Protein AF-0000000074025739 (afdb_homodimer)

Nearest PDB structures (foldseek):
  3fiu-assembly2_D  TM=9.702E-01  e=9.097E-25  Francisella tularensis subsp. holarctica LVS
  1nsy-assembly1_A  TM=9.129E-01  e=3.726E-21  Bacillus subtilis
  2e18-assembly1_B  TM=8.526E-01  e=5.398E-22  Pyrococcus horikoshii OT3
  1xnh-assembly1_A-2  TM=8.615E-01  e=9.885E-19  Helicobacter pylori
  3q4g-assembly1_B  TM=8.897E-01  e=6.857E-17  Vibrio cholerae O1 biovar El Tor str. N16961

Organism: NCBI:txid312168

Solvent-accessible surface area (backbone atoms only — not comparable to full-atom values): 26415 Å² total; per-residue (Å²): 109,66,67,59,51,50,54,51,51,53,50,49,25,52,49,52,46,48,52,28,61,74,70,68,45,68,29,38,32,32,66,30,60,32,37,56,49,28,43,42,43,51,42,42,43,31,71,49,27,75,89,36,30,38,36,35,32,58,44,54,83,55,57,68,67,42,54,51,37,18,49,49,44,36,59,72,65,64,42,51,69,46,74,50,77,40,38,67,51,51,52,48,50,51,50,49,52,49,50,48,29,46,75,68,74,57,61,39,76,89,26,46,65,60,19,51,37,48,34,53,37,20,51,44,36,35,51,51,47,31,53,20,46,33,61,39,31,42,42,45,30,50,49,30,27,52,34,60,55,36,38,71,58,39,77,46,8,65,59,48,45,56,32,23,76,42,37,78,32,39,60,70,50,50,55,51,49,25,58,77,71,60,55,55,64,73,37,67,69,48,75,63,50,79,71,66,50,92,88,51,35,48,40,73,71,68,69,44,50,64,68,54,45,39,32,50,76,71,72,43,91,69,57,69,68,50,52,51,50,49,52,49,33,30,59,77,29,44,72,70,79,48,78,57,55,60,68,81,76,83,120,108,65,66,59,51,50,52,52,52,52,50,50,26,50,49,53,45,49,51,29,62,75,70,69,46,68,29,39,31,33,65,29,60,32,38,55,49,28,44,43,45,52,44,43,42,31,71,48,27,75,88,37,31,39,36,35,33,58,43,53,84,54,57,67,67,41,54,50,37,18,50,50,45,34,60,72,65,64,40,52,68,45,75,49,77,40,38,66,51,51,53,50,50,52,50,50,53,50,51,47,30,46,76,67,74,57,59,38,76,89,25,46,63,62,19,51,37,47,35,52,37,20,51,44,36,37,50,51,48,31,52,20,44,32,60,40,32,42,43,44,30,49,48,30,27,54,34,62,56,36,38,70,59,38,77,45,6,65,60,49,46,54,32,25,77,42,37,79,32,40,61,70,52,51,54,53,50,24,59,77,71,60,56,57,64,72,37,68,69,46,75,64,51,79,70,65,48,91,87,52,34,48,40,73,72,69,70,46,49,64,69,55,45,39,33,52,77,71,71,42,90,68,57,68,68,51,50,52,50,49,50,50,32,30,60,76,30,46,73,70,78,49,78,57,54,61,68,78,77,83,120

Structure (mmCIF, N/CA/C/O backbone):
data_AF-0000000074025739-model_v1
#
loop_
_entity.id
_entity.type
_entity.pdbx_description
1 polymer 'NH(3)-dependent NAD(+) synthetase'
#
loop_
_atom_site.group_PDB
_atom_site.id
_atom_site.type_symbol
_atom_site.label_atom_id
_atom_site.label_alt_id
_atom_site.label_comp_id
_atom_site.label_asym_id
_atom_site.label_entity_id
_atom_site.label_seq_id
_atom_site.pdbx_PDB_ins_code
_atom_site.Cartn_x
_atom_site.Cartn_y
_atom_site.Cartn_z
_atom_site.occupancy
_atom_site.B_iso_or_equiv
_atom_site.auth_seq_id
_atom_site.auth_comp_id
_atom_site.auth_asym_id
_atom_site.auth_atom_id
_atom_site.pdbx_PDB_model_num
ATOM 1 N N . MET A 1 1 ? 0.993 38.125 0.318 1 73.38 1 MET A N 1
ATOM 2 C CA . MET A 1 1 ? 1.48 36.75 0.323 1 73.38 1 MET A CA 1
ATOM 3 C C . MET A 1 1 ? 0.643 35.875 1.255 1 73.38 1 MET A C 1
ATOM 5 O O . MET A 1 1 ? 0.109 34.844 0.836 1 73.38 1 MET A O 1
ATOM 9 N N . THR A 1 2 ? 0.283 36.469 2.301 1 84.88 2 THR A N 1
ATOM 10 C CA . THR A 1 2 ? -0.488 35.719 3.289 1 84.88 2 THR A CA 1
ATOM 11 C C . THR A 1 2 ? -1.92 35.5 2.809 1 84.88 2 THR A C 1
ATOM 13 O O . THR A 1 2 ? -2.473 34.406 2.957 1 84.88 2 THR A O 1
ATOM 16 N N . MET A 1 3 ? -2.436 36.5 2.119 1 88.81 3 MET A N 1
ATOM 17 C CA . MET A 1 3 ? -3.814 36.375 1.653 1 88.81 3 MET A CA 1
ATOM 18 C C . MET A 1 3 ? -3.918 35.344 0.543 1 88.81 3 MET A C 1
ATOM 20 O O . MET A 1 3 ? -4.895 34.594 0.478 1 88.81 3 MET A O 1
ATOM 24 N N . LYS A 1 4 ? -2.951 35.344 -0.259 1 93.19 4 LYS A N 1
ATOM 25 C CA . LYS A 1 4 ? -2.922 34.375 -1.337 1 93.19 4 LYS A CA 1
ATOM 26 C C . LYS A 1 4 ? -2.807 32.938 -0.784 1 93.19 4 LYS A C 1
ATOM 28 O O . LYS A 1 4 ? -3.512 32.031 -1.232 1 93.19 4 LYS A O 1
ATOM 33 N N . ILE A 1 5 ? -1.956 32.719 0.203 1 96.38 5 ILE A N 1
ATOM 34 C CA . ILE A 1 5 ? -1.746 31.438 0.827 1 96.38 5 ILE A CA 1
ATOM 35 C C . ILE A 1 5 ? -3.031 30.969 1.512 1 96.38 5 ILE A C 1
ATOM 37 O O . ILE A 1 5 ? -3.426 29.812 1.393 1 96.38 5 ILE A O 1
ATOM 41 N N . GLN A 1 6 ? -3.682 31.969 2.162 1 97.06 6 GLN A N 1
ATOM 42 C CA . GLN A 1 6 ? -4.938 31.641 2.826 1 97.06 6 GLN A CA 1
ATOM 43 C C . GLN A 1 6 ? -5.977 31.141 1.823 1 97.06 6 GLN A C 1
ATOM 45 O O . GLN A 1 6 ? -6.711 30.188 2.1 1 97.06 6 GLN A O 1
ATOM 50 N N . LYS A 1 7 ? -6.055 31.781 0.679 1 96.94 7 LYS A N 1
ATOM 51 C CA . LYS A 1 7 ? -6.992 31.359 -0.361 1 96.94 7 LYS A CA 1
ATOM 52 C C . LYS A 1 7 ? -6.676 29.953 -0.861 1 96.94 7 LYS A C 1
ATOM 54 O O . LYS A 1 7 ? -7.586 29.172 -1.138 1 96.94 7 LYS A O 1
ATOM 59 N N . GLN A 1 8 ? -5.406 29.656 -1.02 1 97.88 8 GLN A N 1
ATOM 60 C CA . GLN A 1 8 ? -4.984 28.328 -1.439 1 97.88 8 GLN A CA 1
ATOM 61 C C . GLN A 1 8 ? -5.352 27.281 -0.396 1 97.88 8 GLN A C 1
ATOM 63 O O . GLN A 1 8 ? -5.832 26.188 -0.739 1 97.88 8 GLN A O 1
ATOM 68 N N . ILE A 1 9 ? -5.133 27.594 0.848 1 98.31 9 ILE A N 1
ATOM 69 C CA . ILE A 1 9 ? -5.469 26.703 1.95 1 98.31 9 ILE A CA 1
ATOM 70 C C . ILE A 1 9 ? -6.973 26.438 1.957 1 98.31 9 ILE A C 1
ATOM 72 O O . ILE A 1 9 ? -7.406 25.281 2.066 1 98.31 9 ILE A O 1
ATOM 76 N N . ASP A 1 10 ? -7.77 27.5 1.785 1 98.19 10 ASP A N 1
ATOM 77 C CA . ASP A 1 10 ? -9.219 27.359 1.76 1 98.19 10 ASP A CA 1
ATOM 78 C C . ASP A 1 10 ? -9.664 26.469 0.605 1 98.19 10 ASP A C 1
ATOM 80 O O . ASP A 1 10 ? -10.586 25.656 0.754 1 98.19 10 ASP A O 1
ATOM 84 N N . PHE A 1 11 ? -9.023 26.609 -0.516 1 98.31 11 PHE A N 1
ATOM 85 C CA . PHE A 1 11 ? -9.312 25.797 -1.683 1 98.31 11 PHE A CA 1
ATOM 86 C C . PHE A 1 11 ? -9.07 24.312 -1.38 1 98.31 11 PHE A C 1
ATOM 88 O O . PHE A 1 11 ? -9.906 23.469 -1.688 1 98.31 11 PHE A O 1
ATOM 95 N N . VAL A 1 12 ? -7.957 23.984 -0.8 1 98.69 12 VAL A N 1
ATOM 96 C CA . VAL A 1 12 ? -7.59 22.609 -0.505 1 98.69 12 VAL A CA 1
ATOM 97 C C . VAL A 1 12 ? -8.531 22.031 0.551 1 98.69 12 VAL A C 1
ATOM 99 O O . VAL A 1 12 ? -8.93 20.875 0.477 1 98.69 12 VAL A O 1
ATOM 102 N N . VAL A 1 13 ? -8.891 22.859 1.534 1 98.88 13 VAL A N 1
ATOM 103 C CA . VAL A 1 13 ? -9.828 22.438 2.566 1 98.88 13 VAL A CA 1
ATOM 104 C C . VAL A 1 13 ? -11.164 22.047 1.923 1 98.88 13 VAL A C 1
ATOM 106 O O . VAL A 1 13 ? -11.734 21 2.238 1 98.88 13 VAL A O 1
ATOM 109 N N . ASP A 1 14 ? -11.648 22.859 1.021 1 98.75 14 ASP A N 1
ATOM 110 C CA . ASP A 1 14 ? -12.891 22.562 0.313 1 98.75 14 ASP A CA 1
ATOM 111 C C . ASP A 1 14 ? -12.742 21.312 -0.552 1 98.75 14 ASP A C 1
ATOM 113 O O . ASP A 1 14 ? -13.672 20.516 -0.671 1 98.75 14 ASP A O 1
ATOM 117 N N . TRP A 1 15 ? -11.609 21.172 -1.18 1 98.75 15 TRP A N 1
ATOM 118 C CA . TRP A 1 15 ? -11.312 20 -1.986 1 98.75 15 TRP A CA 1
ATOM 119 C C . TRP A 1 15 ? -11.383 18.734 -1.143 1 98.75 15 TRP A C 1
ATOM 121 O O . TRP A 1 15 ? -11.945 17.719 -1.571 1 98.75 15 TRP A O 1
ATOM 131 N N . LEU A 1 16 ? -10.828 18.75 0.053 1 98.94 16 LEU A N 1
ATOM 132 C CA . LEU A 1 16 ? -10.883 17.625 0.972 1 98.94 16 LEU A CA 1
ATOM 133 C C . LEU A 1 16 ? -12.32 17.266 1.317 1 98.94 16 LEU A C 1
ATOM 135 O O . LEU A 1 16 ? -12.688 16.094 1.348 1 98.94 16 LEU A O 1
ATOM 139 N N . ARG A 1 17 ? -13.125 18.312 1.587 1 98.88 17 ARG A N 1
ATOM 140 C CA . ARG A 1 17 ? -14.539 18.078 1.872 1 98.88 17 ARG A CA 1
ATOM 141 C C . ARG A 1 17 ? -15.234 17.406 0.698 1 98.88 17 ARG A C 1
ATOM 143 O O . ARG A 1 17 ? -16.031 16.484 0.891 1 98.88 17 ARG A O 1
ATOM 150 N N . GLN A 1 18 ? -14.914 17.812 -0.473 1 98.75 18 GLN A N 1
ATOM 151 C CA . GLN A 1 18 ? -15.516 17.234 -1.673 1 98.75 18 GLN A CA 1
ATOM 152 C C . GLN A 1 18 ? -15.102 15.773 -1.847 1 98.75 18 GLN A C 1
ATOM 154 O O . GLN A 1 18 ? -15.906 14.945 -2.271 1 98.75 18 GLN A O 1
ATOM 159 N N . GLN A 1 19 ? -13.836 15.484 -1.589 1 98.81 19 GLN A N 1
ATOM 160 C CA . GLN A 1 19 ? -13.367 14.109 -1.714 1 98.81 19 GLN A CA 1
ATOM 161 C C . GLN A 1 19 ? -14.133 13.172 -0.785 1 98.81 19 GLN A C 1
ATOM 163 O O . GLN A 1 19 ? -14.492 12.062 -1.174 1 98.81 19 GLN A O 1
ATOM 168 N N . VAL A 1 20 ? -14.344 13.594 0.449 1 98.81 20 VAL A N 1
ATOM 169 C CA . VAL A 1 20 ? -15.078 12.781 1.413 1 98.81 20 VAL A CA 1
ATOM 170 C C . VAL A 1 20 ? -16.516 12.57 0.931 1 98.81 20 VAL A C 1
ATOM 172 O O . VAL A 1 20 ? -17.031 11.453 0.987 1 98.81 20 VAL A O 1
ATOM 175 N N . LYS A 1 21 ? -17.109 13.633 0.458 1 98.5 21 LYS A N 1
ATOM 176 C CA . LYS A 1 21 ? -18.469 13.539 -0.067 1 98.5 21 LYS A CA 1
ATOM 177 C C . LYS A 1 21 ? -18.547 12.562 -1.231 1 98.5 21 LYS A C 1
ATOM 179 O O . LYS A 1 21 ? -19.422 11.695 -1.265 1 98.5 21 LYS A O 1
ATOM 184 N N . LEU A 1 22 ? -17.625 12.648 -2.143 1 97.56 22 LEU A N 1
ATOM 185 C CA . LEU A 1 22 ? -17.625 11.828 -3.352 1 97.56 22 LEU A CA 1
ATOM 186 C C . LEU A 1 22 ? -17.406 10.359 -3.01 1 97.56 22 LEU A C 1
ATOM 188 O O . LEU A 1 22 ? -17.953 9.469 -3.668 1 97.56 22 LEU A O 1
ATOM 192 N N . SER A 1 23 ? -16.625 10.07 -2.008 1 97.62 23 SER A N 1
ATOM 193 C CA . SER A 1 23 ? -16.266 8.703 -1.652 1 97.62 23 SER A CA 1
ATOM 194 C C . SER A 1 23 ? -17.359 8.055 -0.804 1 97.62 23 SER A C 1
ATOM 196 O O . SER A 1 23 ? -17.375 6.828 -0.64 1 97.62 23 SER A O 1
ATOM 198 N N . GLY A 1 24 ? -18.172 8.859 -0.158 1 97.5 24 GLY A N 1
ATOM 199 C CA . GLY A 1 24 ? -19.203 8.336 0.729 1 97.5 24 GLY A CA 1
ATOM 200 C C . GLY A 1 24 ? -18.688 7.996 2.111 1 97.5 24 GLY A C 1
ATOM 201 O O . GLY A 1 24 ? -19.359 7.301 2.881 1 97.5 24 GLY A O 1
ATOM 202 N N . THR A 1 25 ? -17.516 8.445 2.447 1 98.38 25 THR A N 1
ATOM 203 C CA . THR A 1 25 ? -16.938 8.242 3.77 1 98.38 25 THR A CA 1
ATOM 204 C C . THR A 1 25 ? -17.328 9.375 4.711 1 98.38 25 THR A C 1
ATOM 206 O O . THR A 1 25 ? -18.109 10.266 4.34 1 98.38 25 THR A O 1
ATOM 209 N N . ARG A 1 26 ? -16.766 9.383 5.961 1 98.31 26 ARG A N 1
ATOM 210 C CA . ARG A 1 26 ? -17.312 10.258 6.988 1 98.31 26 ARG A CA 1
ATOM 211 C C . ARG A 1 26 ? -16.297 11.305 7.41 1 98.31 26 ARG A C 1
ATOM 213 O O . ARG A 1 26 ? -16.641 12.281 8.078 1 98.31 26 ARG A O 1
ATOM 220 N N . GLY A 1 27 ? -15.039 11.031 7.082 1 98.88 27 GLY A N 1
ATOM 221 C CA . GLY A 1 27 ? -14.008 11.914 7.59 1 98.88 27 GLY A CA 1
ATOM 222 C C . GLY A 1 27 ? -12.617 11.555 7.09 1 98.88 27 GLY A C 1
ATOM 223 O O . GLY A 1 27 ? -12.477 10.914 6.047 1 98.88 27 GLY A O 1
ATOM 224 N N . LEU A 1 28 ? -11.594 12.086 7.82 1 98.94 28 LEU A N 1
ATOM 225 C CA . LEU A 1 28 ? -10.211 11.977 7.363 1 98.94 28 LEU A CA 1
ATOM 226 C C . LEU A 1 28 ? -9.289 11.57 8.508 1 98.94 28 LEU A C 1
ATOM 228 O O . LEU A 1 28 ? -9.484 11.992 9.648 1 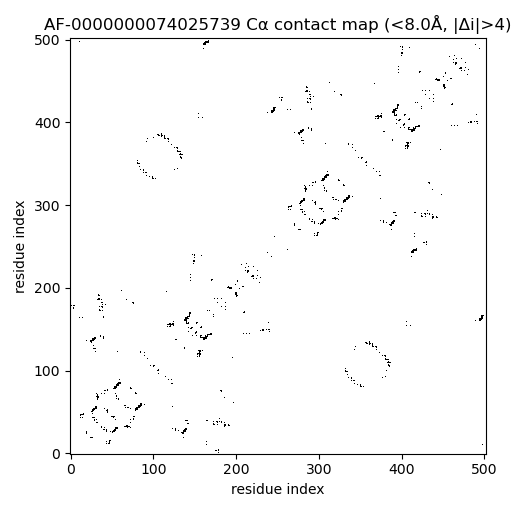98.94 28 LEU A O 1
ATOM 232 N N . VAL A 1 29 ? -8.289 10.773 8.234 1 98.94 29 VAL A N 1
ATOM 233 C CA . VAL A 1 29 ? -7.242 10.438 9.188 1 98.94 29 VAL A CA 1
ATOM 234 C C . VAL A 1 29 ? -5.871 10.734 8.586 1 98.94 29 VAL A C 1
ATOM 236 O O . VAL A 1 29 ? -5.68 10.609 7.379 1 98.94 29 VAL A O 1
ATOM 239 N N . VAL A 1 30 ? -4.941 11.141 9.422 1 98.94 30 VAL A N 1
ATOM 240 C CA . VAL A 1 30 ? -3.57 11.391 8.992 1 98.94 30 VAL A CA 1
ATOM 241 C C . VAL A 1 30 ? -2.59 10.891 10.047 1 98.94 30 VAL A C 1
ATOM 243 O O . VAL A 1 30 ? -2.867 10.961 11.242 1 98.94 30 VAL A O 1
ATOM 246 N N . GLY A 1 31 ? -1.496 10.258 9.586 1 98.62 31 GLY A N 1
ATOM 247 C CA . GLY A 1 31 ? -0.377 10.008 10.484 1 98.62 31 GLY A CA 1
ATOM 248 C C . GLY A 1 31 ? 0.388 11.273 10.844 1 98.62 31 GLY A C 1
ATOM 249 O O . GLY A 1 31 ? 0.796 12.031 9.961 1 98.62 31 GLY A O 1
ATOM 250 N N . ILE A 1 32 ? 0.558 11.492 12.117 1 98.19 32 ILE A N 1
ATOM 251 C CA . ILE A 1 32 ? 1.297 12.664 12.57 1 98.19 32 ILE A CA 1
ATOM 252 C C . ILE A 1 32 ? 2.682 12.242 13.062 1 98.19 32 ILE A C 1
ATOM 254 O O . ILE A 1 32 ? 2.803 11.477 14.023 1 98.19 32 ILE A O 1
ATOM 258 N N . SER A 1 33 ? 3.758 12.719 12.438 1 94.38 33 SER A N 1
ATOM 259 C CA . SER A 1 33 ? 5.121 12.273 12.703 1 94.38 33 SER A CA 1
ATOM 260 C C . SER A 1 33 ? 5.898 13.305 13.508 1 94.38 33 SER A C 1
ATOM 262 O O . SER A 1 33 ? 7.008 13.039 13.977 1 94.38 33 SER A O 1
ATOM 264 N N . GLY A 1 34 ? 5.387 14.492 13.562 1 93.06 34 GLY A N 1
ATOM 265 C CA . GLY A 1 34 ? 6.141 15.594 14.141 1 93.06 34 GLY A CA 1
ATOM 266 C C . GLY A 1 34 ? 6.906 16.391 13.109 1 93.06 34 GLY A C 1
ATOM 267 O O . GLY A 1 34 ? 7.547 17.391 13.438 1 93.06 34 GLY A O 1
ATOM 268 N N . GLY A 1 35 ? 6.879 15.984 11.898 1 95.38 35 GLY A N 1
ATOM 269 C CA . GLY A 1 35 ? 7.48 16.75 10.82 1 95.38 35 GLY A CA 1
ATOM 270 C C . GLY A 1 35 ? 6.562 17.812 10.242 1 95.38 35 GLY A C 1
ATOM 271 O O . GLY A 1 35 ? 5.367 17.828 10.555 1 95.38 35 GLY A O 1
ATOM 272 N N . ILE A 1 36 ? 7.09 18.625 9.406 1 97.88 36 ILE A N 1
ATOM 273 C CA . ILE A 1 36 ? 6.402 19.828 8.922 1 97.88 36 ILE A CA 1
ATOM 274 C C . ILE A 1 36 ? 5.262 19.422 7.992 1 97.88 36 ILE A C 1
ATOM 276 O O . ILE A 1 36 ? 4.191 20.047 8.008 1 97.88 36 ILE A O 1
ATOM 280 N N . ASP A 1 37 ? 5.48 18.422 7.16 1 98.56 37 ASP A N 1
ATOM 281 C CA . ASP A 1 37 ? 4.453 18.047 6.195 1 98.56 37 ASP A CA 1
ATOM 282 C C . ASP A 1 37 ? 3.207 17.516 6.898 1 98.56 37 ASP A C 1
ATOM 284 O O . ASP A 1 37 ? 2.09 17.938 6.598 1 98.56 37 ASP A O 1
ATOM 288 N N . SER A 1 38 ? 3.418 16.547 7.84 1 98.44 38 SER A N 1
ATOM 289 C CA . SER A 1 38 ? 2.281 16 8.57 1 98.44 38 SER A CA 1
ATOM 290 C C . SER A 1 38 ? 1.598 17.062 9.414 1 98.44 38 SER A C 1
ATOM 292 O O . SER A 1 38 ? 0.381 17.031 9.609 1 98.44 38 SER A O 1
ATOM 294 N N . ALA A 1 39 ? 2.342 18.047 9.914 1 98.75 39 ALA A N 1
ATOM 295 C CA . ALA A 1 39 ? 1.767 19.141 10.688 1 98.75 39 ALA A CA 1
ATOM 296 C C . ALA A 1 39 ? 0.82 19.969 9.836 1 98.75 39 ALA A C 1
ATOM 298 O O . ALA A 1 39 ? -0.284 20.312 10.266 1 98.75 39 ALA A O 1
ATOM 299 N N . VAL A 1 40 ? 1.241 20.281 8.625 1 98.88 40 VAL A N 1
ATOM 300 C CA . VAL A 1 40 ? 0.408 21.047 7.707 1 98.88 40 VAL A CA 1
ATOM 301 C C . VAL A 1 40 ? -0.863 20.266 7.383 1 98.88 40 VAL A C 1
ATOM 303 O O . VAL A 1 40 ? -1.969 20.812 7.465 1 98.88 40 VAL A O 1
ATOM 306 N N . VAL A 1 41 ? -0.736 19.031 7.094 1 98.94 41 VAL A N 1
ATOM 307 C CA . VAL A 1 41 ? -1.878 18.203 6.691 1 98.94 41 VAL A CA 1
ATOM 308 C C . VAL A 1 41 ? -2.83 18.031 7.871 1 98.94 41 VAL A C 1
ATOM 310 O O . VAL A 1 41 ? -4.051 18.062 7.703 1 98.94 41 VAL A O 1
ATOM 313 N N . ALA A 1 42 ? -2.254 17.828 9.086 1 98.94 42 ALA A N 1
ATOM 314 C CA . ALA A 1 42 ? -3.1 17.734 10.273 1 98.94 42 ALA A CA 1
ATOM 315 C C . ALA A 1 42 ? -3.994 18.953 10.414 1 98.94 42 ALA A C 1
ATOM 317 O O . ALA A 1 42 ? -5.191 18.828 10.68 1 98.94 42 ALA A O 1
ATOM 318 N N . ASN A 1 43 ? -3.457 20.156 10.203 1 98.94 43 ASN A N 1
ATOM 319 C CA . ASN A 1 43 ? -4.238 21.375 10.266 1 98.94 43 ASN A CA 1
ATOM 320 C C . ASN A 1 43 ? -5.301 21.422 9.164 1 98.94 43 ASN A C 1
ATOM 322 O O . ASN A 1 43 ? -6.43 21.844 9.406 1 98.94 43 ASN A O 1
ATOM 326 N N . LEU A 1 44 ? -4.906 20.984 7.957 1 98.94 44 LEU A N 1
ATOM 327 C CA . LEU A 1 44 ? -5.828 21.031 6.828 1 98.94 44 LEU A CA 1
ATOM 328 C C . LEU A 1 44 ? -7.043 20.141 7.09 1 98.94 44 LEU A C 1
ATOM 330 O O . LEU A 1 44 ? -8.18 20.562 6.871 1 98.94 44 LEU A O 1
ATOM 334 N N . ILE A 1 45 ? -6.805 18.875 7.598 1 98.94 45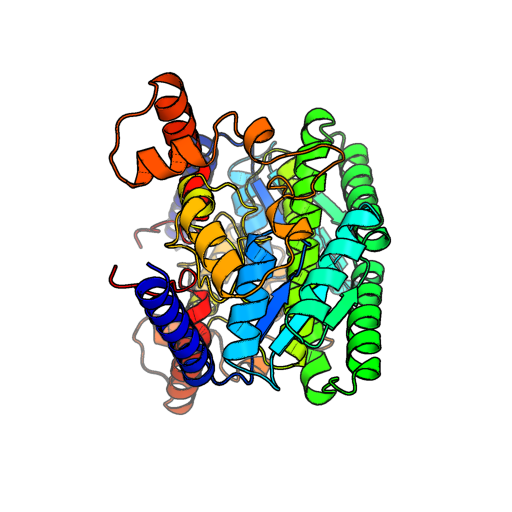 ILE A N 1
ATOM 335 C CA . ILE A 1 45 ? -7.941 17.969 7.727 1 98.94 45 ILE A CA 1
ATOM 336 C C . ILE A 1 45 ? -8.789 18.375 8.93 1 98.94 45 ILE A C 1
ATOM 338 O O . ILE A 1 45 ? -10.008 18.203 8.922 1 98.94 45 ILE A O 1
ATOM 342 N N . LYS A 1 46 ? -8.148 18.984 9.984 1 98.94 46 LYS A N 1
ATOM 343 C CA . LYS A 1 46 ? -8.922 19.531 11.102 1 98.94 46 LYS A CA 1
ATOM 344 C C . LYS A 1 46 ? -9.844 20.656 10.641 1 98.94 46 LYS A C 1
ATOM 346 O O . LYS A 1 46 ? -11.008 20.719 11.055 1 98.94 46 LYS A O 1
ATOM 351 N N . LYS A 1 47 ? -9.344 21.531 9.805 1 98.88 47 LYS A N 1
ATOM 352 C CA . LYS A 1 47 ? -10.164 22.609 9.25 1 98.88 47 LYS A CA 1
ATOM 353 C C . LYS A 1 47 ? -11.297 22.047 8.391 1 98.88 47 LYS A C 1
ATOM 355 O O . LYS A 1 47 ? -12.414 22.562 8.422 1 98.88 47 LYS A O 1
ATOM 360 N N . ALA A 1 48 ? -11.039 21.047 7.582 1 98.88 48 ALA A N 1
ATOM 361 C CA . ALA A 1 48 ? -12.031 20.469 6.68 1 98.88 48 ALA A CA 1
ATOM 362 C C . ALA A 1 48 ? -13.133 19.75 7.453 1 98.88 48 ALA A C 1
ATOM 364 O O . ALA A 1 48 ? -14.312 19.844 7.117 1 98.88 48 ALA A O 1
ATOM 365 N N . PHE A 1 49 ? -12.727 19.016 8.469 1 98.88 49 PHE A N 1
ATOM 366 C CA . PHE A 1 49 ? -13.656 18.234 9.273 1 98.88 49 PHE A CA 1
ATOM 367 C C . PHE A 1 49 ? -13.344 18.375 10.758 1 98.88 49 PHE A C 1
ATOM 369 O O . PHE A 1 49 ? -12.727 17.484 11.359 1 98.88 49 PHE A O 1
ATOM 376 N N . PRO A 1 50 ? -13.828 19.344 11.383 1 98.62 50 PRO A N 1
ATOM 377 C CA . PRO A 1 50 ? -13.5 19.625 12.781 1 98.62 50 PRO A CA 1
ATOM 378 C C . PRO A 1 50 ? -13.859 18.484 13.719 1 98.62 50 PRO A C 1
ATOM 380 O O . PRO A 1 50 ? -13.141 18.234 14.688 1 98.62 50 PRO A O 1
ATOM 383 N N . ASP A 1 51 ? -14.922 17.75 13.398 1 98.19 51 ASP A N 1
ATOM 384 C CA . ASP A 1 51 ? -15.422 16.734 14.32 1 98.19 51 ASP A CA 1
ATOM 385 C C . ASP A 1 51 ? -15.188 15.328 13.773 1 98.19 51 ASP A C 1
ATOM 387 O O . ASP A 1 51 ? -15.43 14.336 14.469 1 98.19 51 ASP A O 1
ATOM 391 N N . ASN A 1 52 ? -14.742 15.203 12.516 1 98.69 52 ASN A N 1
ATOM 392 C CA . ASN A 1 52 ? -14.539 13.914 11.867 1 98.69 52 ASN A CA 1
ATOM 393 C C . ASN A 1 52 ? -13.148 13.805 11.25 1 98.69 52 ASN A C 1
ATOM 395 O O . ASN A 1 52 ? -13.008 13.398 10.094 1 98.69 52 ASN A O 1
ATOM 399 N N . SER A 1 53 ? -12.188 14.305 11.953 1 98.88 53 SER A N 1
ATOM 400 C CA . SER A 1 53 ? -10.773 14.141 11.625 1 98.88 53 SER A CA 1
ATOM 401 C C . SER A 1 53 ? -9.992 13.562 12.789 1 98.88 53 SER A C 1
ATOM 403 O O . SER A 1 53 ? -10.32 13.812 13.953 1 98.88 53 SER A O 1
ATOM 405 N N . LEU A 1 54 ? -8.984 12.734 12.508 1 98.94 54 LEU A N 1
ATOM 406 C CA . LEU A 1 54 ? -8.195 12.086 13.547 1 98.94 54 LEU A CA 1
ATOM 407 C C . LEU A 1 54 ? -6.723 12.039 13.156 1 98.94 54 LEU A C 1
ATOM 409 O O . LEU A 1 54 ? -6.387 11.703 12.016 1 98.94 54 LEU A O 1
ATOM 413 N N . GLY A 1 55 ? -5.891 12.484 14.07 1 98.88 55 GLY A N 1
ATOM 414 C CA . GLY A 1 55 ? -4.465 12.227 13.953 1 98.88 55 GLY A CA 1
ATOM 415 C C . GLY A 1 55 ? -4.039 10.938 14.633 1 98.88 55 GLY A C 1
ATOM 416 O O . GLY A 1 55 ? -4.559 10.586 15.695 1 98.88 55 GLY A O 1
ATOM 417 N N . VAL A 1 56 ? -3.15 10.242 14.047 1 98.94 56 VAL A N 1
ATOM 418 C CA . VAL A 1 56 ? -2.607 9.031 14.648 1 98.94 56 VAL A CA 1
ATOM 419 C C . VAL A 1 56 ? -1.087 9.141 14.75 1 98.94 56 VAL A C 1
ATOM 421 O O . VAL A 1 56 ? -0.406 9.367 13.742 1 98.94 56 VAL A O 1
ATOM 424 N N . ILE A 1 57 ? -0.543 9.062 15.898 1 98.56 57 ILE A N 1
ATOM 425 C CA . ILE A 1 57 ? 0.892 9.023 16.156 1 98.56 57 ILE A CA 1
ATOM 426 C C . ILE A 1 57 ? 1.356 7.57 16.25 1 98.56 57 ILE A C 1
ATOM 428 O O . ILE A 1 57 ? 0.842 6.797 17.062 1 98.56 57 ILE A O 1
ATOM 432 N N . LEU A 1 58 ? 2.357 7.18 15.398 1 97.75 58 LEU A N 1
ATOM 433 C CA . LEU A 1 58 ? 2.689 5.773 15.211 1 97.75 58 LEU A CA 1
ATOM 434 C C . LEU A 1 58 ? 4.18 5.531 15.43 1 97.75 58 LEU A C 1
ATOM 436 O O . LEU A 1 58 ? 4.906 5.211 14.484 1 97.75 58 LEU A O 1
ATOM 440 N N . PRO A 1 59 ? 4.613 5.566 16.656 1 96.69 59 PRO A N 1
ATOM 441 C CA . PRO A 1 59 ? 6.031 5.305 16.906 1 96.69 59 PRO A CA 1
ATOM 442 C C . PRO A 1 59 ? 6.438 3.871 16.578 1 96.69 59 PRO A C 1
ATOM 444 O O . PRO A 1 59 ? 5.664 2.938 16.797 1 96.69 59 PRO A O 1
ATOM 447 N N . VAL A 1 60 ? 7.531 3.701 15.93 1 95.69 60 VAL A N 1
ATOM 448 C CA . VAL A 1 60 ? 8.25 2.443 15.75 1 95.69 60 VAL A CA 1
ATOM 449 C C . VAL A 1 60 ? 9.711 2.623 16.156 1 95.69 60 VAL A C 1
ATOM 451 O O . VAL A 1 60 ? 10.508 3.188 15.398 1 95.69 60 VAL A O 1
ATOM 454 N N . LYS A 1 61 ? 10.18 2.209 17.281 1 90.62 61 LYS A N 1
ATOM 455 C CA . LYS A 1 61 ? 11.508 2.459 17.828 1 90.62 61 LYS A CA 1
ATOM 456 C C . LYS A 1 61 ? 11.875 3.936 17.719 1 90.62 61 LYS A C 1
ATOM 458 O O . LYS A 1 61 ? 13.031 4.27 17.422 1 90.62 61 LYS A O 1
ATOM 463 N N . SER A 1 62 ? 10.883 4.723 17.812 1 85.12 62 SER A N 1
ATOM 464 C CA . SER A 1 62 ? 11.062 6.156 17.625 1 85.12 62 SER A CA 1
ATOM 465 C C . SER A 1 62 ? 11.672 6.801 18.875 1 85.12 62 SER A C 1
ATOM 467 O O . SER A 1 62 ? 11.445 6.336 19.984 1 85.12 62 SER A O 1
ATOM 469 N N . ASN A 1 63 ? 12.422 7.801 18.547 1 84.69 63 ASN A N 1
ATOM 470 C CA . ASN A 1 63 ? 12.875 8.625 19.656 1 84.69 63 ASN A CA 1
ATOM 471 C C . ASN A 1 63 ? 11.711 9.297 20.375 1 84.69 63 ASN A C 1
ATOM 473 O O . ASN A 1 63 ? 10.695 9.625 19.75 1 84.69 63 ASN A O 1
ATOM 477 N N . HIS A 1 64 ? 11.828 9.492 21.641 1 89.06 64 HIS A N 1
ATOM 478 C CA . HIS A 1 64 ? 10.789 10.117 22.438 1 89.06 64 HIS A CA 1
ATOM 479 C C . HIS A 1 64 ? 10.453 11.508 21.906 1 89.06 64 HIS A C 1
ATOM 481 O O . HIS A 1 64 ? 9.297 11.93 21.953 1 89.06 64 HIS A O 1
ATOM 487 N N . LYS A 1 65 ? 11.43 12.18 21.438 1 89.81 65 LYS A N 1
ATOM 488 C CA . LYS A 1 65 ? 11.234 13.531 20.938 1 89.81 65 LYS A CA 1
ATOM 489 C C . LYS A 1 65 ? 10.289 13.539 19.734 1 89.81 65 LYS A C 1
ATOM 491 O O . LYS A 1 65 ? 9.516 14.477 19.547 1 89.81 65 LYS A O 1
ATOM 496 N N . ASP A 1 66 ? 10.391 12.508 18.922 1 89.69 66 ASP A N 1
ATOM 497 C CA . ASP A 1 66 ? 9.508 12.406 17.766 1 89.69 66 ASP A CA 1
ATOM 498 C C . ASP A 1 66 ? 8.047 12.289 18.188 1 89.69 66 ASP A C 1
ATOM 500 O O . ASP A 1 66 ? 7.164 12.906 17.609 1 89.69 66 ASP A O 1
ATOM 504 N N . VAL A 1 67 ? 7.844 11.469 19.188 1 95 67 VAL A N 1
ATOM 505 C CA . VAL A 1 67 ? 6.492 11.281 19.719 1 95 67 VAL A CA 1
ATOM 506 C C . VAL A 1 67 ? 5.992 12.586 20.328 1 95 67 VAL A C 1
ATOM 508 O O . VAL A 1 67 ? 4.855 12.992 20.094 1 95 67 VAL A O 1
ATOM 511 N N . GLU A 1 68 ? 6.812 13.242 21.109 1 96.69 68 GLU A N 1
ATOM 512 C CA . GLU A 1 68 ? 6.461 14.508 21.734 1 96.69 68 GLU A CA 1
ATOM 513 C C . GLU A 1 68 ? 6.109 15.562 20.688 1 96.69 68 GLU A C 1
ATOM 515 O O . GLU A 1 68 ? 5.156 16.328 20.875 1 96.69 68 GLU A O 1
ATOM 520 N N . ASP A 1 69 ? 6.906 15.594 19.688 1 96.69 69 ASP A N 1
ATOM 521 C CA . ASP A 1 69 ? 6.652 16.562 18.625 1 96.69 69 ASP A CA 1
ATOM 522 C C . ASP A 1 69 ? 5.332 16.266 17.922 1 96.69 69 ASP A C 1
ATOM 524 O O . ASP A 1 69 ? 4.602 17.188 17.547 1 96.69 69 ASP A O 1
ATOM 528 N N . GLY A 1 70 ? 5.062 14.961 17.672 1 97.31 70 GLY A N 1
ATOM 529 C CA . GLY A 1 70 ? 3.771 14.602 17.125 1 97.31 70 GLY A CA 1
ATOM 530 C C . GLY A 1 70 ? 2.604 15.055 17.969 1 97.31 70 GLY A C 1
ATOM 531 O O . GLY A 1 70 ? 1.618 15.586 17.453 1 97.31 70 GLY A O 1
ATOM 532 N N . ILE A 1 71 ? 2.756 14.859 19.25 1 98.31 71 ILE A N 1
ATOM 533 C CA . ILE A 1 71 ? 1.721 15.266 20.203 1 98.31 71 ILE A CA 1
ATOM 534 C C . ILE A 1 71 ? 1.573 16.781 20.172 1 98.31 71 ILE A C 1
ATOM 536 O O . ILE A 1 71 ? 0.457 17.312 20.156 1 98.31 71 ILE A O 1
ATOM 540 N N . LEU A 1 72 ? 2.678 17.469 20.141 1 98.5 72 LEU A N 1
ATOM 541 C CA . LEU A 1 72 ? 2.662 18.922 20.062 1 98.5 72 LEU A CA 1
ATOM 542 C C . LEU A 1 72 ? 1.879 19.406 18.844 1 98.5 72 LEU A C 1
ATOM 544 O O . LEU A 1 72 ? 1.088 20.344 18.953 1 98.5 72 LEU A O 1
ATOM 548 N N . VAL A 1 73 ? 2.127 18.812 17.734 1 98.5 73 VAL A N 1
ATOM 549 C CA . VAL A 1 73 ? 1.415 19.141 16.5 1 98.5 73 VAL A CA 1
ATOM 550 C C . VAL A 1 73 ? -0.086 18.953 16.703 1 98.5 73 VAL A C 1
ATOM 552 O O . VAL A 1 73 ? -0.883 19.828 16.391 1 98.5 73 VAL A O 1
ATOM 555 N N . ALA A 1 74 ? -0.481 17.766 17.219 1 98.69 74 ALA A N 1
ATOM 556 C CA . ALA A 1 74 ? -1.89 17.422 17.391 1 98.69 74 ALA A CA 1
ATOM 557 C C . ALA A 1 74 ? -2.574 18.406 18.344 1 98.69 74 ALA A C 1
ATOM 559 O O . ALA A 1 74 ? -3.664 18.906 18.047 1 98.69 74 ALA A O 1
ATOM 560 N N . GLU A 1 75 ? -1.946 18.719 19.391 1 98.56 75 GLU A N 1
ATOM 561 C CA . GLU A 1 75 ? -2.52 19.594 20.406 1 98.56 75 GLU A CA 1
ATOM 562 C C . GLU A 1 75 ? -2.613 21.031 19.891 1 98.56 75 GLU A C 1
ATOM 564 O O . GLU A 1 75 ? -3.605 21.719 20.141 1 98.56 75 GLU A O 1
ATOM 569 N N . ALA A 1 76 ? -1.612 21.5 19.188 1 98.19 76 ALA A N 1
ATOM 570 C CA . ALA A 1 76 ? -1.594 22.859 18.672 1 98.19 76 ALA A CA 1
ATOM 571 C C . ALA A 1 76 ? -2.721 23.078 17.672 1 98.19 76 ALA A C 1
ATOM 573 O O . ALA A 1 76 ? -3.324 24.156 17.641 1 98.19 76 ALA A O 1
ATOM 574 N N . CYS A 1 77 ? -2.973 22.156 16.812 1 96.5 77 CYS A N 1
ATOM 575 C CA . CYS A 1 77 ? -4.012 22.328 15.812 1 96.5 77 CYS A CA 1
ATOM 576 C C . CYS A 1 77 ? -5.387 22 16.391 1 96.5 77 CYS A C 1
ATOM 578 O O . CYS A 1 77 ? -6.41 22.406 15.828 1 96.5 77 CYS A O 1
ATOM 580 N N . GLY A 1 78 ? -5.441 21.219 17.5 1 98.31 78 GLY A N 1
ATOM 581 C CA . GLY A 1 78 ? -6.695 20.891 18.156 1 98.31 78 GLY A CA 1
ATOM 582 C C . GLY A 1 78 ? -7.363 19.656 17.594 1 98.31 78 GLY A C 1
ATOM 583 O O . GLY A 1 78 ? -8.57 19.453 17.766 1 98.31 78 GLY A O 1
ATOM 584 N N . ILE A 1 79 ? -6.641 18.828 16.969 1 98.62 79 ILE A N 1
ATOM 585 C CA . ILE A 1 79 ? -7.195 17.625 16.391 1 98.62 79 ILE A CA 1
ATOM 586 C C . ILE A 1 79 ? -7.211 16.5 17.422 1 98.62 79 ILE A C 1
ATOM 588 O O . ILE A 1 79 ? -6.289 16.391 18.234 1 98.62 79 ILE A O 1
ATOM 592 N N . LYS A 1 80 ? -8.297 15.703 17.484 1 98.56 80 LYS A N 1
ATOM 593 C CA . LYS A 1 80 ? -8.242 14.469 18.266 1 98.56 80 LYS A CA 1
ATOM 594 C C . LYS A 1 80 ? -7.152 13.539 17.734 1 98.56 80 LYS A C 1
ATOM 596 O O . LYS A 1 80 ? -6.891 13.492 16.531 1 98.56 80 LYS A O 1
ATOM 601 N N . TYR A 1 81 ? -6.543 12.828 18.688 1 98.75 81 TYR A N 1
ATOM 602 C CA . TYR A 1 81 ? -5.473 11.945 18.234 1 98.75 81 TYR A CA 1
ATOM 603 C C . TYR A 1 81 ? -5.359 10.719 19.141 1 98.75 81 TYR A C 1
ATOM 605 O O . TYR A 1 81 ? -5.848 10.727 20.266 1 98.75 81 TYR A O 1
ATOM 613 N N . ILE A 1 82 ? -4.824 9.656 18.578 1 98.81 82 ILE A N 1
ATOM 614 C CA . ILE A 1 82 ? -4.449 8.461 19.328 1 98.81 82 ILE A CA 1
ATOM 615 C C . ILE A 1 82 ? -2.986 8.117 19.047 1 98.81 82 ILE A C 1
ATOM 617 O O . ILE A 1 82 ? -2.398 8.609 18.078 1 98.81 82 ILE A O 1
ATOM 621 N N . THR A 1 83 ? -2.389 7.363 19.938 1 98.62 83 THR A N 1
ATOM 622 C CA . THR A 1 83 ? -1.02 6.891 19.766 1 98.62 83 THR A CA 1
ATOM 623 C C . THR A 1 83 ? -0.971 5.363 19.781 1 98.62 83 THR A C 1
ATOM 625 O O . THR A 1 83 ? -1.49 4.727 20.688 1 98.62 83 THR A O 1
ATOM 628 N N . VAL A 1 84 ? -0.42 4.801 18.75 1 98.69 84 VAL A N 1
ATOM 629 C CA . VAL A 1 84 ? -0.295 3.352 18.641 1 98.69 84 VAL A CA 1
ATOM 630 C C . VAL A 1 84 ? 1.169 2.975 18.422 1 98.69 84 VAL A C 1
ATOM 632 O O . VAL A 1 84 ? 1.689 3.1 17.312 1 98.69 84 VAL A O 1
ATOM 635 N N . ASP A 1 85 ? 1.822 2.488 19.438 1 98.44 85 ASP A N 1
ATOM 636 C CA . ASP A 1 85 ? 3.217 2.064 19.344 1 98.44 85 ASP A CA 1
ATOM 637 C C . ASP A 1 85 ? 3.338 0.715 18.641 1 98.44 85 ASP A C 1
ATOM 639 O O . ASP A 1 85 ? 2.709 -0.263 19.062 1 98.44 85 ASP A O 1
ATOM 643 N N . LEU A 1 86 ? 4.145 0.688 17.609 1 98.38 86 LEU A N 1
ATOM 644 C CA . LEU A 1 86 ? 4.238 -0.508 16.781 1 98.38 86 LEU A CA 1
ATOM 645 C C . LEU A 1 86 ? 5.617 -1.146 16.906 1 98.38 86 LEU A C 1
ATOM 647 O O . LEU A 1 86 ? 5.969 -2.029 16.125 1 98.38 86 LEU A O 1
ATOM 651 N N . SER A 1 87 ? 6.457 -0.73 17.844 1 97.69 87 SER A N 1
ATOM 652 C CA . SER A 1 87 ? 7.848 -1.154 17.969 1 97.69 87 SER A CA 1
ATOM 653 C C . SER A 1 87 ? 7.953 -2.67 18.094 1 97.69 87 SER A C 1
ATOM 655 O O . SER A 1 87 ? 8.742 -3.307 17.391 1 97.69 87 SER A O 1
ATOM 657 N N . LYS A 1 88 ? 7.156 -3.277 18.953 1 98.38 88 LYS A N 1
ATOM 658 C CA . LYS A 1 88 ? 7.238 -4.715 19.188 1 98.38 88 LYS A CA 1
ATOM 659 C C . LYS A 1 88 ? 6.836 -5.504 17.953 1 98.38 88 LYS A C 1
ATOM 661 O O . LYS A 1 88 ? 7.484 -6.488 17.594 1 98.38 88 LYS A O 1
ATOM 666 N N . GLN A 1 89 ? 5.723 -5.098 17.328 1 98.69 89 GLN A N 1
ATOM 667 C CA . GLN A 1 89 ? 5.254 -5.785 16.125 1 98.69 89 GLN A CA 1
ATOM 668 C C . GLN A 1 89 ? 6.285 -5.711 15.008 1 98.69 89 GLN A C 1
ATOM 670 O O . GLN A 1 89 ? 6.523 -6.695 14.305 1 98.69 89 GLN A O 1
ATOM 675 N N . GLN A 1 90 ? 6.863 -4.504 14.852 1 98.31 90 GLN A N 1
ATOM 676 C CA . GLN A 1 90 ? 7.91 -4.32 13.844 1 98.31 90 GLN A CA 1
ATOM 677 C C . GLN A 1 90 ? 9.102 -5.23 14.125 1 98.31 90 GLN A C 1
ATOM 679 O O . GLN A 1 90 ? 9.586 -5.914 13.219 1 98.31 90 GLN A O 1
ATOM 684 N N . GLU A 1 91 ? 9.602 -5.234 15.32 1 98.19 91 GLU A N 1
ATOM 685 C CA . GLU A 1 91 ? 10.734 -6.062 15.711 1 98.19 91 GLU A CA 1
ATOM 686 C C . GLU A 1 91 ? 10.445 -7.543 15.484 1 98.19 91 GLU A C 1
ATOM 688 O O . GLU A 1 91 ? 11.305 -8.281 15 1 98.19 91 GLU A O 1
ATOM 693 N N . ASP A 1 92 ? 9.266 -7.957 15.852 1 98.62 92 ASP A N 1
ATOM 694 C CA . ASP A 1 92 ? 8.867 -9.352 15.688 1 98.62 92 ASP A CA 1
ATOM 695 C C . ASP A 1 92 ? 8.875 -9.758 14.219 1 98.62 92 ASP A C 1
ATOM 697 O O . ASP A 1 92 ? 9.391 -10.82 13.867 1 98.62 92 ASP A O 1
ATOM 701 N N . ILE A 1 93 ? 8.328 -8.977 13.352 1 98.81 93 ILE A N 1
ATOM 702 C CA . ILE A 1 93 ? 8.227 -9.305 11.938 1 98.81 93 ILE A CA 1
ATOM 703 C C . ILE A 1 93 ? 9.617 -9.344 11.312 1 98.81 93 ILE A C 1
ATOM 705 O O . ILE A 1 93 ? 9.945 -10.266 10.562 1 98.81 93 ILE A O 1
ATOM 709 N N . VAL A 1 94 ? 10.445 -8.336 11.648 1 98.5 94 VAL A N 1
ATOM 710 C CA . VAL A 1 94 ? 11.82 -8.336 11.164 1 98.5 94 VAL A CA 1
ATOM 711 C C . VAL A 1 94 ? 12.516 -9.633 11.586 1 98.5 94 VAL A C 1
ATOM 713 O O . VAL A 1 94 ? 13.18 -10.281 10.773 1 98.5 94 VAL A O 1
ATOM 716 N N . GLY A 1 95 ? 12.383 -9.953 12.859 1 98.69 95 GLY A N 1
ATOM 717 C CA . GLY A 1 95 ? 13 -11.164 13.367 1 98.69 95 GLY A CA 1
ATOM 718 C C . GLY A 1 95 ? 12.539 -12.414 12.648 1 98.69 95 GLY A C 1
ATOM 719 O O . GLY A 1 95 ? 13.359 -13.258 12.266 1 98.69 95 GLY A O 1
ATOM 720 N N . LYS A 1 96 ? 11.273 -12.555 12.43 1 98.81 96 LYS A N 1
ATOM 721 C CA . LYS A 1 96 ? 10.711 -13.727 11.766 1 98.81 96 LYS A CA 1
ATOM 722 C C . LYS A 1 96 ? 11.227 -13.844 10.336 1 98.81 96 LYS A C 1
ATOM 724 O O . LYS A 1 96 ? 11.672 -14.914 9.914 1 98.81 96 LYS A O 1
ATOM 729 N N . VAL A 1 97 ? 11.164 -12.75 9.578 1 98.88 97 VAL A N 1
ATOM 730 C CA . VAL A 1 97 ? 11.594 -12.75 8.188 1 98.88 97 VAL A CA 1
ATOM 731 C C . VAL A 1 97 ? 13.078 -13.086 8.094 1 98.88 97 VAL A C 1
ATOM 733 O O . VAL A 1 97 ? 13.484 -13.945 7.309 1 98.88 97 VAL A O 1
ATOM 736 N N . THR A 1 98 ? 13.875 -12.422 8.945 1 98.75 98 THR A N 1
ATOM 737 C CA . THR A 1 98 ? 15.32 -12.633 8.938 1 98.75 98 THR A CA 1
ATOM 738 C C . THR A 1 98 ? 15.656 -14.078 9.281 1 98.75 98 THR A C 1
ATOM 740 O O . THR A 1 98 ? 16.5 -14.703 8.617 1 98.75 98 THR A O 1
ATOM 743 N N . ASN A 1 99 ? 15.023 -14.625 10.312 1 98.75 99 ASN A N 1
ATOM 744 C CA . ASN A 1 99 ? 15.281 -16 10.719 1 98.75 99 ASN A CA 1
ATOM 745 C C . ASN A 1 99 ? 14.953 -16.984 9.602 1 98.75 99 ASN A C 1
ATOM 747 O O . ASN A 1 99 ? 15.727 -17.906 9.328 1 98.75 99 ASN A O 1
ATOM 751 N N . GLU A 1 100 ? 13.836 -16.812 8.977 1 98.81 100 GLU A N 1
ATOM 752 C CA . GLU A 1 100 ? 13.43 -17.703 7.887 1 98.81 100 GLU A CA 1
ATOM 753 C C . GLU A 1 100 ? 14.398 -17.625 6.711 1 98.81 100 GLU A C 1
ATOM 755 O O . GLU A 1 100 ? 14.766 -18.641 6.129 1 98.81 100 GLU A O 1
ATOM 760 N N . LEU A 1 101 ? 14.781 -16.391 6.34 1 98.81 101 LEU A N 1
ATOM 761 C CA . LEU A 1 101 ? 15.711 -16.203 5.23 1 98.81 101 LEU A CA 1
ATOM 762 C C . LEU A 1 101 ? 17.078 -16.812 5.551 1 98.81 101 LEU A C 1
ATOM 764 O O . LEU A 1 101 ? 17.719 -17.406 4.68 1 98.81 101 LEU A O 1
ATOM 768 N N . LYS A 1 102 ? 17.531 -16.625 6.793 1 98.69 102 LYS A N 1
ATOM 769 C CA . LYS A 1 102 ? 18.797 -17.25 7.215 1 98.69 102 LYS A CA 1
ATOM 770 C C . LYS A 1 102 ? 18.719 -18.766 7.133 1 98.69 102 LYS A C 1
ATOM 772 O O . LYS A 1 102 ? 19.656 -19.422 6.68 1 98.69 102 LYS A O 1
ATOM 777 N N . ASN A 1 103 ? 17.594 -19.312 7.609 1 98.31 103 ASN A N 1
ATOM 778 C CA . ASN A 1 103 ? 17.391 -20.75 7.562 1 98.31 103 ASN A CA 1
ATOM 779 C C . ASN A 1 103 ? 17.484 -21.297 6.137 1 98.31 103 ASN A C 1
ATOM 781 O O . ASN A 1 103 ? 17.875 -22.438 5.926 1 98.31 103 ASN A O 1
ATOM 785 N N . GLN A 1 104 ? 17.156 -20.484 5.145 1 97.62 104 GLN A N 1
ATOM 786 C CA . GLN A 1 104 ? 17.219 -20.875 3.74 1 97.62 104 GLN A CA 1
ATOM 787 C C . GLN A 1 104 ? 18.516 -20.406 3.09 1 97.62 104 GLN A C 1
ATOM 789 O O . GLN A 1 104 ? 18.688 -20.531 1.875 1 97.62 104 GLN A O 1
ATOM 794 N N . ASN A 1 105 ? 19.453 -19.797 3.877 1 98.06 105 ASN A N 1
ATOM 795 C CA . ASN A 1 105 ? 20.719 -19.234 3.398 1 98.06 105 ASN A CA 1
ATOM 796 C C . ASN A 1 105 ? 20.484 -18.188 2.318 1 98.06 105 ASN A C 1
ATOM 798 O O . ASN A 1 105 ? 21.203 -18.156 1.312 1 98.06 105 ASN A O 1
ATOM 802 N N . LEU A 1 106 ? 19.484 -17.391 2.537 1 98.38 106 LEU A N 1
ATOM 803 C CA . LEU A 1 106 ? 19.141 -16.375 1.545 1 98.38 106 LEU A CA 1
ATOM 804 C C . LEU A 1 106 ? 19.344 -14.977 2.098 1 98.38 106 LEU A C 1
ATOM 806 O O . LEU A 1 106 ? 19.359 -14 1.342 1 98.38 106 LEU A O 1
ATOM 810 N N . TYR A 1 107 ? 19.578 -14.805 3.373 1 98.69 107 TYR A N 1
ATOM 811 C CA . TYR A 1 107 ? 19.594 -13.523 4.07 1 98.69 107 TYR A CA 1
ATOM 812 C C . TYR A 1 107 ? 20.75 -12.656 3.584 1 98.69 107 TYR A C 1
ATOM 814 O O . TYR A 1 107 ? 21.875 -13.117 3.479 1 98.69 107 TYR A O 1
ATOM 822 N N . HIS A 1 108 ? 20.453 -11.375 3.264 1 98.5 108 HIS A N 1
ATOM 823 C CA . HIS A 1 108 ? 21.453 -10.391 2.877 1 98.5 108 HIS A CA 1
ATOM 824 C C . HIS A 1 108 ? 21.594 -9.297 3.93 1 98.5 108 HIS A C 1
ATOM 826 O O . HIS A 1 108 ? 20.781 -8.359 3.967 1 98.5 108 HIS A O 1
ATOM 832 N N . GLU A 1 109 ? 22.641 -9.289 4.625 1 98.06 109 GLU A N 1
ATOM 833 C CA . GLU A 1 109 ? 22.875 -8.336 5.707 1 98.06 109 GLU A CA 1
ATOM 834 C C . GLU A 1 109 ? 22.906 -6.902 5.184 1 98.06 109 GLU A C 1
ATOM 836 O O . GLU A 1 109 ? 22.422 -5.984 5.855 1 98.06 109 GLU A O 1
ATOM 841 N N . LYS A 1 110 ? 23.438 -6.754 4.07 1 97.5 110 LYS A N 1
ATOM 842 C CA . LYS A 1 110 ? 23.609 -5.418 3.508 1 97.5 110 LYS A CA 1
ATOM 843 C C . LYS A 1 110 ? 22.25 -4.754 3.244 1 97.5 110 LYS A C 1
ATOM 845 O O . LYS A 1 110 ? 22.172 -3.533 3.104 1 97.5 110 LYS A O 1
ATOM 850 N N . ASN A 1 111 ? 21.172 -5.52 3.131 1 98 111 ASN A N 1
ATOM 851 C CA . ASN A 1 111 ? 19.859 -4.988 2.797 1 98 111 ASN A CA 1
ATOM 852 C C . ASN A 1 111 ? 18.969 -4.852 4.035 1 98 111 ASN A C 1
ATOM 854 O O . ASN A 1 111 ? 17.797 -4.5 3.932 1 98 111 ASN A O 1
ATOM 858 N N . GLN A 1 112 ? 19.5 -5.098 5.203 1 97.31 112 GLN A N 1
ATOM 859 C CA . GLN A 1 112 ? 18.734 -5.082 6.449 1 97.31 112 GLN A CA 1
ATOM 860 C C . GLN A 1 112 ? 18.188 -3.689 6.738 1 97.31 112 GLN A C 1
ATOM 862 O O . GLN A 1 112 ? 17.047 -3.549 7.188 1 97.31 112 GLN A O 1
ATOM 867 N N . ARG A 1 113 ? 18.969 -2.703 6.535 1 94.75 113 ARG A N 1
ATOM 868 C CA . ARG A 1 113 ? 18.562 -1.343 6.875 1 94.75 113 ARG A CA 1
ATOM 869 C C . ARG A 1 113 ? 17.375 -0.902 6.039 1 94.75 113 ARG A C 1
ATOM 871 O O . ARG A 1 113 ? 16.391 -0.359 6.57 1 94.75 113 ARG A O 1
ATOM 878 N N . VAL A 1 114 ? 17.422 -1.102 4.715 1 95.06 114 VAL A N 1
ATOM 879 C CA . VAL A 1 114 ? 16.344 -0.699 3.818 1 95.06 114 VAL A CA 1
ATOM 880 C C . VAL A 1 114 ? 15.086 -1.521 4.117 1 95.06 114 VAL A C 1
ATOM 882 O O . VAL A 1 114 ? 13.977 -0.992 4.113 1 95.06 114 VAL A O 1
ATOM 885 N N . MET A 1 115 ? 15.266 -2.807 4.395 1 97.88 115 MET A N 1
ATOM 886 C CA . MET A 1 115 ? 14.148 -3.668 4.777 1 97.88 115 MET A CA 1
ATOM 887 C C . MET A 1 115 ? 13.461 -3.137 6.027 1 97.88 115 MET A C 1
ATOM 889 O O . MET A 1 115 ? 12.234 -3.008 6.055 1 97.88 115 MET A O 1
ATOM 893 N N . ASP A 1 116 ? 14.25 -2.797 6.988 1 96.62 116 ASP A N 1
ATOM 894 C CA . ASP A 1 116 ? 13.727 -2.281 8.25 1 96.62 116 ASP A CA 1
ATOM 895 C C . ASP A 1 116 ? 12.977 -0.968 8.039 1 96.62 116 ASP A C 1
ATOM 897 O O . ASP A 1 116 ? 11.852 -0.81 8.516 1 96.62 116 ASP A O 1
ATOM 901 N N . ALA A 1 117 ? 13.609 -0.062 7.352 1 94.94 117 ALA A N 1
ATOM 902 C CA . ALA A 1 117 ? 13.039 1.262 7.117 1 94.94 117 ALA A CA 1
ATOM 903 C C . ALA A 1 117 ? 11.703 1.16 6.379 1 94.94 117 ALA A C 1
ATOM 905 O O . ALA A 1 117 ? 10.711 1.761 6.793 1 94.94 117 ALA A O 1
ATOM 906 N N . ASN A 1 118 ? 11.664 0.362 5.332 1 97.62 118 ASN A N 1
ATOM 907 C CA . ASN A 1 118 ? 10.453 0.225 4.535 1 97.62 118 ASN A CA 1
ATOM 908 C C . ASN A 1 118 ? 9.352 -0.488 5.309 1 97.62 118 ASN A C 1
ATOM 910 O O . ASN A 1 118 ? 8.172 -0.158 5.164 1 97.62 118 ASN A O 1
ATOM 914 N N . LEU A 1 119 ? 9.695 -1.42 6.137 1 98.38 119 LEU A N 1
ATOM 915 C CA . LEU A 1 119 ? 8.688 -2.1 6.941 1 98.38 119 LEU A CA 1
ATOM 916 C C . LEU A 1 119 ? 8.047 -1.138 7.938 1 98.38 119 LEU A C 1
ATOM 918 O O . LEU A 1 119 ? 6.84 -1.201 8.18 1 98.38 119 LEU A O 1
ATOM 922 N N . ARG A 1 120 ? 8.883 -0.291 8.539 1 97.31 120 ARG A N 1
ATOM 923 C CA . ARG A 1 120 ? 8.336 0.704 9.453 1 97.31 120 ARG A CA 1
ATOM 924 C C . ARG A 1 120 ? 7.238 1.524 8.781 1 97.31 120 ARG A C 1
ATOM 926 O O . ARG A 1 120 ? 6.152 1.7 9.336 1 97.31 120 ARG A O 1
ATOM 933 N N . ALA A 1 121 ? 7.531 2.014 7.594 1 97.19 121 ALA A N 1
ATOM 934 C CA . ALA A 1 121 ? 6.574 2.826 6.848 1 97.19 121 ALA A CA 1
ATOM 935 C C . ALA A 1 121 ? 5.301 2.041 6.551 1 97.19 121 ALA A C 1
ATOM 937 O O . ALA A 1 121 ? 4.191 2.543 6.746 1 97.19 121 ALA A O 1
ATOM 938 N N . ARG A 1 122 ? 5.414 0.81 6.09 1 98.56 122 ARG A N 1
ATOM 939 C CA . ARG A 1 122 ? 4.254 0.019 5.695 1 98.56 122 ARG A CA 1
ATOM 940 C C . ARG A 1 122 ? 3.438 -0.405 6.91 1 98.56 122 ARG A C 1
ATOM 942 O O . ARG A 1 122 ? 2.209 -0.491 6.84 1 98.56 122 ARG A O 1
ATOM 949 N N . LEU A 1 123 ? 4.078 -0.67 8.031 1 98.56 123 LEU A N 1
ATOM 950 C CA . LEU A 1 123 ? 3.355 -1.003 9.258 1 98.56 123 LEU A CA 1
ATOM 951 C C . LEU A 1 123 ? 2.555 0.194 9.758 1 98.56 123 LEU A C 1
ATOM 953 O O . LEU A 1 123 ? 1.413 0.042 10.195 1 98.56 123 LEU A O 1
ATOM 957 N N . ARG A 1 124 ? 3.174 1.34 9.688 1 98.12 124 ARG A N 1
ATOM 958 C CA . ARG A 1 124 ? 2.457 2.553 10.07 1 98.12 124 ARG A CA 1
ATOM 959 C C . ARG A 1 124 ? 1.198 2.734 9.234 1 98.12 124 ARG A C 1
ATOM 961 O O . ARG A 1 124 ? 0.12 2.996 9.773 1 98.12 124 ARG A O 1
ATOM 968 N N . MET A 1 125 ? 1.343 2.535 7.957 1 98.69 125 MET A N 1
ATOM 969 C CA . MET A 1 125 ? 0.203 2.77 7.074 1 98.69 125 MET A CA 1
ATOM 970 C C . MET A 1 125 ? -0.847 1.676 7.238 1 98.69 125 MET A C 1
ATOM 972 O O . MET A 1 125 ? -2.045 1.938 7.129 1 98.69 125 MET A O 1
ATOM 976 N N . SER A 1 126 ? -0.422 0.402 7.465 1 98.81 126 SER A N 1
ATOM 977 C CA . SER A 1 126 ? -1.384 -0.658 7.754 1 98.81 126 SER A CA 1
ATOM 978 C C . SER A 1 126 ? -2.234 -0.315 8.969 1 98.81 126 SER A C 1
ATOM 980 O O . SER A 1 126 ? -3.447 -0.539 8.969 1 98.81 126 SER A O 1
ATOM 982 N N . THR A 1 127 ? -1.598 0.224 9.93 1 98.88 127 THR A N 1
ATOM 983 C CA . THR A 1 127 ? -2.287 0.602 11.164 1 98.88 127 THR A CA 1
ATOM 984 C C . THR A 1 127 ? -3.174 1.822 10.93 1 98.88 127 THR A C 1
ATOM 986 O O . THR A 1 127 ? -4.305 1.876 11.422 1 98.88 127 THR A O 1
ATOM 989 N N . LEU A 1 128 ? -2.646 2.756 10.211 1 98.88 128 LEU A N 1
ATOM 990 C CA . LEU A 1 128 ? -3.428 3.938 9.867 1 98.88 128 LEU A CA 1
ATOM 991 C C . LEU A 1 128 ? -4.695 3.551 9.109 1 98.88 128 LEU A C 1
ATOM 993 O O . LEU A 1 128 ? -5.781 4.047 9.414 1 98.88 128 LEU A O 1
ATOM 997 N N . TYR A 1 129 ? -4.621 2.643 8.18 1 98.94 129 TYR A N 1
ATOM 998 C CA . TYR A 1 129 ? -5.77 2.176 7.418 1 98.94 129 TYR A CA 1
ATOM 999 C C . TYR A 1 129 ? -6.727 1.386 8.305 1 98.94 129 TYR A C 1
ATOM 1001 O O . TYR A 1 129 ? -7.941 1.413 8.094 1 98.94 129 TYR A O 1
ATOM 1009 N N . SER A 1 130 ? -6.18 0.635 9.266 1 98.88 130 SER A N 1
ATOM 1010 C CA . SER A 1 130 ? -7.059 -0.043 10.211 1 98.88 130 SER A CA 1
ATOM 1011 C C . SER A 1 130 ? -7.941 0.951 10.953 1 98.88 130 SER A C 1
ATOM 1013 O O . SER A 1 130 ? -9.148 0.736 11.086 1 98.88 130 SER A O 1
ATOM 1015 N N . THR A 1 131 ? -7.316 2.014 11.383 1 98.94 131 THR A N 1
ATOM 1016 C CA . THR A 1 131 ? -8.047 3.09 12.047 1 98.94 131 THR A CA 1
ATOM 1017 C C . THR A 1 131 ? -9.094 3.688 11.109 1 98.94 131 THR A C 1
ATOM 1019 O O . THR A 1 131 ? -10.258 3.834 11.492 1 98.94 131 THR A O 1
ATOM 1022 N N . ALA A 1 132 ? -8.703 3.984 9.898 1 98.94 132 ALA A N 1
ATOM 1023 C CA . ALA A 1 132 ? -9.586 4.578 8.906 1 98.94 132 ALA A CA 1
ATOM 1024 C C . ALA A 1 132 ? -10.758 3.65 8.594 1 98.94 132 ALA A C 1
ATOM 1026 O O . ALA A 1 132 ? -11.898 4.105 8.453 1 98.94 132 ALA A O 1
ATOM 1027 N N . ASN A 1 133 ? -10.453 2.348 8.43 1 98.69 133 ASN A N 1
ATOM 1028 C CA . ASN A 1 133 ? -11.5 1.373 8.141 1 98.69 133 ASN A CA 1
ATOM 1029 C C . ASN A 1 133 ? -12.562 1.347 9.242 1 98.69 133 ASN A C 1
ATOM 1031 O O . ASN A 1 133 ? -13.758 1.29 8.953 1 98.69 133 ASN A O 1
ATOM 1035 N N . ASN A 1 134 ? -12.117 1.363 10.477 1 98.88 134 ASN A N 1
ATOM 1036 C CA . ASN A 1 134 ? -13.07 1.318 11.578 1 98.88 134 ASN A CA 1
ATOM 1037 C C . ASN A 1 134 ? -13.938 2.572 11.625 1 98.88 134 ASN A C 1
ATOM 1039 O O . ASN A 1 134 ? -15.117 2.504 11.961 1 98.88 134 ASN A O 1
ATOM 1043 N N . LEU A 1 135 ? -13.406 3.664 11.219 1 98.88 135 LEU A N 1
ATOM 1044 C CA . LEU A 1 135 ? -14.094 4.945 11.344 1 98.88 135 LEU A CA 1
ATOM 1045 C C . LEU A 1 135 ? -14.836 5.285 10.055 1 98.88 135 LEU A C 1
ATOM 1047 O O . LEU A 1 135 ? -15.609 6.25 10.016 1 98.88 135 LEU A O 1
ATOM 1051 N N . ASN A 1 136 ? -14.57 4.543 9.008 1 98.62 136 ASN A N 1
ATOM 1052 C CA . ASN A 1 136 ? -15.031 4.887 7.664 1 98.62 136 ASN A CA 1
ATOM 1053 C C . ASN A 1 136 ? -14.5 6.246 7.223 1 98.62 136 ASN A C 1
ATOM 1055 O O . ASN A 1 136 ? -15.273 7.129 6.84 1 98.62 136 ASN A O 1
ATOM 1059 N N . TYR A 1 137 ? -13.172 6.453 7.328 1 98.94 137 TYR A N 1
ATOM 1060 C CA . TYR A 1 137 ? -12.453 7.668 6.969 1 98.94 137 TYR A CA 1
ATOM 1061 C C . TYR A 1 137 ? -11.547 7.434 5.766 1 98.94 137 TYR A C 1
ATOM 1063 O O . TYR A 1 137 ? -11.297 6.289 5.383 1 98.94 137 TYR A O 1
ATOM 1071 N N . LEU A 1 138 ? -11.117 8.5 5.109 1 98.94 138 LEU A N 1
ATOM 1072 C CA . LEU A 1 138 ? -10.062 8.453 4.105 1 98.94 138 LEU A CA 1
ATOM 1073 C C . LEU A 1 138 ? -8.695 8.719 4.734 1 98.94 138 LEU A C 1
ATOM 1075 O O . LEU A 1 138 ? -8.57 9.57 5.617 1 98.94 138 LEU A O 1
ATOM 1079 N N . VAL A 1 139 ? -7.699 7.996 4.301 1 98.94 139 VAL A N 1
ATOM 1080 C CA . VAL A 1 139 ? -6.32 8.195 4.73 1 98.94 139 VAL A CA 1
ATOM 1081 C C . VAL A 1 139 ? -5.672 9.297 3.898 1 98.94 139 VAL A C 1
ATOM 1083 O O . VAL A 1 139 ? -5.586 9.188 2.672 1 98.94 139 VAL A O 1
ATOM 1086 N N . VAL A 1 140 ? -5.156 10.32 4.551 1 98.94 140 VAL A N 1
ATOM 1087 C CA . VAL A 1 140 ? -4.586 11.477 3.865 1 98.94 140 VAL A CA 1
ATOM 1088 C C . VAL A 1 140 ? -3.061 11.422 3.953 1 98.94 140 VAL A C 1
ATOM 1090 O O . VAL A 1 140 ? -2.498 11.281 5.039 1 98.94 140 VAL A O 1
ATOM 1093 N N . GLY A 1 141 ? -2.422 11.484 2.814 1 98.81 141 GLY A N 1
ATOM 1094 C CA . GLY A 1 141 ? -0.97 11.469 2.754 1 98.81 141 GLY A CA 1
ATOM 1095 C C . GLY A 1 141 ? -0.35 12.844 2.922 1 98.81 141 GLY A C 1
ATOM 1096 O O . GLY A 1 141 ? -1.051 13.859 2.867 1 98.81 141 GLY A O 1
ATOM 1097 N N . THR A 1 142 ? 0.993 12.867 3.082 1 98.69 142 THR A N 1
ATOM 1098 C CA . THR A 1 142 ? 1.658 14.117 3.441 1 98.69 142 THR A CA 1
ATOM 1099 C C . THR A 1 142 ? 2.803 14.414 2.479 1 98.69 142 THR A C 1
ATOM 1101 O O . THR A 1 142 ? 3.617 15.305 2.732 1 98.69 142 THR A O 1
ATOM 1104 N N . ASP A 1 143 ? 2.875 13.664 1.395 1 98.31 143 ASP A N 1
ATOM 1105 C CA . ASP A 1 143 ? 3.965 13.867 0.444 1 98.31 143 ASP A CA 1
ATOM 1106 C C . ASP A 1 143 ? 3.814 15.203 -0.284 1 98.31 143 ASP A C 1
ATOM 1108 O O . ASP A 1 143 ? 2.715 15.562 -0.71 1 98.31 143 ASP A O 1
ATOM 1112 N N . ASN A 1 144 ? 4.875 15.969 -0.365 1 98.38 144 ASN A N 1
ATOM 1113 C CA . ASN A 1 144 ? 4.918 17.203 -1.132 1 98.38 144 ASN A CA 1
ATOM 1114 C C . ASN A 1 144 ? 5.473 16.984 -2.535 1 98.38 144 ASN A C 1
ATOM 1116 O O . ASN A 1 144 ? 5.781 15.852 -2.91 1 98.38 144 ASN A O 1
ATOM 1120 N N . ALA A 1 145 ? 5.633 18.016 -3.311 1 98.44 145 ALA A N 1
ATOM 1121 C CA . ALA A 1 145 ? 6.004 17.906 -4.719 1 98.44 145 ALA A CA 1
ATOM 1122 C C . ALA A 1 145 ? 7.406 17.328 -4.871 1 98.44 145 ALA A C 1
ATOM 1124 O O . ALA A 1 145 ? 7.656 16.516 -5.766 1 98.44 145 ALA A O 1
ATOM 1125 N N . ALA A 1 146 ? 8.312 17.75 -4.047 1 98.62 146 ALA A N 1
ATOM 1126 C CA . ALA A 1 146 ? 9.695 17.266 -4.105 1 98.62 146 ALA A CA 1
ATOM 1127 C C . ALA A 1 146 ? 9.758 15.766 -3.854 1 98.62 146 ALA A C 1
ATOM 1129 O O . ALA A 1 146 ? 10.438 15.031 -4.582 1 98.62 146 ALA A O 1
ATOM 1130 N N . GLU A 1 147 ? 9.031 15.336 -2.848 1 98.56 147 GLU A N 1
ATOM 1131 C CA . GLU A 1 147 ? 9.008 13.922 -2.482 1 98.56 147 GLU A CA 1
ATOM 1132 C C . GLU A 1 147 ? 8.359 13.078 -3.576 1 98.56 147 GLU A C 1
ATOM 1134 O O . GLU A 1 147 ? 8.852 11.992 -3.898 1 98.56 147 GLU A O 1
ATOM 1139 N N . LEU A 1 148 ? 7.297 13.602 -4.133 1 98.44 148 LEU A N 1
ATOM 1140 C CA . LEU A 1 148 ? 6.629 12.875 -5.207 1 98.44 148 LEU A CA 1
ATOM 1141 C C . LEU A 1 148 ? 7.531 12.75 -6.43 1 98.44 148 LEU A C 1
ATOM 1143 O O . LEU A 1 148 ? 7.648 11.68 -7.02 1 98.44 148 LEU A O 1
ATOM 1147 N N . HIS A 1 149 ? 8.172 13.82 -6.797 1 98.69 149 HIS A N 1
ATOM 1148 C CA . HIS A 1 149 ? 9 13.836 -8 1 98.69 149 HIS A CA 1
ATOM 1149 C C . HIS A 1 149 ? 10.211 12.914 -7.844 1 98.69 149 HIS A C 1
ATOM 1151 O O . HIS A 1 149 ? 10.547 12.164 -8.766 1 98.69 149 HIS A O 1
ATOM 1157 N N . THR A 1 150 ? 10.844 12.953 -6.699 1 98.62 150 THR A N 1
ATOM 1158 C CA . THR A 1 150 ? 12.07 12.195 -6.48 1 98.62 150 THR A CA 1
ATOM 1159 C C . THR A 1 150 ? 11.742 10.758 -6.074 1 98.62 150 THR A C 1
ATOM 1161 O O . THR A 1 150 ? 12.625 9.898 -6.055 1 98.62 150 THR A O 1
ATOM 1164 N N . GLY A 1 151 ? 10.492 10.5 -5.715 1 98.31 151 GLY A N 1
ATOM 1165 C CA . GLY A 1 151 ? 10.117 9.188 -5.227 1 98.31 151 GLY A CA 1
ATOM 1166 C C . GLY A 1 151 ? 10.609 8.906 -3.818 1 98.31 151 GLY A C 1
ATOM 1167 O O . GLY A 1 151 ? 10.773 7.75 -3.43 1 98.31 151 GLY A O 1
ATOM 1168 N N . TYR A 1 152 ? 10.922 10.031 -3.053 1 97.69 152 TYR A N 1
ATOM 1169 C CA . TYR A 1 152 ? 11.398 9.867 -1.686 1 97.69 152 TYR A CA 1
ATOM 1170 C C . TYR A 1 152 ? 10.25 9.539 -0.737 1 97.69 152 TYR A C 1
ATOM 1172 O O . TYR A 1 152 ? 9.922 10.336 0.145 1 97.69 152 TYR A O 1
ATOM 1180 N N . PHE A 1 153 ? 9.672 8.398 -0.887 1 97.62 153 PHE A N 1
ATOM 1181 C CA . PHE A 1 153 ? 8.648 7.754 -0.07 1 97.62 153 PHE A CA 1
ATOM 1182 C C . PHE A 1 153 ? 8.664 6.246 -0.271 1 97.62 153 PHE A C 1
ATOM 1184 O O . PHE A 1 153 ? 9.273 5.746 -1.221 1 97.62 153 PHE A O 1
ATOM 1191 N N . THR A 1 154 ? 8.109 5.492 0.627 1 97.88 154 THR A N 1
ATOM 1192 C CA . THR A 1 154 ? 8 4.043 0.518 1 97.88 154 THR A CA 1
ATOM 1193 C C . THR A 1 154 ? 6.738 3.652 -0.247 1 97.88 154 THR A C 1
ATOM 1195 O O . THR A 1 154 ? 5.629 4.027 0.141 1 97.88 154 THR A O 1
ATOM 1198 N N . LYS A 1 155 ? 6.922 2.895 -1.35 1 98.31 155 LYS A N 1
ATOM 1199 C CA . LYS A 1 155 ? 5.809 2.387 -2.148 1 98.31 155 LYS A CA 1
ATOM 1200 C C . LYS A 1 155 ? 4.863 1.543 -1.298 1 98.31 155 LYS A C 1
ATOM 1202 O O . LYS A 1 155 ? 5.297 0.604 -0.625 1 98.31 155 LYS A O 1
ATOM 1207 N N . TYR A 1 156 ? 3.588 1.949 -1.16 1 98.25 156 TYR A N 1
ATOM 1208 C CA . TYR A 1 156 ? 2.531 1.294 -0.398 1 98.25 156 TYR A CA 1
ATOM 1209 C C . TYR A 1 156 ? 2.793 1.4 1.1 1 98.25 156 TYR A C 1
ATOM 1211 O O . TYR A 1 156 ? 2.201 0.665 1.894 1 98.25 156 TYR A O 1
ATOM 1219 N N . GLY A 1 157 ? 3.809 2.145 1.487 1 97.69 157 GLY A N 1
ATOM 1220 C CA . GLY A 1 157 ? 3.93 2.711 2.82 1 97.69 157 GLY A CA 1
ATOM 1221 C C . GLY A 1 157 ? 3.32 4.098 2.939 1 97.69 157 GLY A C 1
ATOM 1222 O O . GLY A 1 157 ? 2.115 4.27 2.75 1 97.69 157 GLY A O 1
ATOM 1223 N N . ASP A 1 158 ? 4.234 5.082 3.127 1 97 158 ASP A N 1
ATOM 1224 C CA . ASP A 1 158 ? 3.721 6.445 3.211 1 97 158 ASP A CA 1
ATOM 1225 C C . ASP A 1 158 ? 3.252 6.941 1.844 1 97 158 ASP A C 1
ATOM 1227 O O . ASP A 1 158 ? 2.531 7.938 1.752 1 97 158 ASP A O 1
ATOM 1231 N N . GLY A 1 159 ? 3.574 6.172 0.783 1 97.19 159 GLY A N 1
ATOM 1232 C CA . GLY A 1 159 ? 3.074 6.484 -0.546 1 97.19 159 GLY A CA 1
ATOM 1233 C C . GLY A 1 159 ? 1.731 5.844 -0.845 1 97.19 159 GLY A C 1
ATOM 1234 O O . GLY A 1 159 ? 1.131 6.109 -1.89 1 97.19 159 GLY A O 1
ATOM 1235 N N . GLY A 1 160 ? 1.269 4.949 -0.024 1 97.94 160 GLY A N 1
ATOM 1236 C CA . GLY A 1 160 ? -0.026 4.305 -0.174 1 97.94 160 GLY A CA 1
ATOM 1237 C C . GLY A 1 160 ? -1.13 4.992 0.606 1 97.94 160 GLY A C 1
ATOM 1238 O O . GLY A 1 160 ? -1.473 4.57 1.712 1 97.94 160 GLY A O 1
ATOM 1239 N N . VAL A 1 161 ? -1.758 6.02 -0.022 1 98.81 161 VAL A N 1
ATOM 1240 C CA . VAL A 1 161 ? -2.752 6.844 0.661 1 98.81 161 VAL A CA 1
ATOM 1241 C C . VAL A 1 161 ? -3.949 7.074 -0.256 1 98.81 161 VAL A C 1
ATOM 1243 O O . VAL A 1 161 ? -3.928 6.684 -1.427 1 98.81 161 VAL A O 1
ATOM 1246 N N . ASP A 1 162 ? -4.996 7.684 0.315 1 98.81 162 ASP A N 1
ATOM 1247 C CA . ASP A 1 162 ? -6.203 7.949 -0.464 1 98.81 162 ASP A CA 1
ATOM 1248 C C . ASP A 1 162 ? -6.117 9.305 -1.165 1 98.81 162 ASP A C 1
ATOM 1250 O O . ASP A 1 162 ? -6.652 9.477 -2.262 1 98.81 162 ASP A O 1
ATOM 1254 N N . LEU A 1 163 ? -5.504 10.273 -0.489 1 98.88 163 LEU A N 1
ATOM 1255 C CA . LEU A 1 163 ? -5.445 11.656 -0.956 1 98.88 163 LEU A CA 1
ATOM 1256 C C . LEU A 1 163 ? -4.062 12.25 -0.716 1 98.88 163 LEU A C 1
ATOM 1258 O O . LEU A 1 163 ? -3.414 11.945 0.288 1 98.88 163 LEU A O 1
ATOM 1262 N N . LEU A 1 164 ? -3.666 13.148 -1.592 1 98.88 164 LEU A N 1
ATOM 1263 C CA . LEU A 1 164 ? -2.41 13.875 -1.419 1 98.88 164 LEU A CA 1
ATOM 1264 C C . LEU A 1 164 ? -2.629 15.375 -1.543 1 98.88 164 LEU A C 1
ATOM 1266 O O . LEU A 1 164 ? -2.312 15.977 -2.576 1 98.88 164 LEU A O 1
ATOM 1270 N N . PRO A 1 165 ? -3.006 16 -0.494 1 98.88 165 PRO A N 1
ATOM 1271 C CA . PRO A 1 165 ? -3.482 17.375 -0.589 1 98.88 165 PRO A CA 1
ATOM 1272 C C . PRO A 1 165 ? -2.352 18.375 -0.818 1 98.88 165 PRO A C 1
ATOM 1274 O O . PRO A 1 165 ? -2.6 19.5 -1.26 1 98.88 165 PRO A O 1
ATOM 1277 N N . ILE A 1 166 ? -1.077 17.969 -0.538 1 98.69 166 ILE A N 1
ATOM 1278 C CA . ILE A 1 166 ? -0.033 18.984 -0.674 1 98.69 166 ILE A CA 1
ATOM 1279 C C . ILE A 1 166 ? 1.01 18.516 -1.687 1 98.69 166 ILE A C 1
ATOM 1281 O O . ILE A 1 166 ? 2.146 18.984 -1.682 1 98.69 166 ILE A O 1
ATOM 1285 N N . ALA A 1 167 ? 0.671 17.594 -2.555 1 98.31 167 ALA A N 1
ATOM 1286 C CA . ALA A 1 167 ? 1.612 16.969 -3.477 1 98.31 167 ALA A CA 1
ATOM 1287 C C . ALA A 1 167 ? 2.014 17.938 -4.59 1 98.31 167 ALA A C 1
ATOM 1289 O O . ALA A 1 167 ? 2.957 17.672 -5.34 1 98.31 167 ALA A O 1
ATOM 1290 N N . ASN A 1 168 ? 1.374 19.047 -4.699 1 96.94 168 ASN A N 1
ATOM 1291 C CA . ASN A 1 168 ? 1.758 20.031 -5.695 1 96.94 168 ASN A CA 1
ATOM 1292 C C . ASN A 1 168 ? 2.537 21.188 -5.066 1 96.94 168 ASN A C 1
ATOM 1294 O O . ASN A 1 168 ? 2.949 22.125 -5.762 1 96.94 168 ASN A O 1
ATOM 1298 N N . LEU A 1 169 ? 2.721 21.172 -3.803 1 98.19 169 LEU A N 1
ATOM 1299 C CA . LEU A 1 169 ? 3.443 22.234 -3.119 1 98.19 169 LEU A CA 1
ATOM 1300 C C . LEU A 1 169 ? 4.941 21.938 -3.086 1 98.19 169 LEU A C 1
ATOM 1302 O O . LEU A 1 169 ? 5.355 20.828 -2.738 1 98.19 169 LEU A O 1
ATOM 1306 N N . LYS A 1 170 ? 5.672 22.953 -3.455 1 98.31 170 LYS A N 1
ATOM 1307 C CA . LYS A 1 170 ? 7.098 22.891 -3.158 1 98.31 170 LYS A CA 1
ATOM 1308 C C . LYS A 1 170 ? 7.348 22.906 -1.653 1 98.31 170 LYS A C 1
ATOM 1310 O O . LYS A 1 170 ? 6.488 23.328 -0.879 1 98.31 170 LYS A O 1
ATOM 1315 N N . LYS A 1 171 ? 8.57 22.438 -1.304 1 98.38 171 LYS A N 1
ATOM 1316 C CA . LYS A 1 171 ? 8.875 22.344 0.122 1 98.38 171 LYS A CA 1
ATOM 1317 C C . LYS A 1 171 ? 8.805 23.719 0.784 1 98.38 171 LYS A C 1
ATOM 1319 O O . LYS A 1 171 ? 8.281 23.859 1.893 1 98.38 171 LYS A O 1
ATOM 1324 N N . TYR A 1 172 ? 9.305 24.781 0.129 1 98 172 TYR A N 1
ATOM 1325 C CA . TYR A 1 172 ? 9.258 26.109 0.729 1 98 172 TYR A CA 1
ATOM 1326 C C . TYR A 1 172 ? 7.824 26.578 0.901 1 98 172 TYR A C 1
ATOM 1328 O O . TYR A 1 172 ? 7.52 27.328 1.829 1 98 172 TYR A O 1
ATOM 1336 N N . GLU A 1 173 ? 6.934 26.188 0.008 1 98.12 173 GLU A N 1
ATOM 1337 C CA . GLU A 1 173 ? 5.523 26.531 0.152 1 98.12 173 GLU A CA 1
ATOM 1338 C C . GLU A 1 173 ? 4.898 25.828 1.354 1 98.12 173 GLU A C 1
ATOM 1340 O O . GLU A 1 173 ? 4.039 26.391 2.031 1 98.12 173 GLU A O 1
ATOM 1345 N N . VAL A 1 174 ? 5.309 24.562 1.619 1 98.62 174 VAL A N 1
ATOM 1346 C CA . VAL A 1 174 ? 4.852 23.859 2.807 1 98.62 174 VAL A CA 1
ATOM 1347 C C . VAL A 1 174 ? 5.199 24.656 4.059 1 98.62 174 VAL A C 1
ATOM 1349 O O . VAL A 1 174 ? 4.367 24.812 4.953 1 98.62 174 VAL A O 1
ATOM 1352 N N . TYR A 1 175 ? 6.398 25.188 4.113 1 98.44 175 TYR A N 1
ATOM 1353 C CA . TYR A 1 175 ? 6.828 26 5.246 1 98.44 175 TYR A CA 1
ATOM 1354 C C . TYR A 1 175 ? 5.988 27.266 5.352 1 98.44 175 TYR A C 1
ATOM 1356 O O . TYR A 1 175 ? 5.629 27.688 6.453 1 98.44 175 TYR A O 1
ATOM 1364 N N . GLU A 1 176 ? 5.699 27.875 4.223 1 98.25 176 GLU A N 1
ATOM 1365 C CA . GLU A 1 176 ? 4.855 29.062 4.219 1 98.25 176 GLU A CA 1
ATOM 1366 C C . GLU A 1 176 ? 3.461 28.75 4.758 1 98.25 176 GLU A C 1
ATOM 1368 O O . GLU A 1 176 ? 2.908 29.531 5.547 1 98.25 176 GLU A O 1
ATOM 1373 N N . TRP A 1 177 ? 2.893 27.641 4.277 1 98.5 177 TRP A N 1
ATOM 1374 C CA . TRP A 1 177 ? 1.58 27.234 4.77 1 98.5 177 TRP A CA 1
ATOM 1375 C C . TRP A 1 177 ? 1.619 26.969 6.273 1 98.5 177 TRP A C 1
ATOM 1377 O O . TRP A 1 177 ? 0.679 27.328 6.992 1 98.5 177 TRP A O 1
ATOM 1387 N N . ALA A 1 178 ? 2.719 26.344 6.742 1 98.56 178 ALA A N 1
ATOM 1388 C CA . ALA A 1 178 ? 2.877 26.031 8.164 1 98.56 178 ALA A CA 1
ATOM 1389 C C . ALA A 1 178 ? 2.795 27.312 9 1 98.56 178 ALA A C 1
ATOM 1391 O O . ALA A 1 178 ? 2.148 27.328 10.055 1 98.56 178 ALA A O 1
ATOM 1392 N N . LYS A 1 179 ? 3.41 28.328 8.523 1 97.5 179 LYS A N 1
ATOM 1393 C CA . LYS A 1 179 ? 3.387 29.609 9.234 1 97.5 179 LYS A CA 1
ATOM 1394 C C . LYS A 1 179 ? 1.969 30.172 9.312 1 97.5 179 LYS A C 1
ATOM 1396 O O . LYS A 1 179 ? 1.523 30.594 10.383 1 97.5 179 LYS A O 1
ATOM 1401 N N . VAL A 1 180 ? 1.283 30.141 8.203 1 97.94 180 VAL A N 1
ATOM 1402 C CA . VAL A 1 180 ? -0.073 30.672 8.125 1 97.94 180 VAL A CA 1
ATOM 1403 C C . VAL A 1 180 ? -1.005 29.859 9.008 1 97.94 180 VAL A C 1
ATOM 1405 O O . VAL A 1 180 ? -1.918 30.391 9.633 1 97.94 180 VAL A O 1
ATOM 1408 N N . LEU A 1 181 ? -0.758 28.531 9.125 1 98.31 181 LEU A N 1
ATOM 1409 C CA . LEU A 1 181 ? -1.616 27.594 9.852 1 98.31 181 LEU A CA 1
ATOM 1410 C C . LEU A 1 181 ? -1.271 27.594 11.344 1 98.31 181 LEU A C 1
ATOM 1412 O O . LEU A 1 181 ? -1.953 26.953 12.141 1 98.31 181 LEU A O 1
ATOM 1416 N N . GLY A 1 182 ? -0.215 28.281 11.695 1 97.62 182 GLY A N 1
ATOM 1417 C CA . GLY A 1 182 ? 0.164 28.406 13.094 1 97.62 182 GLY A CA 1
ATOM 1418 C C . GLY A 1 182 ? 0.871 27.172 13.625 1 97.62 182 GLY A C 1
ATOM 1419 O O . GLY A 1 182 ? 0.725 26.812 14.797 1 97.62 182 GLY A O 1
ATOM 1420 N N . VAL A 1 183 ? 1.565 26.453 12.828 1 98.56 183 VAL A N 1
ATOM 1421 C CA . VAL A 1 183 ? 2.371 25.328 13.273 1 98.56 183 VAL A CA 1
ATOM 1422 C C . VAL A 1 183 ? 3.445 25.812 14.242 1 98.56 183 VAL A C 1
ATOM 1424 O O . VAL A 1 183 ? 4.125 26.812 13.984 1 98.56 183 VAL A O 1
ATOM 1427 N N . PRO A 1 184 ? 3.617 25.141 15.336 1 98.38 184 PRO A N 1
ATOM 1428 C CA . PRO A 1 184 ? 4.605 25.578 16.328 1 98.38 184 PRO A CA 1
ATOM 1429 C C . PRO A 1 184 ? 6.004 25.719 15.734 1 98.38 184 PRO A C 1
ATOM 1431 O O . 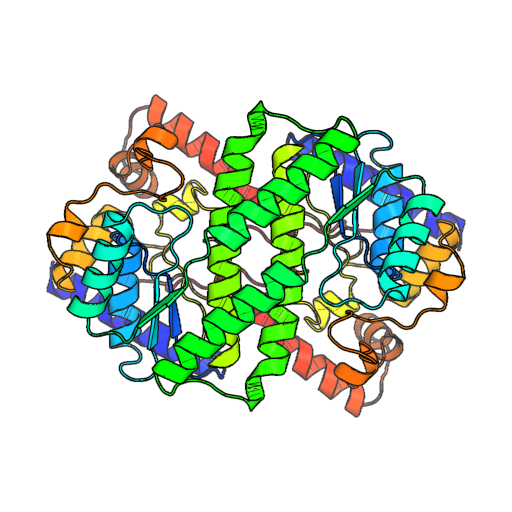PRO A 1 184 ? 6.422 24.906 14.914 1 98.38 184 PRO A O 1
ATOM 1434 N N . GLN A 1 185 ? 6.68 26.703 16.203 1 98.12 185 GLN A N 1
ATOM 1435 C CA . GLN A 1 185 ? 8.008 27.016 15.688 1 98.12 185 GLN A CA 1
ATOM 1436 C C . GLN A 1 185 ? 8.961 25.844 15.875 1 98.12 185 GLN A C 1
ATOM 1438 O O . GLN A 1 185 ? 9.82 25.594 15.023 1 98.12 185 GLN A O 1
ATOM 1443 N N . ARG A 1 186 ? 8.828 25.156 16.922 1 96.75 186 ARG A N 1
ATOM 1444 C CA . ARG A 1 186 ? 9.664 23.984 17.203 1 96.75 186 ARG A CA 1
ATOM 1445 C C . ARG A 1 186 ? 9.578 22.969 16.062 1 96.75 186 ARG A C 1
ATOM 1447 O O . ARG A 1 186 ? 10.57 22.328 15.727 1 96.75 186 ARG A O 1
ATOM 1454 N N . ILE A 1 187 ? 8.398 22.781 15.547 1 97.56 187 ILE A N 1
ATOM 1455 C CA . ILE A 1 187 ? 8.164 21.844 14.453 1 97.56 187 ILE A CA 1
ATOM 1456 C C . ILE A 1 187 ? 8.75 22.391 13.164 1 97.56 187 ILE A C 1
ATOM 1458 O O . ILE A 1 187 ? 9.367 21.656 12.383 1 97.56 187 ILE A O 1
ATOM 1462 N N . VAL A 1 188 ? 8.594 23.703 12.93 1 97.5 188 VAL A N 1
ATOM 1463 C CA . VAL A 1 188 ? 9.078 24.375 11.734 1 97.5 188 VAL A CA 1
ATOM 1464 C C . VAL A 1 188 ? 10.602 24.297 11.68 1 97.5 188 VAL A C 1
ATOM 1466 O O . VAL A 1 188 ? 11.188 24.141 10.602 1 97.5 188 VAL A O 1
ATOM 1469 N N . ASP A 1 189 ? 11.25 24.344 12.82 1 96.12 189 ASP A N 1
ATOM 1470 C CA . ASP A 1 189 ? 12.703 24.422 12.906 1 96.12 189 ASP A CA 1
ATOM 1471 C C . ASP A 1 189 ? 13.336 23.047 12.758 1 96.12 189 ASP A C 1
ATOM 1473 O O . ASP A 1 189 ? 14.539 22.922 12.547 1 96.12 189 ASP A O 1
ATOM 1477 N N . ARG A 1 190 ? 12.555 22 12.875 1 92.25 190 ARG A N 1
ATOM 1478 C CA . ARG A 1 190 ? 13.055 20.625 12.766 1 92.25 190 ARG A CA 1
ATOM 1479 C C . ARG A 1 190 ? 13.469 20.312 11.336 1 92.25 190 ARG A C 1
ATOM 1481 O O . ARG A 1 190 ? 12.719 20.578 10.391 1 92.25 190 ARG A O 1
ATOM 1488 N N . PRO A 1 191 ? 14.672 19.797 11.234 1 92.06 191 PRO A N 1
ATOM 1489 C CA . PRO A 1 191 ? 15.023 19.344 9.891 1 92.06 191 PRO A CA 1
ATOM 1490 C C . PRO A 1 191 ? 14.102 18.234 9.375 1 92.06 191 PRO A C 1
ATOM 1492 O O . PRO A 1 191 ? 13.68 17.375 10.148 1 92.06 191 PRO A O 1
ATOM 1495 N N . PRO A 1 192 ? 13.781 18.312 8.086 1 93.56 192 PRO A N 1
ATOM 1496 C CA . PRO A 1 192 ? 12.961 17.234 7.535 1 93.56 192 PRO A CA 1
ATOM 1497 C C . PRO A 1 192 ? 13.586 15.859 7.727 1 93.56 192 PRO A C 1
ATOM 1499 O O . PRO A 1 192 ? 14.781 15.68 7.48 1 93.56 192 PRO A O 1
ATOM 1502 N N . THR A 1 193 ? 12.781 14.922 8.211 1 90.5 193 THR A N 1
ATOM 1503 C CA . THR A 1 193 ? 13.25 13.57 8.484 1 90.5 193 THR A CA 1
ATOM 1504 C C . THR A 1 193 ? 12.141 12.555 8.234 1 90.5 193 THR A C 1
ATOM 1506 O O . THR A 1 193 ? 10.961 12.867 8.383 1 90.5 193 THR A O 1
ATOM 1509 N N . ALA A 1 194 ? 12.547 11.391 7.812 1 84.62 194 ALA A N 1
ATOM 1510 C CA . ALA A 1 194 ? 11.602 10.281 7.664 1 84.62 194 ALA A CA 1
ATOM 1511 C C . ALA A 1 194 ? 11.586 9.398 8.906 1 84.62 194 ALA A C 1
ATOM 1513 O O . ALA A 1 194 ? 10.766 8.484 9.016 1 84.62 194 ALA A O 1
ATOM 1514 N N . GLY A 1 195 ? 12.406 9.672 9.828 1 80.25 195 GLY A N 1
ATOM 1515 C CA . GLY A 1 195 ? 12.438 8.93 11.07 1 80.25 195 GLY A CA 1
ATOM 1516 C C . GLY A 1 195 ? 12.789 7.465 10.883 1 80.25 195 GLY A C 1
ATOM 1517 O O . GLY A 1 195 ? 12.25 6.598 11.578 1 80.25 195 GLY A O 1
ATOM 1518 N N . LEU A 1 196 ? 13.633 7.152 9.992 1 78.69 196 LEU A N 1
ATOM 1519 C CA . LEU A 1 196 ? 13.93 5.766 9.641 1 78.69 196 LEU A CA 1
ATOM 1520 C C . LEU A 1 196 ? 15 5.188 10.562 1 78.69 196 LEU A C 1
ATOM 1522 O O . LEU A 1 196 ? 14.953 4.008 10.914 1 78.69 196 LEU A O 1
ATOM 1526 N N . TRP A 1 197 ? 15.969 6.004 10.961 1 78.5 197 TRP A N 1
ATOM 1527 C CA . TRP A 1 197 ? 16.984 5.66 11.945 1 78.5 197 TRP A CA 1
ATOM 1528 C C . TRP A 1 197 ? 17.562 6.914 12.602 1 78.5 197 TRP A C 1
ATOM 1530 O O . TRP A 1 197 ? 17.234 8.031 12.195 1 78.5 197 TRP A O 1
ATOM 1540 N N . GLU A 1 198 ? 18.25 6.66 13.656 1 79.31 198 GLU A N 1
ATOM 1541 C CA . GLU A 1 198 ? 18.766 7.789 14.438 1 79.31 198 GLU A CA 1
ATOM 1542 C C . GLU A 1 198 ? 19.656 8.688 13.586 1 79.31 198 GLU A C 1
ATOM 1544 O O . GLU A 1 198 ? 20.547 8.195 12.883 1 79.31 198 GLU A O 1
ATOM 1549 N N . GLY A 1 199 ? 19.328 9.93 13.562 1 80.69 199 GLY A N 1
ATOM 1550 C CA . GLY A 1 199 ? 20.172 10.906 12.883 1 80.69 199 GLY A CA 1
ATOM 1551 C C . GLY A 1 199 ? 19.844 11.047 11.406 1 80.69 199 GLY A C 1
ATOM 1552 O O . GLY A 1 199 ? 20.391 11.914 10.719 1 80.69 199 GLY A O 1
ATOM 1553 N N . GLN A 1 200 ? 19.016 10.32 10.891 1 85.06 200 GLN A N 1
ATOM 1554 C CA . GLN A 1 200 ? 18.656 10.367 9.477 1 85.06 200 GLN A CA 1
ATOM 1555 C C . GLN A 1 200 ? 17.938 11.664 9.125 1 85.06 200 GLN A C 1
ATOM 1557 O O . GLN A 1 200 ? 17.016 12.078 9.836 1 85.06 200 GLN A O 1
ATOM 1562 N N . THR A 1 201 ? 18.406 12.406 8.094 1 92.25 201 THR A N 1
ATOM 1563 C CA . THR A 1 201 ? 17.641 13.492 7.484 1 92.25 201 THR A CA 1
ATOM 1564 C C . THR A 1 201 ? 17.422 13.227 6 1 92.25 201 THR A C 1
ATOM 1566 O O . THR A 1 201 ? 18.219 12.547 5.355 1 92.25 201 THR A O 1
ATOM 1569 N N . ASP A 1 202 ? 16.375 13.75 5.473 1 95.62 202 ASP A N 1
ATOM 1570 C CA . ASP A 1 202 ? 16.016 13.531 4.07 1 95.62 202 ASP A CA 1
ATOM 1571 C C . ASP A 1 202 ? 17.156 13.945 3.145 1 95.62 202 ASP A C 1
ATOM 1573 O O . ASP A 1 202 ? 17.594 13.172 2.287 1 95.62 202 ASP A O 1
ATOM 1577 N N . GLU A 1 203 ? 17.688 15.141 3.361 1 96.31 203 GLU A N 1
ATOM 1578 C CA . GLU A 1 203 ? 18.641 15.742 2.434 1 96.31 203 GLU A CA 1
ATOM 1579 C C . GLU A 1 203 ? 19.969 15 2.443 1 96.31 203 GLU A C 1
ATOM 1581 O O . GLU A 1 203 ? 20.609 14.852 1.402 1 96.31 203 GLU A O 1
ATOM 1586 N N . VAL A 1 204 ? 20.391 14.57 3.664 1 94.06 204 VAL A N 1
ATOM 1587 C CA . VAL A 1 204 ? 21.625 13.781 3.762 1 94.06 204 VAL A CA 1
ATOM 1588 C C . VAL A 1 204 ? 21.438 12.453 3.021 1 94.06 204 VAL A C 1
ATOM 1590 O O . VAL A 1 204 ? 22.312 12.039 2.264 1 94.06 204 VAL A O 1
ATOM 1593 N N . GLU A 1 205 ? 20.328 11.883 3.141 1 93.5 205 GLU A N 1
ATOM 1594 C CA . GLU A 1 205 ? 20.062 10.594 2.502 1 93.5 205 GLU A CA 1
ATOM 1595 C C . GLU A 1 205 ? 20 10.734 0.983 1 93.5 205 GLU A C 1
ATOM 1597 O O . GLU A 1 205 ? 20.562 9.922 0.253 1 93.5 205 GLU A O 1
ATOM 1602 N N . MET A 1 206 ? 19.344 11.766 0.5 1 96.12 206 MET A N 1
ATOM 1603 C CA . MET A 1 206 ? 19.156 11.945 -0.937 1 96.12 206 MET A CA 1
ATOM 1604 C C . MET A 1 206 ? 20.406 12.508 -1.587 1 96.12 206 MET A C 1
ATOM 1606 O O . MET A 1 206 ? 20.625 12.344 -2.789 1 96.12 206 MET A O 1
ATOM 1610 N N . GLY A 1 207 ? 21.188 13.234 -0.825 1 96.81 207 GLY A N 1
ATOM 1611 C CA . GLY A 1 207 ? 22.375 13.867 -1.374 1 96.81 207 GLY A CA 1
ATOM 1612 C C . GLY A 1 207 ? 22.078 15.148 -2.125 1 96.81 207 GLY A C 1
ATOM 1613 O O . GLY A 1 207 ? 22.875 15.578 -2.967 1 96.81 207 GLY A O 1
ATOM 1614 N N . VAL A 1 208 ? 20.938 15.703 -1.918 1 98.06 208 VAL A N 1
ATOM 1615 C CA . VAL A 1 208 ? 20.5 16.938 -2.549 1 98.06 208 VAL A CA 1
ATOM 1616 C C . VAL A 1 208 ? 19.531 17.688 -1.62 1 98.06 208 VAL A C 1
ATOM 1618 O O . VAL A 1 208 ? 18.859 17.062 -0.79 1 98.06 208 VAL A O 1
ATOM 1621 N N . THR A 1 209 ? 19.453 18.953 -1.689 1 97.81 209 THR A N 1
ATOM 1622 C CA . THR A 1 209 ? 18.625 19.75 -0.789 1 97.81 209 THR A CA 1
ATOM 1623 C C . THR A 1 209 ? 17.219 19.938 -1.364 1 97.81 209 THR A C 1
ATOM 1625 O O . THR A 1 209 ? 17.031 19.891 -2.582 1 97.81 209 THR A O 1
ATOM 1628 N N . TYR A 1 210 ? 16.281 20.188 -0.463 1 98.19 210 TYR A N 1
ATOM 1629 C CA . TYR A 1 210 ? 14.93 20.547 -0.907 1 98.19 210 TYR A CA 1
ATOM 1630 C C . TYR A 1 210 ? 14.945 21.828 -1.712 1 98.19 210 TYR A C 1
ATOM 1632 O O . TYR A 1 210 ? 14.172 22 -2.658 1 98.19 210 TYR A O 1
ATOM 1640 N N . LYS A 1 211 ? 15.766 22.75 -1.306 1 98.12 211 LYS A N 1
ATOM 1641 C CA . LYS A 1 211 ? 15.898 24 -2.051 1 98.12 211 LYS A CA 1
ATOM 1642 C C . LYS A 1 211 ? 16.25 23.734 -3.512 1 98.12 211 LYS A C 1
ATOM 1644 O O . LYS A 1 211 ? 15.641 24.312 -4.414 1 98.12 211 LYS A O 1
ATOM 1649 N N . SER A 1 212 ? 17.203 22.859 -3.748 1 98.56 212 SER A N 1
ATOM 1650 C CA . SER A 1 212 ? 17.625 22.516 -5.102 1 98.56 212 SER A CA 1
ATOM 1651 C C . SER A 1 212 ? 16.5 21.812 -5.855 1 98.56 212 SER A C 1
ATOM 1653 O O . SER A 1 212 ? 16.266 22.078 -7.035 1 98.56 212 SER A O 1
ATOM 1655 N N . ILE A 1 213 ? 15.789 20.922 -5.199 1 98.81 213 ILE A N 1
ATOM 1656 C CA . ILE A 1 213 ? 14.703 20.188 -5.836 1 98.81 213 ILE A CA 1
ATOM 1657 C C . ILE A 1 213 ? 13.586 21.172 -6.211 1 98.81 213 ILE A C 1
ATOM 1659 O O . ILE A 1 213 ? 13.031 21.094 -7.312 1 98.81 213 ILE A O 1
ATOM 1663 N N . ASP A 1 214 ? 13.281 22.078 -5.312 1 98.62 214 ASP A N 1
ATOM 1664 C CA . ASP A 1 214 ? 12.258 23.078 -5.59 1 98.62 214 ASP A CA 1
ATOM 1665 C C . ASP A 1 214 ? 12.625 23.922 -6.809 1 98.62 214 ASP A C 1
ATOM 1667 O O . ASP A 1 214 ? 11.789 24.172 -7.68 1 98.62 214 ASP A O 1
ATOM 1671 N N . ALA A 1 215 ? 13.82 24.375 -6.836 1 98.75 215 ALA A N 1
ATOM 1672 C CA . ALA A 1 215 ? 14.297 25.156 -7.98 1 98.75 215 ALA A CA 1
ATOM 1673 C C . ALA A 1 215 ? 14.172 24.359 -9.273 1 98.75 215 ALA A C 1
ATOM 1675 O O . ALA A 1 215 ? 13.719 24.875 -10.297 1 98.75 215 ALA A O 1
ATOM 1676 N N . TYR A 1 216 ? 14.609 23.109 -9.25 1 98.69 216 TYR A N 1
ATOM 1677 C CA . TYR A 1 216 ? 14.492 22.203 -10.383 1 98.69 216 TYR A CA 1
ATOM 1678 C C . TYR A 1 216 ? 13.055 22.125 -10.883 1 98.69 216 TYR A C 1
ATOM 1680 O O . TYR A 1 216 ? 12.797 22.266 -12.078 1 98.69 216 TYR A O 1
ATOM 1688 N N . LEU A 1 217 ? 12.102 21.984 -9.945 1 98.5 217 LEU A N 1
ATOM 1689 C CA . LEU A 1 217 ? 10.695 21.828 -10.281 1 98.5 217 LEU A CA 1
ATOM 1690 C C . LEU A 1 217 ? 10.125 23.125 -10.867 1 98.5 217 LEU A C 1
ATOM 1692 O O . LEU A 1 217 ? 9.156 23.094 -11.625 1 98.5 217 LEU A O 1
ATOM 1696 N N . GLU A 1 218 ? 10.742 24.188 -10.547 1 97.94 218 GLU A N 1
ATOM 1697 C CA . GLU A 1 218 ? 10.281 25.484 -11.039 1 97.94 218 GLU A CA 1
ATOM 1698 C C . GLU A 1 218 ? 10.984 25.859 -12.344 1 97.94 218 GLU A C 1
ATOM 1700 O O . GLU A 1 218 ? 10.734 26.922 -12.898 1 97.94 218 GLU A O 1
ATOM 1705 N N . GLY A 1 219 ? 11.906 25.031 -12.797 1 97.81 219 GLY A N 1
ATOM 1706 C CA . GLY A 1 219 ? 12.633 25.297 -14.031 1 97.81 219 GLY A CA 1
ATOM 1707 C C . GLY A 1 219 ? 13.773 26.281 -13.852 1 97.81 219 GLY A C 1
ATOM 1708 O O . GLY A 1 219 ? 14.242 26.875 -14.82 1 97.81 219 GLY A O 1
ATOM 1709 N N . LYS A 1 220 ? 14.188 26.484 -12.656 1 98.19 220 LYS A N 1
ATOM 1710 C CA . LYS A 1 220 ? 15.305 27.375 -12.367 1 98.19 220 LYS A CA 1
ATOM 1711 C C . LYS A 1 220 ? 16.641 26.656 -12.477 1 98.19 220 LYS A C 1
ATOM 1713 O O . LYS A 1 220 ? 16.703 25.438 -12.344 1 98.19 220 LYS A O 1
ATOM 1718 N N . PRO A 1 221 ? 17.672 27.422 -12.742 1 97.44 221 PRO A N 1
ATOM 1719 C CA . PRO A 1 221 ? 19 26.781 -12.836 1 97.44 221 PRO A CA 1
ATOM 1720 C C . PRO A 1 221 ? 19.469 26.219 -11.5 1 97.44 221 PRO A C 1
ATOM 1722 O O . PRO A 1 221 ? 19.25 26.828 -10.453 1 97.44 221 PRO A O 1
ATOM 1725 N N . ILE A 1 222 ? 20.047 25.016 -11.547 1 97.88 222 ILE A N 1
ATOM 1726 C CA . ILE A 1 222 ? 20.672 24.391 -10.391 1 97.88 222 ILE A CA 1
ATOM 1727 C C . ILE A 1 222 ? 22 23.766 -10.797 1 97.88 222 ILE A C 1
ATOM 1729 O O . ILE A 1 222 ? 22.297 23.656 -11.992 1 97.88 222 ILE A O 1
ATOM 1733 N N . ASP A 1 223 ? 22.812 23.406 -9.844 1 97.25 223 ASP A N 1
ATOM 1734 C CA . ASP A 1 223 ? 24.078 22.734 -10.109 1 97.25 223 ASP A CA 1
ATOM 1735 C C . ASP A 1 223 ? 23.875 21.422 -10.875 1 97.25 223 ASP A C 1
ATOM 1737 O O . ASP A 1 223 ? 22.922 20.688 -10.602 1 97.25 223 ASP A O 1
ATOM 1741 N N . GLN A 1 224 ? 24.844 21.156 -11.742 1 98.06 224 GLN A N 1
ATOM 1742 C CA . GLN A 1 224 ? 24.766 19.969 -12.57 1 98.06 224 GLN A CA 1
ATOM 1743 C C . GLN A 1 224 ? 24.719 18.703 -11.711 1 98.06 224 GLN A C 1
ATOM 1745 O O . GLN A 1 224 ? 24 17.75 -12.031 1 98.06 224 GLN A O 1
ATOM 1750 N N . LYS A 1 225 ? 25.469 18.703 -10.711 1 98.19 225 LYS A N 1
ATOM 1751 C CA . LYS A 1 225 ? 25.5 17.562 -9.805 1 98.19 225 LYS A CA 1
ATOM 1752 C C . LYS A 1 225 ? 24.109 17.312 -9.211 1 98.19 225 LYS A C 1
ATOM 1754 O O . LYS A 1 225 ? 23.656 16.172 -9.164 1 98.19 225 LYS A O 1
ATOM 1759 N N . ASP A 1 226 ? 23.484 18.328 -8.742 1 98.5 226 ASP A N 1
ATOM 1760 C CA . ASP A 1 226 ? 22.141 18.219 -8.18 1 98.5 226 ASP A CA 1
ATOM 1761 C C . ASP A 1 226 ? 21.141 17.719 -9.219 1 98.5 226 ASP A C 1
ATOM 1763 O O . ASP A 1 226 ? 20.297 16.875 -8.93 1 98.5 226 ASP A O 1
ATOM 1767 N N . LYS A 1 227 ? 21.266 18.297 -10.398 1 98.5 227 LYS A N 1
ATOM 1768 C CA . LYS A 1 227 ? 20.359 17.891 -11.484 1 98.5 227 LYS A CA 1
ATOM 1769 C C . LYS A 1 227 ? 20.484 16.406 -11.766 1 98.5 227 LYS A C 1
ATOM 1771 O O . LYS A 1 227 ? 19.469 15.719 -11.945 1 98.5 227 LYS A O 1
ATOM 1776 N N . GLU A 1 228 ? 21.672 15.922 -11.797 1 98.62 228 GLU A N 1
ATOM 1777 C CA . GLU A 1 228 ? 21.906 14.508 -12.07 1 98.62 228 GLU A CA 1
ATOM 1778 C C . GLU A 1 228 ? 21.297 13.625 -10.984 1 98.62 228 GLU A C 1
ATOM 1780 O O . GLU A 1 228 ? 20.719 12.578 -11.281 1 98.62 228 GLU A O 1
ATOM 1785 N N . ILE A 1 229 ? 21.469 14.055 -9.766 1 98.62 229 ILE A N 1
ATOM 1786 C CA . ILE A 1 229 ? 20.922 13.312 -8.633 1 98.62 229 ILE A CA 1
ATOM 1787 C C . ILE A 1 229 ? 19.391 13.266 -8.734 1 98.62 229 ILE A C 1
ATOM 1789 O O . ILE A 1 229 ? 18.797 12.195 -8.609 1 98.62 229 ILE A O 1
ATOM 1793 N N . ILE A 1 230 ? 18.734 14.406 -8.984 1 98.81 230 ILE A N 1
ATOM 1794 C CA . ILE A 1 230 ? 17.281 14.508 -9.07 1 98.81 230 ILE A CA 1
ATOM 1795 C C . ILE A 1 230 ? 16.781 13.641 -10.219 1 98.81 230 ILE A C 1
ATOM 1797 O O . ILE A 1 230 ? 15.805 12.898 -10.055 1 98.81 230 ILE A O 1
ATOM 1801 N N . ASP A 1 231 ? 17.469 13.703 -11.367 1 98.69 231 ASP A N 1
ATOM 1802 C CA . ASP A 1 231 ? 17.094 12.914 -12.531 1 98.69 231 ASP A CA 1
ATOM 1803 C C . ASP A 1 231 ? 17.172 11.422 -12.234 1 98.69 231 ASP A C 1
ATOM 1805 O O . ASP A 1 231 ? 16.297 10.648 -12.641 1 98.69 231 ASP A O 1
ATOM 1809 N N . ARG A 1 232 ? 18.234 11.062 -11.594 1 98.31 232 ARG A N 1
ATOM 1810 C CA . ARG A 1 232 ? 18.422 9.656 -11.25 1 98.31 232 ARG A CA 1
ATOM 1811 C C . ARG A 1 232 ? 17.312 9.164 -10.32 1 98.31 232 ARG A C 1
ATOM 1813 O O . ARG A 1 232 ? 16.75 8.086 -10.539 1 98.31 232 ARG A O 1
ATOM 1820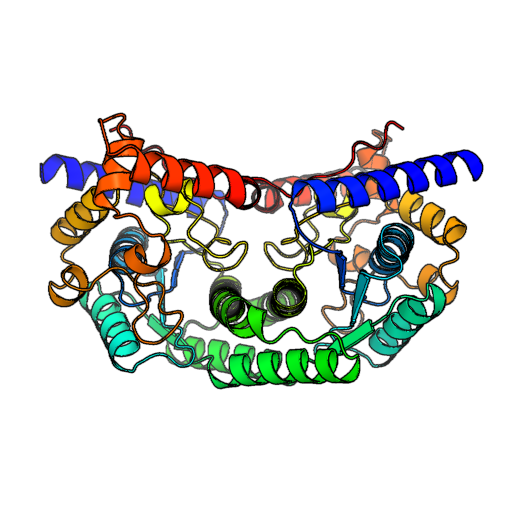 N N . PHE A 1 233 ? 16.984 9.953 -9.297 1 98.44 233 PHE A N 1
ATOM 1821 C CA . PHE A 1 233 ? 15.93 9.594 -8.367 1 98.44 233 PHE A CA 1
ATOM 1822 C C . PHE A 1 233 ? 14.594 9.477 -9.094 1 98.44 233 PHE A C 1
ATOM 1824 O O . PHE A 1 233 ? 13.844 8.516 -8.883 1 98.44 233 PHE A O 1
ATOM 1831 N N . HIS A 1 234 ? 14.297 10.469 -9.93 1 98.69 234 HIS A N 1
ATOM 1832 C CA . HIS A 1 234 ? 13.023 10.477 -10.648 1 98.69 234 HIS A CA 1
ATOM 1833 C C . HIS A 1 234 ? 12.883 9.25 -11.539 1 98.69 234 HIS A C 1
ATOM 1835 O O . HIS A 1 234 ? 11.828 8.617 -11.562 1 98.69 234 HIS A O 1
ATOM 1841 N N . LYS A 1 235 ? 13.984 8.922 -12.188 1 98 235 LYS A N 1
ATOM 1842 C CA . LYS A 1 235 ? 13.961 7.801 -13.125 1 98 235 LYS A CA 1
ATOM 1843 C C . LYS A 1 235 ? 13.844 6.473 -12.391 1 98 235 LYS A C 1
ATOM 1845 O O . LYS A 1 235 ? 12.992 5.645 -12.727 1 98 235 LYS A O 1
ATOM 1850 N N . SER A 1 236 ? 14.609 6.273 -11.367 1 97.12 236 SER A N 1
ATOM 1851 C CA . SER A 1 236 ? 14.68 4.988 -10.68 1 97.12 236 SER A CA 1
ATOM 1852 C C . SER A 1 236 ? 13.43 4.73 -9.852 1 97.12 236 SER A C 1
ATOM 1854 O O . SER A 1 236 ? 13.117 3.586 -9.523 1 97.12 236 SER A O 1
ATOM 1856 N N . SER A 1 237 ? 12.695 5.809 -9.555 1 97.94 237 SER A N 1
ATOM 1857 C CA . SER A 1 237 ? 11.516 5.645 -8.719 1 97.94 237 SER A CA 1
ATOM 1858 C C . SER A 1 237 ? 10.234 5.734 -9.539 1 97.94 237 SER A C 1
ATOM 1860 O O . SER A 1 237 ? 9.141 5.824 -8.984 1 97.94 237 SER A O 1
ATOM 1862 N N . GLN A 1 238 ? 10.289 5.719 -10.852 1 97.94 238 GLN A N 1
ATOM 1863 C CA . GLN A 1 238 ? 9.141 5.871 -11.742 1 97.94 238 GLN A CA 1
ATOM 1864 C C . GLN A 1 238 ? 8.039 4.871 -11.391 1 97.94 238 GLN A C 1
ATOM 1866 O O . GLN A 1 238 ? 6.852 5.188 -11.484 1 97.94 238 GLN A O 1
ATOM 1871 N N . HIS A 1 239 ? 8.43 3.691 -11 1 97.69 239 HIS A N 1
ATOM 1872 C CA . HIS A 1 239 ? 7.496 2.617 -10.688 1 97.69 239 HIS A CA 1
ATOM 1873 C C . HIS A 1 239 ? 6.594 2.992 -9.516 1 97.69 239 HIS A C 1
ATOM 1875 O O . HIS A 1 239 ? 5.52 2.41 -9.344 1 97.69 239 HIS A O 1
ATOM 1881 N N . LYS A 1 240 ? 6.965 4 -8.664 1 98.25 240 LYS A N 1
ATOM 1882 C CA . LYS A 1 240 ? 6.176 4.43 -7.516 1 98.25 240 LYS A CA 1
ATOM 1883 C C . LYS A 1 240 ? 5.043 5.355 -7.938 1 98.25 240 LYS A C 1
ATOM 1885 O O . LYS A 1 240 ? 4.129 5.625 -7.156 1 98.25 240 LYS A O 1
ATOM 1890 N N . ARG A 1 241 ? 5.086 5.855 -9.148 1 97.94 241 ARG A N 1
ATOM 1891 C CA . ARG A 1 241 ? 4.102 6.812 -9.641 1 97.94 241 ARG A CA 1
ATOM 1892 C C . ARG A 1 241 ? 3.262 6.203 -10.758 1 97.94 241 ARG A C 1
ATOM 1894 O O . ARG A 1 241 ? 2.709 6.926 -11.594 1 97.94 241 ARG A O 1
ATOM 1901 N N . GLU A 1 242 ? 3.258 4.891 -10.82 1 97.69 242 GLU A N 1
ATOM 1902 C CA . GLU A 1 242 ? 2.492 4.152 -11.82 1 97.69 242 GLU A CA 1
ATOM 1903 C C . GLU A 1 242 ? 1.759 2.973 -11.195 1 97.69 242 GLU A C 1
ATOM 1905 O O . GLU A 1 242 ? 2.16 2.475 -10.141 1 97.69 242 GLU A O 1
ATOM 1910 N N . LEU A 1 243 ? 0.634 2.59 -11.828 1 97.94 243 LEU A N 1
ATOM 1911 C CA . LEU A 1 243 ? -0.009 1.339 -11.445 1 97.94 243 LEU A CA 1
ATOM 1912 C C . LEU A 1 243 ? 0.841 0.141 -11.852 1 97.94 243 LEU A C 1
ATOM 1914 O O . LEU A 1 243 ? 1.666 0.243 -12.766 1 97.94 243 LEU A O 1
ATOM 1918 N N . PRO A 1 244 ? 0.697 -1.008 -11.164 1 98.38 244 PRO A N 1
ATOM 1919 C CA . PRO A 1 244 ? 1.49 -2.18 -11.539 1 98.38 244 PRO A CA 1
ATOM 1920 C C . PRO A 1 244 ? 1.287 -2.586 -13 1 98.38 244 PRO A C 1
ATOM 1922 O O . PRO A 1 244 ? 0.156 -2.586 -13.492 1 98.38 244 PRO A O 1
ATOM 1925 N N . PRO A 1 245 ? 2.369 -2.857 -13.688 1 98.44 245 PRO A N 1
ATOM 1926 C CA . PRO A 1 245 ? 2.238 -3.264 -15.094 1 98.44 245 PRO A CA 1
ATOM 1927 C C . PRO A 1 245 ? 1.568 -4.625 -15.25 1 98.44 245 PRO A C 1
ATOM 1929 O O . PRO A 1 245 ? 1.663 -5.473 -14.359 1 98.44 245 PRO A O 1
ATOM 1932 N N . ILE A 1 246 ? 0.898 -4.852 -16.312 1 98.25 246 ILE A N 1
ATOM 1933 C CA . ILE A 1 246 ? 0.181 -6.051 -16.734 1 98.25 246 ILE A CA 1
ATOM 1934 C C . ILE A 1 246 ? 0.644 -6.469 -18.125 1 98.25 246 ILE A C 1
ATOM 1936 O O . ILE A 1 246 ? 0.717 -5.645 -19.047 1 98.25 246 ILE A O 1
ATOM 1940 N N . PRO A 1 247 ? 1.029 -7.719 -18.312 1 98.19 247 PRO A N 1
ATOM 1941 C CA . PRO A 1 247 ? 1.45 -8.125 -19.641 1 98.19 247 PRO A CA 1
ATOM 1942 C C . PRO A 1 247 ? 0.307 -8.094 -20.656 1 98.19 247 PRO A C 1
ATOM 1944 O O . PRO A 1 247 ? -0.834 -8.422 -20.312 1 98.19 247 PRO A O 1
ATOM 1947 N N . GLN A 1 248 ? 0.583 -7.723 -21.859 1 94.31 248 GLN A N 1
ATOM 1948 C CA . GLN A 1 248 ? -0.396 -7.738 -22.938 1 94.31 248 GLN A CA 1
ATOM 1949 C C . GLN A 1 248 ? -0.452 -9.109 -23.609 1 94.31 248 GLN A C 1
ATOM 1951 O O . GLN A 1 248 ? 0.179 -9.32 -24.641 1 94.31 248 GLN A O 1
ATOM 1956 N N . ILE A 1 249 ? -1.179 -9.961 -23.016 1 90.06 249 ILE A N 1
ATOM 1957 C CA . ILE A 1 249 ? -1.259 -11.328 -23.516 1 90.06 249 ILE A CA 1
ATOM 1958 C C . ILE A 1 249 ? -2.062 -11.367 -24.812 1 90.06 249 ILE A C 1
ATOM 1960 O O . ILE A 1 249 ? -3.17 -10.828 -24.875 1 90.06 249 ILE A O 1
ATOM 1964 N N . ASN A 1 250 ? -1.523 -10.75 -26.078 1 67.19 250 ASN A N 1
ATOM 1965 C CA . ASN A 1 250 ? -2.195 -10.805 -27.375 1 67.19 250 ASN A CA 1
ATOM 1966 C C . ASN A 1 250 ? -2.998 -12.086 -27.547 1 67.19 250 ASN A C 1
ATOM 1968 O O . ASN A 1 250 ? -2.426 -13.172 -27.641 1 67.19 250 ASN A O 1
ATOM 1972 N N . ILE A 1 251 ? -4.164 -12.125 -26.906 1 46.12 251 ILE A N 1
ATOM 1973 C CA . ILE A 1 251 ? -4.984 -13.289 -27.234 1 46.12 251 ILE A CA 1
ATOM 1974 C C . ILE A 1 251 ? -5.445 -13.211 -28.688 1 46.12 251 ILE A C 1
ATOM 1976 O O . ILE A 1 251 ? -5.879 -12.148 -29.156 1 46.12 251 ILE A O 1
ATOM 1980 N N . MET B 1 1 ? -5.781 -26.281 -27.781 1 73.5 1 MET B N 1
ATOM 1981 C CA . MET B 1 1 ? -6.039 -25.422 -26.625 1 73.5 1 MET B CA 1
ATOM 1982 C C . MET B 1 1 ? -4.84 -25.422 -25.688 1 73.5 1 MET B C 1
ATOM 1984 O O . MET B 1 1 ? -4.316 -24.359 -25.344 1 73.5 1 MET B O 1
ATOM 1988 N N . THR B 1 2 ? -4.262 -26.516 -25.562 1 85.06 2 THR B N 1
ATOM 1989 C CA . THR B 1 2 ? -3.129 -26.641 -24.656 1 85.06 2 THR B CA 1
ATOM 1990 C C . THR B 1 2 ? -1.898 -25.938 -25.234 1 85.06 2 THR B C 1
ATOM 1992 O O . THR B 1 2 ? -1.18 -25.25 -24.5 1 85.06 2 THR B O 1
ATOM 1995 N N . MET B 1 3 ? -1.757 -26.031 -26.547 1 88.88 3 MET B N 1
ATOM 1996 C CA . MET B 1 3 ? -0.585 -25.406 -27.156 1 88.88 3 MET B CA 1
ATOM 1997 C C . MET B 1 3 ? -0.684 -23.891 -27.109 1 88.88 3 MET B C 1
ATOM 1999 O O . MET B 1 3 ? 0.321 -23.203 -26.891 1 88.88 3 MET B O 1
ATOM 2003 N N . LYS B 1 4 ? -1.841 -23.438 -27.297 1 93.12 4 LYS B N 1
ATOM 2004 C CA . LYS B 1 4 ? -2.062 -22 -27.219 1 93.12 4 LYS B CA 1
ATOM 2005 C C . LYS B 1 4 ? -1.802 -21.484 -25.797 1 93.12 4 LYS B C 1
ATOM 2007 O O . LYS B 1 4 ? -1.147 -20.453 -25.625 1 93.12 4 LYS B O 1
ATOM 2012 N N . ILE B 1 5 ? -2.273 -22.188 -24.781 1 96.31 5 ILE B N 1
ATOM 2013 C CA . ILE B 1 5 ? -2.096 -21.812 -23.391 1 96.31 5 ILE B CA 1
ATOM 2014 C C . ILE B 1 5 ? -0.612 -21.828 -23.031 1 96.31 5 ILE B C 1
ATOM 2016 O O . ILE B 1 5 ? -0.113 -20.906 -22.375 1 96.31 5 ILE B O 1
ATOM 2020 N N . GLN B 1 6 ? 0.049 -22.875 -23.562 1 97.06 6 GLN B N 1
ATOM 2021 C CA . GLN B 1 6 ? 1.481 -22.953 -23.297 1 97.06 6 GLN B CA 1
ATOM 2022 C C . GLN B 1 6 ? 2.223 -21.75 -23.875 1 97.06 6 GLN B C 1
ATOM 2024 O O . GLN B 1 6 ? 3.129 -21.219 -23.219 1 97.06 6 GLN B O 1
ATOM 2029 N N . LYS B 1 7 ? 1.861 -21.312 -25.062 1 96.88 7 LYS B N 1
ATOM 2030 C CA . LYS B 1 7 ? 2.484 -20.156 -25.672 1 96.88 7 LYS B CA 1
ATOM 2031 C C . LYS B 1 7 ? 2.229 -18.891 -24.844 1 96.88 7 LYS B C 1
ATOM 2033 O O . LYS B 1 7 ? 3.109 -18.047 -24.719 1 96.88 7 LYS B O 1
ATOM 2038 N N . GLN B 1 8 ? 1.034 -18.766 -24.344 1 97.88 8 GLN B N 1
ATOM 2039 C CA . GLN B 1 8 ? 0.692 -17.625 -23.5 1 97.88 8 GLN B CA 1
ATOM 2040 C C . GLN B 1 8 ? 1.508 -17.641 -22.203 1 97.88 8 GLN B C 1
ATOM 2042 O O . GLN B 1 8 ? 2.008 -16.594 -21.766 1 97.88 8 GLN B O 1
ATOM 2047 N N . ILE B 1 9 ? 1.633 -18.797 -21.609 1 98.31 9 ILE B N 1
ATOM 2048 C CA . ILE B 1 9 ? 2.414 -18.969 -20.391 1 98.31 9 ILE B CA 1
ATOM 2049 C C . ILE B 1 9 ? 3.869 -18.578 -20.656 1 98.31 9 ILE B C 1
ATOM 2051 O O . ILE B 1 9 ? 4.469 -17.844 -19.875 1 98.31 9 ILE B O 1
ATOM 2055 N N . ASP B 1 10 ? 4.418 -19.062 -21.781 1 98.19 10 ASP B N 1
ATOM 2056 C CA . ASP B 1 10 ? 5.797 -18.734 -22.141 1 98.19 10 ASP B CA 1
ATOM 2057 C C . ASP B 1 10 ? 5.98 -17.234 -22.328 1 98.19 10 ASP B C 1
ATOM 2059 O O . ASP B 1 10 ? 7.008 -16.688 -21.922 1 98.19 10 ASP B O 1
ATOM 2063 N N . PHE B 1 11 ? 5.008 -16.609 -22.906 1 98.25 11 PHE B N 1
ATOM 2064 C CA . PHE B 1 11 ? 5.043 -15.164 -23.109 1 98.25 11 PHE B CA 1
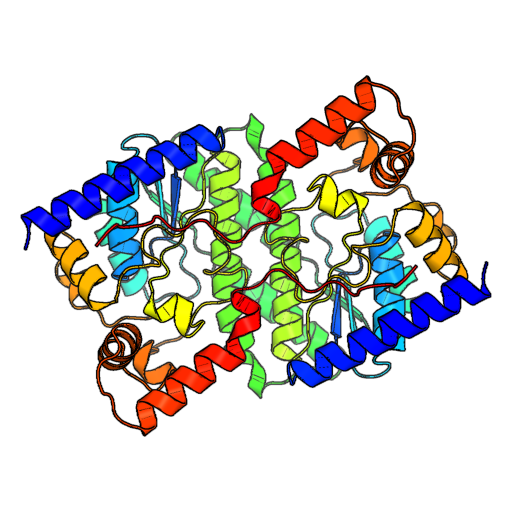ATOM 2065 C C . PHE B 1 11 ? 5.113 -14.445 -21.766 1 98.25 11 PHE B C 1
ATOM 2067 O O . PHE B 1 11 ? 5.922 -13.531 -21.594 1 98.25 11 PHE B O 1
ATOM 2074 N N . VAL B 1 12 ? 4.289 -14.797 -20.828 1 98.69 12 VAL B N 1
ATOM 2075 C CA . VAL B 1 12 ? 4.23 -14.148 -19.531 1 98.69 12 VAL B CA 1
ATOM 2076 C C . VAL B 1 12 ? 5.523 -14.406 -18.75 1 98.69 12 VAL B C 1
ATOM 2078 O O . VAL B 1 12 ? 6.035 -13.523 -18.062 1 98.69 12 VAL B O 1
ATOM 2081 N N . VAL B 1 13 ? 6.039 -15.617 -18.875 1 98.81 13 VAL B N 1
ATOM 2082 C CA . VAL B 1 13 ? 7.305 -15.961 -18.234 1 98.81 13 VAL B CA 1
ATOM 2083 C C . VAL B 1 13 ? 8.414 -15.055 -18.75 1 98.81 13 VAL B C 1
ATOM 2085 O O . VAL B 1 13 ? 9.195 -14.508 -17.969 1 98.81 13 VAL B O 1
ATOM 2088 N N . ASP B 1 14 ? 8.484 -14.867 -20.047 1 98.75 14 ASP B N 1
ATOM 2089 C CA . ASP B 1 14 ? 9.477 -13.977 -20.625 1 98.75 14 ASP B CA 1
ATOM 2090 C C . ASP B 1 14 ? 9.242 -12.531 -20.188 1 98.75 14 ASP B C 1
ATOM 2092 O O . ASP B 1 14 ? 10.195 -11.781 -19.969 1 98.75 14 ASP B O 1
ATOM 2096 N N . TRP B 1 15 ? 8.008 -12.133 -20.125 1 98.75 15 TRP B N 1
ATOM 2097 C CA . TRP B 1 15 ? 7.648 -10.797 -19.656 1 98.75 15 TRP B CA 1
ATOM 2098 C C . TRP B 1 15 ? 8.148 -10.562 -18.234 1 98.75 15 TRP B C 1
ATOM 2100 O O . TRP B 1 15 ? 8.688 -9.492 -17.938 1 98.75 15 TRP B O 1
ATOM 2110 N N . LEU B 1 16 ? 7.992 -11.523 -17.359 1 98.94 16 LEU B N 1
ATOM 2111 C CA . LEU B 1 16 ? 8.484 -11.438 -15.984 1 98.94 16 LEU B CA 1
ATOM 2112 C C . LEU B 1 16 ? 9.992 -11.25 -15.961 1 98.94 16 LEU B C 1
ATOM 2114 O O . LEU B 1 16 ? 10.516 -10.438 -15.188 1 98.94 16 LEU B O 1
ATOM 2118 N N . ARG B 1 17 ? 10.688 -12.031 -16.812 1 98.94 17 ARG B N 1
ATOM 2119 C CA . ARG B 1 17 ? 12.133 -11.898 -16.906 1 98.94 17 ARG B CA 1
ATOM 2120 C C . ARG B 1 17 ? 12.523 -10.484 -17.328 1 98.94 17 ARG B C 1
ATOM 2122 O O . ARG B 1 17 ? 13.461 -9.898 -16.781 1 98.94 17 ARG B O 1
ATOM 2129 N N . GLN B 1 18 ? 11.805 -9.938 -18.25 1 98.75 18 GLN B N 1
ATOM 2130 C CA . GLN B 1 18 ? 12.078 -8.594 -18.734 1 98.75 18 GLN B CA 1
ATOM 2131 C C . GLN B 1 18 ? 11.836 -7.555 -17.641 1 98.75 18 GLN B C 1
ATOM 2133 O O . GLN B 1 18 ? 12.578 -6.574 -17.531 1 98.75 18 GLN B O 1
ATOM 2138 N N . GLN B 1 19 ? 10.773 -7.727 -16.875 1 98.81 19 GLN B N 1
ATOM 2139 C CA . GLN B 1 19 ? 10.477 -6.785 -15.805 1 98.81 19 GLN B CA 1
ATOM 2140 C C . GLN B 1 19 ? 11.617 -6.738 -14.789 1 98.81 19 GLN B C 1
ATOM 2142 O O . GLN B 1 19 ? 11.992 -5.66 -14.32 1 98.81 19 GLN B O 1
ATOM 2147 N N . VAL B 1 20 ? 12.141 -7.883 -14.414 1 98.88 20 VAL B N 1
ATOM 2148 C CA . VAL B 1 20 ? 13.242 -7.945 -13.461 1 98.88 20 VAL B CA 1
ATOM 2149 C C . VAL B 1 20 ? 14.477 -7.254 -14.039 1 98.88 20 VAL B C 1
ATOM 2151 O O . VAL B 1 20 ? 15.141 -6.477 -13.352 1 98.88 20 VAL B O 1
ATOM 2154 N N . LYS B 1 21 ? 14.75 -7.531 -15.297 1 98.5 21 LYS B N 1
ATOM 2155 C CA . LYS B 1 21 ? 15.875 -6.895 -15.961 1 98.5 21 LYS B CA 1
ATOM 2156 C C . LYS B 1 21 ? 15.727 -5.375 -15.969 1 98.5 21 LYS B C 1
ATOM 2158 O O . LYS B 1 21 ? 16.672 -4.652 -15.633 1 98.5 21 LYS B O 1
ATOM 2163 N N . LEU B 1 22 ? 14.57 -4.895 -16.312 1 97.62 22 LEU B N 1
ATOM 2164 C CA . LEU B 1 22 ? 14.305 -3.465 -16.438 1 97.62 22 LEU B CA 1
ATOM 2165 C C . LEU B 1 22 ? 14.406 -2.77 -15.078 1 97.62 22 LEU B C 1
ATOM 2167 O O . LEU B 1 22 ? 14.844 -1.62 -15 1 97.62 22 LEU B O 1
ATOM 2171 N N . SER B 1 23 ? 14.016 -3.424 -14.023 1 97.62 23 SER B N 1
ATOM 2172 C CA . SER B 1 23 ? 13.984 -2.824 -12.688 1 97.62 23 SER B CA 1
ATOM 2173 C C . SER B 1 23 ? 15.359 -2.859 -12.031 1 97.62 23 SER B C 1
ATOM 2175 O O . SER B 1 23 ? 15.594 -2.164 -11.039 1 97.62 23 SER B O 1
ATOM 2177 N N . GLY B 1 24 ? 16.219 -3.74 -12.484 1 97.56 24 GLY B N 1
ATOM 2178 C CA . GLY B 1 24 ? 17.531 -3.898 -11.883 1 97.56 24 GLY B CA 1
ATOM 2179 C C . GLY B 1 24 ? 17.516 -4.758 -10.633 1 97.56 24 GLY B C 1
ATOM 2180 O O . GLY B 1 24 ? 18.469 -4.758 -9.852 1 97.56 24 GLY B O 1
ATOM 2181 N N . THR B 1 25 ? 16.469 -5.484 -10.414 1 98.38 25 THR B N 1
ATOM 2182 C CA . THR B 1 25 ? 16.359 -6.395 -9.281 1 98.38 25 THR B CA 1
ATOM 2183 C C . THR B 1 25 ? 16.844 -7.789 -9.664 1 98.38 25 THR B C 1
ATOM 2185 O O . THR B 1 25 ? 17.344 -8 -10.773 1 98.38 25 THR B O 1
ATOM 2188 N N . ARG B 1 26 ? 16.703 -8.773 -8.719 1 98.31 26 ARG B N 1
ATOM 2189 C CA . ARG B 1 26 ? 17.406 -10.039 -8.898 1 98.31 26 ARG B CA 1
ATOM 2190 C C . ARG B 1 26 ? 16.422 -11.188 -9.102 1 98.31 26 ARG B C 1
ATOM 2192 O O . ARG B 1 26 ? 16.812 -12.281 -9.523 1 98.31 26 ARG B O 1
ATOM 2199 N N . GLY B 1 27 ? 15.188 -10.945 -8.727 1 98.88 27 GLY B N 1
ATOM 2200 C CA . GLY B 1 27 ? 14.242 -12.055 -8.75 1 98.88 27 GLY B CA 1
ATOM 2201 C C . GLY B 1 27 ? 12.836 -11.641 -8.367 1 98.88 27 GLY B C 1
ATOM 2202 O O . GLY B 1 27 ? 12.469 -10.469 -8.484 1 98.88 27 GLY B O 1
ATOM 2203 N N . LEU B 1 28 ? 12.023 -12.672 -7.992 1 98.94 28 LEU B N 1
ATOM 2204 C CA . LEU B 1 28 ? 10.602 -12.461 -7.766 1 98.94 28 LEU B CA 1
ATOM 2205 C C . LEU B 1 28 ? 10.141 -13.164 -6.492 1 98.94 28 LEU B C 1
ATOM 2207 O O . LEU B 1 28 ? 10.617 -14.25 -6.172 1 98.94 28 LEU B O 1
ATOM 2211 N N . VAL B 1 29 ? 9.227 -12.57 -5.762 1 98.94 29 VAL B N 1
ATOM 2212 C CA . VAL B 1 29 ? 8.578 -13.195 -4.613 1 98.94 29 VAL B CA 1
ATOM 2213 C C . VAL B 1 29 ? 7.062 -13.141 -4.777 1 98.94 29 VAL B C 1
ATOM 2215 O O . VAL B 1 29 ? 6.527 -12.195 -5.363 1 98.94 29 VAL B O 1
ATOM 2218 N N . VAL B 1 30 ? 6.379 -14.164 -4.277 1 98.94 30 VAL B N 1
ATOM 2219 C CA . VAL B 1 30 ? 4.922 -14.203 -4.309 1 98.94 30 VAL B CA 1
ATOM 2220 C C . VAL B 1 30 ? 4.395 -14.773 -2.996 1 98.94 30 VAL B C 1
ATOM 2222 O O . VAL B 1 30 ? 5.012 -15.664 -2.404 1 98.94 30 VAL B O 1
ATOM 2225 N N . GLY B 1 31 ? 3.311 -14.164 -2.477 1 98.69 31 GLY B N 1
ATOM 2226 C CA . GLY B 1 31 ? 2.566 -14.812 -1.409 1 98.69 31 GLY B CA 1
ATOM 2227 C C . GLY B 1 31 ? 1.777 -16.016 -1.879 1 98.69 31 GLY B C 1
ATOM 2228 O O . GLY B 1 31 ? 1.011 -15.93 -2.84 1 98.69 31 GLY B O 1
ATOM 2229 N N . ILE B 1 32 ? 1.981 -17.141 -1.226 1 98.25 32 ILE B N 1
ATOM 2230 C CA . ILE B 1 32 ? 1.261 -18.344 -1.578 1 98.25 32 ILE B CA 1
ATOM 2231 C C . ILE B 1 32 ? 0.166 -18.625 -0.548 1 98.25 32 ILE B C 1
ATOM 2233 O O . ILE B 1 32 ? 0.454 -18.828 0.632 1 98.25 32 ILE B O 1
ATOM 2237 N N . SER B 1 33 ? -1.105 -18.625 -0.947 1 94.44 33 SER B N 1
ATOM 2238 C CA . SER B 1 33 ? -2.246 -18.719 -0.041 1 94.44 33 SER B CA 1
ATOM 2239 C C . SER B 1 33 ? -2.871 -20.109 -0.071 1 94.44 33 SER B C 1
ATOM 2241 O O . SER B 1 33 ? -3.73 -20.422 0.754 1 94.44 33 SER B O 1
ATOM 2243 N N . GLY B 1 34 ? -2.531 -20.859 -1.055 1 93.12 34 GLY B N 1
ATOM 2244 C CA . GLY B 1 34 ? -3.217 -22.125 -1.28 1 93.12 34 GLY B CA 1
ATOM 2245 C C . GLY B 1 34 ? -4.371 -22.016 -2.26 1 93.12 34 GLY B C 1
ATOM 2246 O O . GLY B 1 34 ? -5.016 -23.016 -2.584 1 93.12 34 GLY B O 1
ATOM 2247 N N . GLY B 1 35 ? -4.656 -20.859 -2.703 1 95.44 35 GLY B N 1
ATOM 2248 C CA . GLY B 1 35 ? -5.664 -20.656 -3.729 1 95.44 35 GLY B CA 1
ATOM 2249 C C . GLY B 1 35 ? -5.125 -20.812 -5.137 1 95.44 35 GLY B C 1
ATOM 2250 O O . GLY B 1 35 ? -3.91 -20.906 -5.336 1 95.44 35 GLY B O 1
ATOM 2251 N N . ILE B 1 36 ? -5.996 -20.812 -6.09 1 97.88 36 ILE B N 1
ATOM 2252 C CA . ILE B 1 36 ? -5.668 -21.156 -7.469 1 97.88 36 ILE B CA 1
ATOM 2253 C C . ILE B 1 36 ? -4.82 -20.047 -8.094 1 97.88 36 ILE B C 1
ATOM 2255 O O . ILE B 1 36 ? -3.9 -20.328 -8.867 1 97.88 36 ILE B O 1
ATOM 2259 N N . ASP B 1 37 ? -5.141 -18.797 -7.797 1 98.56 37 ASP B N 1
ATOM 2260 C CA . ASP B 1 37 ? -4.418 -17.703 -8.414 1 98.56 37 ASP B CA 1
ATOM 2261 C C . ASP B 1 37 ? -2.951 -17.688 -7.988 1 98.56 37 ASP B C 1
ATOM 2263 O O . ASP B 1 37 ? -2.053 -17.609 -8.828 1 98.56 37 ASP B O 1
ATOM 2267 N N . SER B 1 38 ? -2.723 -17.766 -6.645 1 98.44 38 SER B N 1
ATOM 2268 C CA . SER B 1 38 ? -1.35 -17.781 -6.148 1 98.44 38 SER B CA 1
ATOM 2269 C C . SER B 1 38 ? -0.596 -19.016 -6.621 1 98.44 38 SER B C 1
ATOM 2271 O O . SER B 1 38 ? 0.615 -18.953 -6.848 1 98.44 38 SER B O 1
ATOM 2273 N N . ALA B 1 39 ? -1.286 -20.125 -6.812 1 98.75 39 ALA B N 1
ATOM 2274 C CA . ALA B 1 39 ? -0.66 -21.344 -7.32 1 98.75 39 ALA B CA 1
ATOM 2275 C C . ALA B 1 39 ? -0.15 -21.141 -8.75 1 98.75 39 ALA B C 1
ATOM 2277 O O . ALA B 1 39 ? 0.976 -21.531 -9.07 1 98.75 39 ALA B O 1
ATOM 2278 N N . VAL B 1 40 ? -0.958 -20.516 -9.562 1 98.88 40 VAL B N 1
ATOM 2279 C CA . VAL B 1 40 ? -0.564 -20.234 -10.945 1 98.88 40 VAL B CA 1
ATOM 2280 C C . VAL B 1 40 ? 0.643 -19.297 -10.953 1 98.88 40 VAL B C 1
ATOM 2282 O O . VAL B 1 40 ? 1.634 -19.562 -11.641 1 98.88 40 VAL B O 1
ATOM 2285 N N . VAL B 1 41 ? 0.607 -18.281 -10.188 1 98.94 41 VAL B N 1
ATOM 2286 C CA . VAL B 1 41 ? 1.672 -17.281 -10.188 1 98.94 41 VAL B CA 1
ATOM 2287 C C . VAL B 1 41 ? 2.955 -17.906 -9.633 1 98.94 41 VAL B C 1
ATOM 2289 O O . VAL B 1 41 ? 4.051 -17.625 -10.133 1 98.94 41 VAL B O 1
ATOM 2292 N N . ALA B 1 42 ? 2.82 -18.734 -8.57 1 98.94 42 ALA B N 1
ATOM 2293 C CA . ALA B 1 42 ? 3.994 -19.422 -8.039 1 98.94 42 ALA B CA 1
ATOM 2294 C C . ALA B 1 42 ? 4.707 -20.219 -9.125 1 98.94 42 ALA B C 1
ATOM 2296 O O . ALA B 1 42 ? 5.934 -20.172 -9.242 1 98.94 42 ALA B O 1
ATOM 2297 N N . ASN B 1 43 ? 3.971 -20.938 -9.961 1 98.94 43 ASN B N 1
ATOM 2298 C CA . ASN B 1 43 ? 4.555 -21.688 -11.07 1 98.94 43 ASN B CA 1
ATOM 2299 C C . ASN B 1 43 ? 5.207 -20.766 -12.094 1 98.94 43 ASN B C 1
ATOM 2301 O O . ASN B 1 43 ? 6.289 -21.062 -12.602 1 98.94 43 ASN B O 1
ATOM 2305 N N . LEU B 1 44 ? 4.527 -19.641 -12.383 1 98.94 44 LEU B N 1
ATOM 2306 C CA . LEU B 1 44 ? 5.043 -18.703 -13.375 1 98.94 44 LEU B CA 1
ATOM 2307 C C . LEU B 1 44 ? 6.391 -18.141 -12.945 1 98.94 44 LEU B C 1
ATOM 2309 O O . LEU B 1 44 ? 7.336 -18.094 -13.734 1 98.94 44 LEU B O 1
ATOM 2313 N N . ILE B 1 45 ? 6.496 -17.703 -11.633 1 98.94 45 ILE B N 1
ATOM 2314 C CA . ILE B 1 45 ? 7.734 -17.031 -11.234 1 98.94 45 ILE B CA 1
ATOM 2315 C C . ILE B 1 45 ? 8.844 -18.062 -11.062 1 98.94 45 ILE B C 1
ATOM 2317 O O . ILE B 1 45 ? 10.016 -17.766 -11.32 1 98.94 45 ILE B O 1
ATOM 2321 N N . LYS B 1 46 ? 8.484 -19.328 -10.688 1 98.94 46 LYS B N 1
ATOM 2322 C CA . LYS B 1 46 ? 9.477 -20.406 -10.641 1 98.94 46 LYS B CA 1
ATOM 2323 C C . LYS B 1 46 ? 10.055 -20.688 -12.023 1 98.94 46 LYS B C 1
ATOM 2325 O O . LYS B 1 46 ? 11.258 -20.875 -12.172 1 98.94 46 LYS B O 1
ATOM 2330 N N . LYS B 1 47 ? 9.203 -20.734 -13.023 1 98.88 47 LYS B N 1
ATOM 2331 C CA . LYS B 1 47 ? 9.656 -20.922 -14.398 1 98.88 47 LYS B CA 1
ATOM 2332 C C . LYS B 1 47 ? 10.531 -19.766 -14.859 1 98.88 47 LYS B C 1
ATOM 2334 O O . LYS B 1 47 ? 11.531 -19.969 -15.547 1 98.88 47 LYS B O 1
ATOM 2339 N N . ALA B 1 48 ? 10.188 -18.531 -14.531 1 98.88 48 ALA B N 1
ATOM 2340 C CA . ALA B 1 48 ? 10.922 -17.344 -14.961 1 98.88 48 ALA B CA 1
ATOM 2341 C C . ALA B 1 48 ? 12.297 -17.281 -14.297 1 98.88 48 ALA B C 1
ATOM 2343 O O . ALA B 1 48 ? 13.289 -16.953 -14.945 1 98.88 48 ALA B O 1
ATOM 2344 N N . PHE B 1 49 ? 12.328 -17.609 -13.023 1 98.88 49 PHE B N 1
ATOM 2345 C CA . PHE B 1 49 ? 13.555 -17.531 -12.242 1 98.88 49 PHE B CA 1
ATOM 2346 C C . PHE B 1 49 ? 13.695 -18.766 -11.352 1 98.88 49 PHE B C 1
ATOM 2348 O O . PHE B 1 49 ? 13.43 -18.703 -10.148 1 98.88 49 PHE B O 1
ATOM 2355 N N . PRO B 1 50 ? 14.203 -19.797 -11.836 1 98.62 50 PRO B N 1
ATOM 2356 C CA . PRO B 1 50 ? 14.289 -21.062 -11.102 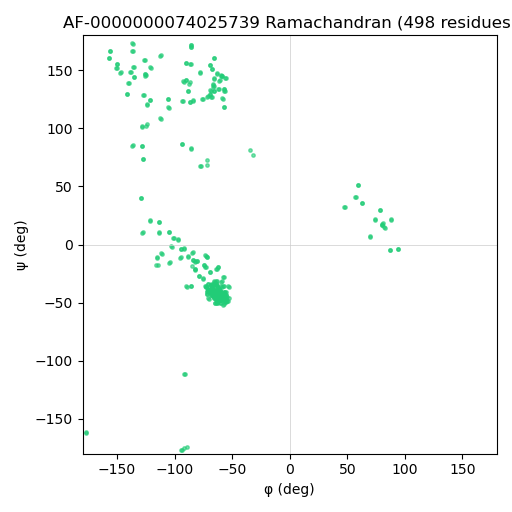1 98.62 50 PRO B CA 1
ATOM 2357 C C . PRO B 1 50 ? 15.078 -20.938 -9.805 1 98.62 50 PRO B C 1
ATOM 2359 O O . PRO B 1 50 ? 14.734 -21.594 -8.805 1 98.62 50 PRO B O 1
ATOM 2362 N N . ASP B 1 51 ? 16.078 -20.047 -9.781 1 98.19 51 ASP B N 1
ATOM 2363 C CA . ASP B 1 51 ? 16.969 -19.984 -8.625 1 98.19 51 ASP B CA 1
ATOM 2364 C C . ASP B 1 51 ? 16.781 -18.688 -7.855 1 98.19 51 ASP B C 1
ATOM 2366 O O . ASP B 1 51 ? 17.359 -18.5 -6.789 1 98.19 51 ASP B O 1
ATOM 2370 N N . ASN B 1 52 ? 15.992 -17.75 -8.383 1 98.69 52 ASN B N 1
ATOM 2371 C CA . ASN B 1 52 ? 15.789 -16.438 -7.77 1 98.69 52 ASN B CA 1
ATOM 2372 C C . ASN B 1 52 ? 14.305 -16.109 -7.637 1 98.69 52 ASN B C 1
ATOM 2374 O O . ASN B 1 52 ? 13.875 -15.008 -7.992 1 98.69 52 ASN B O 1
ATOM 2378 N N . SER B 1 53 ? 13.539 -17.094 -7.285 1 98.88 53 SER B N 1
ATOM 2379 C CA . SER B 1 53 ? 12.133 -16.938 -6.938 1 98.88 53 SER B CA 1
ATOM 2380 C C . SER B 1 53 ? 11.836 -17.516 -5.559 1 98.88 53 SER B C 1
ATOM 2382 O O . SER B 1 53 ? 12.469 -18.5 -5.141 1 98.88 53 SER B O 1
ATOM 2384 N N . LEU B 1 54 ? 10.914 -16.906 -4.82 1 98.94 54 LEU B N 1
ATOM 2385 C CA . LEU B 1 54 ? 10.578 -17.344 -3.471 1 98.94 54 LEU B CA 1
ATOM 2386 C C . LEU B 1 54 ? 9.078 -17.234 -3.221 1 98.94 54 LEU B C 1
ATOM 2388 O O . LEU B 1 54 ? 8.461 -16.219 -3.561 1 98.94 54 LEU B O 1
ATOM 2392 N N . GLY B 1 55 ? 8.516 -18.328 -2.738 1 98.88 55 GLY B N 1
ATOM 2393 C CA . GLY B 1 55 ? 7.172 -18.266 -2.182 1 98.88 55 GLY B CA 1
ATOM 2394 C C . GLY B 1 55 ? 7.156 -17.969 -0.695 1 98.88 55 GLY B C 1
ATOM 2395 O O . GLY B 1 55 ? 8.016 -18.453 0.051 1 98.88 55 GLY B O 1
ATOM 2396 N N . VAL B 1 56 ? 6.238 -17.203 -0.275 1 98.94 56 VAL B N 1
ATOM 2397 C CA . VAL B 1 56 ? 6.078 -16.906 1.145 1 98.94 56 VAL B CA 1
ATOM 2398 C C . VAL B 1 56 ? 4.664 -17.266 1.594 1 98.94 56 VAL B C 1
ATOM 2400 O O . VAL B 1 56 ? 3.684 -16.781 1.027 1 98.94 56 VAL B O 1
ATOM 2403 N N . ILE B 1 57 ? 4.52 -18.141 2.52 1 98.56 57 ILE B N 1
ATOM 2404 C CA . ILE B 1 57 ? 3.258 -18.5 3.15 1 98.56 57 ILE B CA 1
ATOM 2405 C C . ILE B 1 57 ? 3.049 -17.656 4.41 1 98.56 57 ILE B C 1
ATOM 2407 O O . ILE B 1 57 ? 3.891 -17.672 5.312 1 98.56 57 ILE B O 1
ATOM 2411 N N . LEU B 1 58 ? 1.904 -16.922 4.488 1 97.75 58 LEU B N 1
ATOM 2412 C CA . LEU B 1 58 ? 1.729 -15.891 5.504 1 97.75 58 LEU B CA 1
ATOM 2413 C C . LEU B 1 58 ? 0.428 -16.094 6.27 1 97.75 58 LEU B C 1
ATOM 2415 O O . LEU B 1 58 ? -0.497 -15.289 6.16 1 97.75 58 LEU B O 1
ATOM 2419 N N . PRO B 1 59 ? 0.384 -17.078 7.121 1 96.69 59 PRO B N 1
ATOM 2420 C CA . PRO B 1 59 ? -0.836 -17.281 7.902 1 96.69 59 PRO B CA 1
ATOM 2421 C C . PRO B 1 59 ? -1.119 -16.141 8.875 1 96.69 59 PRO B C 1
ATOM 2423 O O . PRO B 1 59 ? -0.19 -15.586 9.461 1 96.69 59 PRO B O 1
ATOM 2426 N N . VAL B 1 60 ? -2.322 -15.719 8.945 1 95.75 60 VAL B N 1
ATOM 2427 C CA . VAL B 1 60 ? -2.877 -14.852 9.984 1 95.75 60 VAL B CA 1
ATOM 2428 C C . VAL B 1 60 ? -4.156 -15.469 10.547 1 95.75 60 VAL B C 1
ATOM 2430 O O . VAL B 1 60 ? -5.215 -15.398 9.914 1 95.75 60 VAL B O 1
ATOM 2433 N N . LYS B 1 61 ? -4.18 -16.094 11.672 1 90.69 61 LYS B N 1
ATOM 2434 C CA . LYS B 1 61 ? -5.297 -16.844 12.227 1 90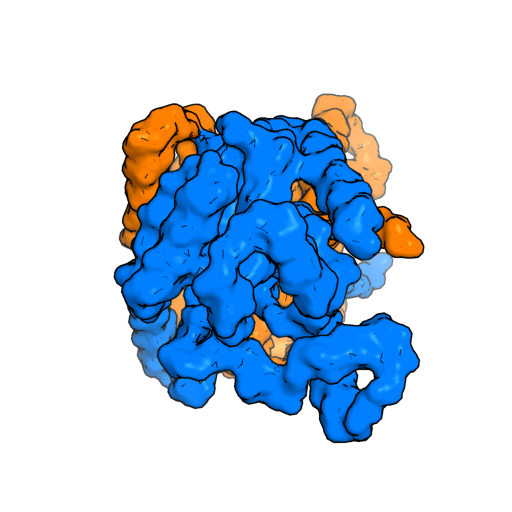.69 61 LYS B CA 1
ATOM 2435 C C . LYS B 1 61 ? -5.895 -17.797 11.195 1 90.69 61 LYS B C 1
ATOM 2437 O O . LYS B 1 61 ? -7.113 -17.969 11.125 1 90.69 61 LYS B O 1
ATOM 2442 N N . SER B 1 62 ? -5.035 -18.25 10.367 1 85.31 62 SER B N 1
ATOM 2443 C CA . SER B 1 62 ? -5.473 -19.094 9.258 1 85.31 62 SER B CA 1
ATOM 2444 C C . SER B 1 62 ? -5.75 -20.516 9.727 1 85.31 62 SER B C 1
ATOM 2446 O O . SER B 1 62 ? -5.121 -21 10.672 1 85.31 62 SER B O 1
ATOM 2448 N N . ASN B 1 63 ? -6.691 -21.047 9.023 1 84.81 63 ASN B N 1
ATOM 2449 C CA . ASN B 1 63 ? -6.895 -22.484 9.227 1 84.81 63 ASN B CA 1
ATOM 2450 C C . ASN B 1 63 ? -5.664 -23.297 8.82 1 84.81 63 ASN B C 1
ATOM 2452 O O . ASN B 1 63 ? -4.953 -22.906 7.887 1 84.81 63 ASN B O 1
ATOM 2456 N N . HIS B 1 64 ? -5.418 -24.359 9.492 1 89.25 64 HIS B N 1
ATOM 2457 C CA . HIS B 1 64 ? -4.273 -25.219 9.195 1 89.25 64 HIS B CA 1
ATOM 2458 C C . HIS B 1 64 ? -4.316 -25.703 7.758 1 89.25 64 HIS B C 1
ATOM 2460 O O . HIS B 1 64 ? -3.271 -25.859 7.113 1 89.25 64 HIS B O 1
ATOM 2466 N N . LYS B 1 65 ? -5.469 -25.953 7.277 1 89.81 65 LYS B N 1
ATOM 2467 C CA . LYS B 1 65 ? -5.637 -26.453 5.918 1 89.81 65 LYS B CA 1
ATOM 2468 C C . LYS B 1 65 ? -5.121 -25.453 4.895 1 89.81 65 LYS B C 1
ATOM 2470 O O . LYS B 1 65 ? -4.578 -25.828 3.857 1 89.81 65 LYS B O 1
ATOM 2475 N N . ASP B 1 66 ? -5.324 -24.172 5.184 1 89.69 66 ASP B N 1
ATOM 2476 C CA . ASP B 1 66 ? -4.836 -23.141 4.281 1 89.69 66 ASP B CA 1
ATOM 2477 C C . ASP B 1 66 ? -3.311 -23.172 4.184 1 89.69 66 ASP B C 1
ATOM 2479 O O . ASP B 1 66 ? -2.75 -23.031 3.094 1 89.69 66 ASP B O 1
ATOM 2483 N N . VAL B 1 67 ? -2.695 -23.328 5.332 1 95.06 67 VAL B N 1
ATOM 2484 C CA . VAL B 1 67 ? -1.238 -23.391 5.367 1 95.06 67 VAL B CA 1
ATOM 2485 C C . VAL B 1 67 ? -0.757 -24.641 4.637 1 95.06 67 VAL B C 1
ATOM 2487 O O . VAL B 1 67 ? 0.18 -24.578 3.836 1 95.06 67 VAL B O 1
ATOM 2490 N N . GLU B 1 68 ? -1.389 -25.75 4.871 1 96.69 68 GLU B N 1
ATOM 2491 C CA . GLU B 1 68 ? -1.041 -27.016 4.219 1 96.69 68 GLU B CA 1
ATOM 2492 C C . GLU B 1 68 ? -1.18 -26.906 2.701 1 96.69 68 GLU B C 1
ATOM 2494 O O . GLU B 1 68 ? -0.337 -27.406 1.958 1 96.69 68 GLU B O 1
ATOM 2499 N N . ASP B 1 69 ? -2.24 -26.297 2.322 1 96.69 69 ASP B N 1
ATOM 2500 C CA . ASP B 1 69 ? -2.467 -26.125 0.89 1 96.69 69 ASP B CA 1
ATOM 2501 C C . ASP B 1 69 ? -1.397 -25.219 0.271 1 96.69 69 ASP B C 1
ATOM 2503 O O . ASP B 1 69 ? -0.955 -25.469 -0.855 1 96.69 69 ASP B O 1
ATOM 2507 N N . GLY B 1 70 ? -1.033 -24.156 0.994 1 97.31 70 GLY B N 1
ATOM 2508 C CA . GLY B 1 70 ? 0.064 -23.328 0.524 1 97.31 70 GLY B CA 1
ATOM 2509 C C . GLY B 1 70 ? 1.362 -24.094 0.352 1 97.31 70 GLY B C 1
ATOM 2510 O O . GLY B 1 70 ? 2.055 -23.922 -0.655 1 97.31 70 GLY B O 1
ATOM 2511 N N . ILE B 1 71 ? 1.638 -24.906 1.317 1 98.31 71 ILE B N 1
ATOM 2512 C CA . ILE B 1 71 ? 2.844 -25.734 1.273 1 98.31 71 ILE B CA 1
ATOM 2513 C C . ILE B 1 71 ? 2.764 -26.703 0.103 1 98.31 71 ILE B C 1
ATOM 2515 O O . ILE B 1 71 ? 3.736 -26.891 -0.63 1 98.31 71 ILE B O 1
ATOM 2519 N N . LEU B 1 72 ? 1.612 -27.297 -0.087 1 98.5 72 LEU B N 1
ATOM 2520 C CA . LEU B 1 72 ? 1.401 -28.203 -1.2 1 98.5 72 LEU B CA 1
ATOM 2521 C C . LEU B 1 72 ? 1.697 -27.531 -2.531 1 98.5 72 LEU B C 1
ATOM 2523 O O . LEU B 1 72 ? 2.34 -28.109 -3.406 1 98.5 72 LEU B O 1
ATOM 2527 N N . VAL B 1 73 ? 1.21 -26.344 -2.689 1 98.5 73 VAL B N 1
ATOM 2528 C CA . VAL B 1 73 ? 1.455 -25.562 -3.904 1 98.5 73 VAL B CA 1
ATOM 2529 C C . VAL B 1 73 ? 2.957 -25.375 -4.098 1 98.5 73 VAL B C 1
ATOM 2531 O O . VAL B 1 73 ? 3.49 -25.625 -5.18 1 98.5 73 VAL B O 1
ATOM 2534 N N . ALA B 1 74 ? 3.65 -24.891 -3.037 1 98.69 74 ALA B N 1
ATOM 2535 C CA . ALA B 1 74 ? 5.082 -24.609 -3.111 1 98.69 74 ALA B CA 1
ATOM 2536 C C . ALA B 1 74 ? 5.875 -25.859 -3.475 1 98.69 74 ALA B C 1
ATOM 2538 O O . ALA B 1 74 ? 6.738 -25.812 -4.355 1 98.69 74 ALA B O 1
ATOM 2539 N N . GLU B 1 75 ? 5.566 -26.922 -2.861 1 98.56 75 GLU B N 1
ATOM 2540 C CA . GLU B 1 75 ? 6.297 -28.156 -3.074 1 98.56 75 GLU B CA 1
ATOM 2541 C C . GLU B 1 75 ? 6.027 -28.734 -4.465 1 98.56 75 GLU B C 1
ATOM 2543 O O . GLU B 1 75 ? 6.938 -29.234 -5.125 1 98.56 75 GLU B O 1
ATOM 2548 N N . ALA B 1 76 ? 4.801 -28.672 -4.922 1 98.19 76 ALA B N 1
ATOM 2549 C CA . ALA B 1 76 ? 4.434 -29.203 -6.23 1 98.19 76 ALA B CA 1
ATOM 2550 C C . ALA B 1 76 ? 5.152 -28.453 -7.352 1 98.19 76 ALA B C 1
ATOM 2552 O O . ALA B 1 76 ? 5.555 -29.062 -8.344 1 98.19 76 ALA B O 1
ATOM 2553 N N . CYS B 1 77 ? 5.266 -27.172 -7.262 1 96.44 77 CYS B N 1
ATOM 2554 C CA . CYS B 1 77 ? 5.91 -26.422 -8.328 1 96.44 77 CYS B CA 1
ATOM 2555 C C . CYS B 1 77 ? 7.426 -26.406 -8.156 1 96.44 77 CYS B C 1
ATOM 2557 O O . CYS B 1 77 ? 8.164 -26.125 -9.102 1 96.44 77 CYS B O 1
ATOM 2559 N N . GLY B 1 78 ? 7.926 -26.703 -6.93 1 98.31 78 GLY B N 1
ATOM 2560 C CA . GLY B 1 78 ? 9.352 -26.797 -6.676 1 98.31 78 GLY B CA 1
ATOM 2561 C C . GLY B 1 78 ? 9.977 -25.469 -6.312 1 98.31 78 GLY B C 1
ATOM 2562 O O . GLY B 1 78 ? 11.195 -25.281 -6.441 1 98.31 78 GLY B O 1
ATOM 2563 N N . ILE B 1 79 ? 9.227 -24.562 -5.871 1 98.62 79 ILE B N 1
ATOM 2564 C CA . ILE B 1 79 ? 9.742 -23.25 -5.504 1 98.62 79 ILE B CA 1
ATOM 2565 C C . ILE B 1 79 ? 10.227 -23.281 -4.059 1 98.62 79 ILE B C 1
ATOM 2567 O O . ILE B 1 79 ? 9.617 -23.922 -3.201 1 98.62 79 ILE B O 1
ATOM 2571 N N . LYS B 1 80 ? 11.375 -22.625 -3.768 1 98.56 80 LYS B N 1
ATOM 2572 C CA . LYS B 1 80 ? 11.742 -22.375 -2.375 1 98.56 80 LYS B CA 1
ATOM 2573 C C . LYS B 1 80 ? 10.68 -21.531 -1.672 1 98.56 80 LYS B C 1
ATOM 2575 O O . LYS B 1 80 ? 10.07 -20.656 -2.287 1 98.56 80 LYS B O 1
ATOM 2580 N N . TYR B 1 81 ? 10.5 -21.844 -0.385 1 98.75 81 TYR B N 1
ATOM 2581 C CA . TYR B 1 81 ? 9.477 -21.078 0.315 1 98.75 81 TYR B CA 1
ATOM 2582 C C . TYR B 1 81 ? 9.812 -20.938 1.794 1 98.75 81 TYR B C 1
ATOM 2584 O O . TYR B 1 81 ? 10.625 -21.703 2.328 1 98.75 81 TYR B O 1
ATOM 2592 N N . ILE B 1 82 ? 9.289 -19.906 2.4 1 98.88 82 ILE B N 1
ATOM 2593 C CA . ILE B 1 82 ? 9.336 -19.688 3.844 1 98.88 82 ILE B CA 1
ATOM 2594 C C . ILE B 1 82 ? 7.918 -19.469 4.375 1 98.88 82 ILE B C 1
ATOM 2596 O O . ILE B 1 82 ? 7 -19.172 3.609 1 98.88 82 ILE B O 1
ATOM 2600 N N . THR B 1 83 ? 7.73 -19.688 5.648 1 98.62 83 THR B N 1
ATOM 2601 C CA . THR B 1 83 ? 6.457 -19.453 6.32 1 98.62 83 THR B CA 1
ATOM 2602 C C . THR B 1 83 ? 6.629 -18.453 7.457 1 98.62 83 THR B C 1
ATOM 2604 O O . THR B 1 83 ? 7.492 -18.625 8.32 1 98.62 83 THR B O 1
ATOM 2607 N N . VAL B 1 84 ? 5.879 -17.406 7.426 1 98.69 84 VAL B N 1
ATOM 2608 C CA . VAL B 1 84 ? 5.93 -16.375 8.453 1 98.69 84 VAL B CA 1
ATOM 2609 C C . VAL B 1 84 ? 4.535 -16.156 9.047 1 98.69 84 VAL B C 1
ATOM 2611 O O . VAL B 1 84 ? 3.689 -15.5 8.445 1 98.69 84 VAL B O 1
ATOM 2614 N N . ASP B 1 85 ? 4.297 -16.688 10.211 1 98.44 85 ASP B N 1
ATOM 2615 C CA . ASP B 1 85 ? 3.018 -16.531 10.898 1 98.44 85 ASP B CA 1
ATOM 2616 C C . ASP B 1 85 ? 2.877 -15.133 11.5 1 98.44 85 ASP B C 1
ATOM 2618 O O . ASP B 1 85 ? 3.732 -14.703 12.281 1 98.44 85 ASP B O 1
ATOM 2622 N N . LEU B 1 86 ? 1.807 -14.469 11.141 1 98.44 86 LEU B N 1
ATOM 2623 C CA . LEU B 1 86 ? 1.634 -13.078 11.539 1 98.44 86 LEU B CA 1
ATOM 2624 C C . LEU B 1 86 ? 0.464 -12.938 12.508 1 98.44 86 LEU B C 1
ATOM 2626 O O . LEU B 1 86 ? 0.02 -11.82 12.789 1 98.44 86 LEU B O 1
ATOM 2630 N N . SER B 1 87 ? -0.098 -14.008 13.023 1 97.75 87 SER B N 1
ATOM 2631 C CA . SER B 1 87 ? -1.307 -14.016 13.844 1 97.75 87 SER B CA 1
ATOM 2632 C C . SER B 1 87 ? -1.15 -13.117 15.07 1 97.75 87 SER B C 1
ATOM 2634 O O . SER B 1 87 ? -2.02 -12.289 15.352 1 97.75 87 SER B O 1
ATOM 2636 N N . LYS B 1 88 ? -0.055 -13.242 15.781 1 98.38 88 LYS B N 1
ATOM 2637 C CA . LYS B 1 88 ? 0.145 -12.477 17.016 1 98.38 88 LYS B CA 1
ATOM 2638 C C . LYS B 1 88 ? 0.252 -10.977 16.719 1 98.38 88 LYS B C 1
ATOM 2640 O O . LYS B 1 88 ? -0.331 -10.156 17.422 1 98.38 88 LYS B O 1
ATOM 2645 N N . GLN B 1 89 ? 1.057 -10.625 15.703 1 98.69 89 GLN B N 1
ATOM 2646 C CA . GLN B 1 89 ? 1.228 -9.227 15.336 1 98.69 89 GLN B CA 1
ATOM 2647 C C . GLN B 1 89 ? -0.1 -8.602 14.922 1 98.69 89 GLN B C 1
ATOM 2649 O O . GLN B 1 89 ? -0.404 -7.469 15.297 1 98.69 89 GLN B O 1
ATOM 2654 N N . GLN B 1 90 ? -0.864 -9.367 14.117 1 98.31 90 GLN B N 1
ATOM 2655 C CA . GLN B 1 90 ? -2.182 -8.906 13.695 1 98.31 90 GLN B CA 1
ATOM 2656 C C . GLN B 1 90 ? -3.092 -8.672 14.898 1 98.31 90 GLN B C 1
ATOM 2658 O O . GLN B 1 90 ? -3.736 -7.625 15 1 98.31 90 GLN B O 1
ATOM 2663 N N . GLU B 1 91 ? -3.195 -9.617 15.773 1 98.19 91 GLU B N 1
ATOM 2664 C CA . GLU B 1 91 ? -4.027 -9.516 16.969 1 98.19 91 GLU B CA 1
ATOM 2665 C C . GLU B 1 91 ? -3.621 -8.32 17.828 1 98.19 91 GLU B C 1
ATOM 2667 O O . GLU B 1 91 ? -4.477 -7.598 18.328 1 98.19 91 GLU B O 1
ATOM 2672 N N . ASP B 1 92 ? -2.342 -8.141 18 1 98.62 92 ASP B N 1
ATOM 2673 C CA . ASP B 1 92 ? -1.821 -7.039 18.797 1 98.62 92 ASP B CA 1
ATOM 2674 C C . ASP B 1 92 ? -2.229 -5.691 18.203 1 98.62 92 ASP B C 1
ATOM 2676 O O . ASP B 1 92 ? -2.676 -4.797 18.922 1 98.62 92 ASP B O 1
ATOM 2680 N N . ILE B 1 93 ? -2.086 -5.5 16.922 1 98.81 93 ILE B N 1
ATOM 2681 C CA . ILE B 1 93 ? -2.381 -4.23 16.281 1 98.81 93 ILE B CA 1
ATOM 2682 C C . ILE B 1 93 ? -3.881 -3.947 16.359 1 98.81 93 ILE B C 1
ATOM 2684 O O . ILE B 1 93 ? -4.293 -2.828 16.672 1 98.81 93 ILE B O 1
ATOM 2688 N N . VAL B 1 94 ? -4.691 -4.98 16.078 1 98.5 94 VAL B N 1
ATOM 2689 C CA . VAL B 1 94 ? -6.137 -4.824 16.219 1 98.5 94 VAL B CA 1
ATOM 2690 C C . VAL B 1 94 ? -6.48 -4.363 17.625 1 98.5 94 VAL B C 1
ATOM 2692 O O . VAL B 1 94 ? -7.262 -3.43 17.812 1 98.5 94 VAL B O 1
ATOM 2695 N N . GLY B 1 95 ? -5.914 -5.059 18.594 1 98.69 95 GLY B N 1
ATOM 2696 C CA . GLY B 1 95 ? -6.168 -4.707 19.984 1 98.69 95 GLY B CA 1
ATOM 2697 C C . GLY B 1 95 ? -5.777 -3.281 20.312 1 98.69 95 GLY B C 1
ATOM 2698 O O . GLY B 1 95 ? -6.543 -2.557 20.953 1 98.69 95 GLY B O 1
ATOM 2699 N N . LYS B 1 96 ? -4.633 -2.854 19.891 1 98.75 96 LYS B N 1
ATOM 2700 C CA . LYS B 1 96 ? -4.145 -1.507 20.172 1 98.75 96 LYS B CA 1
ATOM 2701 C C . LYS B 1 96 ? -5.055 -0.453 19.547 1 98.75 96 LYS B C 1
ATOM 2703 O O . LYS B 1 96 ? -5.449 0.509 20.219 1 98.75 96 LYS B O 1
ATOM 2708 N N . VAL B 1 97 ? -5.383 -0.629 18.281 1 98.88 97 VAL B N 1
ATOM 2709 C CA . VAL B 1 97 ? -6.211 0.332 17.562 1 98.88 97 VAL B CA 1
ATOM 2710 C C . VAL B 1 97 ? -7.59 0.416 18.203 1 98.88 97 VAL B C 1
ATOM 2712 O O . VAL B 1 97 ? -8.086 1.51 18.484 1 98.88 97 VAL B O 1
ATOM 2715 N N . THR B 1 98 ? -8.172 -0.761 18.484 1 98.75 98 THR B N 1
ATOM 2716 C CA . THR B 1 98 ? -9.508 -0.81 19.078 1 98.75 98 THR B CA 1
ATOM 2717 C C . THR B 1 98 ? -9.516 -0.149 20.453 1 98.75 98 THR B C 1
ATOM 2719 O O . THR B 1 98 ? -10.422 0.628 20.766 1 98.75 98 THR B O 1
ATOM 2722 N N . ASN B 1 99 ? -8.523 -0.459 21.281 1 98.75 99 ASN B N 1
ATOM 2723 C CA . ASN B 1 99 ? -8.445 0.125 22.625 1 98.75 99 ASN B CA 1
ATOM 2724 C C . ASN B 1 99 ? -8.344 1.646 22.562 1 98.75 99 ASN B C 1
ATOM 2726 O O . ASN B 1 99 ? -9.023 2.35 23.312 1 98.75 99 ASN B O 1
ATOM 2730 N N . GLU B 1 100 ? -7.508 2.156 21.719 1 98.81 100 GLU B N 1
ATOM 2731 C CA . GLU B 1 100 ? -7.332 3.6 21.578 1 98.81 100 GLU B CA 1
ATOM 2732 C C . GLU B 1 100 ? -8.617 4.27 21.094 1 98.81 100 GLU B C 1
ATOM 2734 O O . GLU B 1 100 ? -9 5.328 21.609 1 98.81 100 GLU B O 1
ATOM 2739 N N . LEU B 1 101 ? -9.266 3.67 20.094 1 98.81 101 LEU B N 1
ATOM 2740 C CA . LEU B 1 101 ? -10.5 4.238 19.578 1 98.81 101 LEU B CA 1
ATOM 2741 C C . LEU B 1 101 ? -11.602 4.215 20.641 1 98.81 101 LEU B C 1
ATOM 2743 O O . LEU B 1 101 ? -12.391 5.156 20.734 1 98.81 101 LEU B O 1
ATOM 2747 N N . LYS B 1 102 ? -11.68 3.113 21.391 1 98.69 102 LYS B N 1
ATOM 2748 C CA . LYS B 1 102 ? -12.648 3.037 22.469 1 98.69 102 LYS B CA 1
ATOM 2749 C C . LYS B 1 102 ? -12.383 4.117 23.516 1 98.69 102 LYS B C 1
ATOM 2751 O O . LYS B 1 102 ? -13.32 4.754 24.016 1 98.69 102 LYS B O 1
ATOM 2756 N N . ASN B 1 103 ? -11.109 4.285 23.859 1 98.31 103 ASN B N 1
ATOM 2757 C CA . ASN B 1 103 ? -10.734 5.309 24.844 1 98.31 103 ASN B CA 1
ATOM 2758 C C . ASN B 1 103 ? -11.188 6.695 24.391 1 98.31 103 ASN B C 1
ATOM 2760 O O . ASN B 1 103 ? -11.445 7.566 25.234 1 98.31 103 ASN B O 1
ATOM 2764 N N . GLN B 1 104 ? -11.297 6.941 23.094 1 97.56 104 GLN B N 1
ATOM 2765 C CA . GLN B 1 104 ? -11.727 8.227 22.547 1 97.56 104 GLN B CA 1
ATOM 2766 C C . GLN B 1 104 ? -13.219 8.211 22.219 1 97.56 104 GLN B C 1
ATOM 2768 O O . GLN B 1 104 ? -13.734 9.156 21.609 1 97.56 104 GLN B O 1
ATOM 2773 N N . ASN B 1 105 ? -13.938 7.09 22.531 1 98.06 105 ASN B N 1
ATOM 2774 C CA . ASN B 1 105 ? -15.352 6.898 22.219 1 98.06 105 ASN B CA 1
ATOM 2775 C C . ASN B 1 105 ? -15.617 7.02 20.719 1 98.06 105 ASN B C 1
ATOM 2777 O O . ASN B 1 105 ? -16.594 7.641 20.312 1 98.06 105 ASN B O 1
ATOM 2781 N N . LEU B 1 106 ? -14.719 6.461 19.969 1 98.38 106 LEU B N 1
ATOM 2782 C CA . LEU B 1 106 ? -14.828 6.566 18.516 1 98.38 106 LEU B CA 1
ATOM 2783 C C . LEU B 1 106 ? -15.055 5.195 17.891 1 98.38 106 LEU B C 1
ATOM 2785 O O . LEU B 1 106 ? -15.43 5.098 16.719 1 98.38 106 LEU B O 1
ATOM 2789 N N . TYR B 1 107 ? -14.906 4.113 18.609 1 98.69 107 TYR B N 1
ATOM 2790 C CA . TYR B 1 107 ? -14.883 2.748 18.094 1 98.69 107 TYR B CA 1
ATOM 2791 C C . TYR B 1 107 ? -16.234 2.367 17.516 1 98.69 107 TYR B C 1
ATOM 2793 O O . TYR B 1 107 ? -17.281 2.592 18.141 1 98.69 107 TYR B O 1
ATOM 2801 N N . HIS B 1 10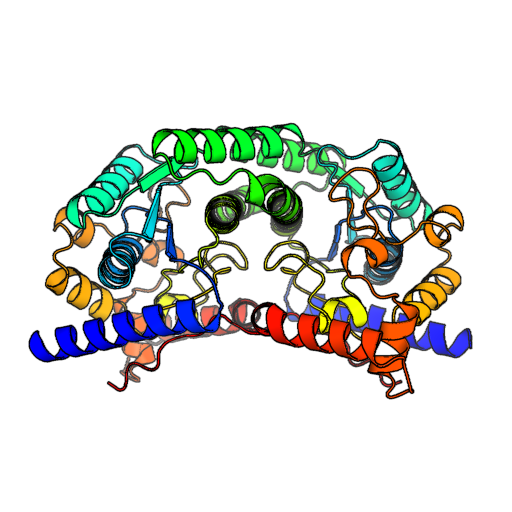8 ? -16.234 1.788 16.297 1 98.5 108 HIS B N 1
ATOM 2802 C CA . HIS B 1 108 ? -17.438 1.28 15.648 1 98.5 108 HIS B CA 1
ATOM 2803 C C . HIS B 1 108 ? -17.406 -0.239 15.523 1 98.5 108 HIS B C 1
ATOM 2805 O O . HIS B 1 108 ? -16.766 -0.775 14.609 1 98.5 108 HIS B O 1
ATOM 2811 N N . GLU B 1 109 ? -18.188 -0.902 16.266 1 98.06 109 GLU B N 1
ATOM 2812 C CA . GLU B 1 109 ? -18.203 -2.361 16.297 1 98.06 109 GLU B CA 1
ATOM 2813 C C . GLU B 1 109 ? -18.578 -2.938 14.93 1 98.06 109 GLU B C 1
ATOM 2815 O O . GLU B 1 109 ? -18.062 -3.973 14.523 1 98.06 109 GLU B O 1
ATOM 2820 N N . LYS B 1 110 ? -19.453 -2.303 14.312 1 97.5 110 LYS B N 1
ATOM 2821 C CA . LYS B 1 110 ? -19.969 -2.805 13.039 1 97.5 110 LYS B CA 1
ATOM 2822 C C . LYS B 1 110 ? -18.875 -2.861 11.984 1 97.5 110 LYS B C 1
ATOM 2824 O O . LYS B 1 110 ? -19.016 -3.562 10.977 1 97.5 110 LYS B O 1
ATOM 2829 N N . ASN B 1 111 ? -17.797 -2.121 12.141 1 98 111 ASN B N 1
ATOM 2830 C CA . ASN B 1 111 ? -16.734 -2.045 11.141 1 98 111 ASN B CA 1
ATOM 2831 C C . ASN B 1 111 ? -15.539 -2.92 11.516 1 98 111 ASN B C 1
ATOM 2833 O O . ASN B 1 111 ? -14.516 -2.916 10.828 1 98 111 ASN B O 1
ATOM 2837 N N . GLN B 1 112 ? -15.641 -3.686 12.562 1 97.25 112 GLN B N 1
ATOM 2838 C CA . GLN B 1 112 ? -14.547 -4.508 13.078 1 97.25 112 GLN B CA 1
ATOM 2839 C C . GLN B 1 112 ? -14.133 -5.57 12.055 1 97.25 112 GLN B C 1
ATOM 2841 O O . GLN B 1 112 ? -12.945 -5.836 11.875 1 97.25 112 GLN B O 1
ATOM 2846 N N . ARG B 1 113 ? -15.078 -6.18 11.453 1 94.69 113 ARG B N 1
ATOM 2847 C CA . ARG B 1 113 ? -14.781 -7.273 10.531 1 94.69 113 ARG B CA 1
ATOM 2848 C C . ARG B 1 113 ? -13.977 -6.785 9.336 1 94.69 113 ARG B C 1
ATOM 2850 O O . ARG B 1 113 ? -12.977 -7.402 8.961 1 94.69 113 ARG B O 1
ATOM 2857 N N . VAL B 1 114 ? -14.398 -5.691 8.688 1 94.94 114 VAL B N 1
ATOM 2858 C CA . VAL B 1 114 ? -13.711 -5.152 7.523 1 94.94 114 VAL B CA 1
ATOM 2859 C C . VAL B 1 114 ? -12.328 -4.648 7.926 1 94.94 114 VAL B C 1
ATOM 2861 O O . VAL B 1 114 ? -11.352 -4.84 7.191 1 94.94 114 VAL B O 1
ATOM 2864 N N . MET B 1 115 ? -12.234 -4.023 9.094 1 97.81 115 MET B N 1
ATOM 2865 C CA . MET B 1 115 ? -10.945 -3.576 9.617 1 97.81 115 MET B CA 1
ATOM 2866 C C . MET B 1 115 ? -9.984 -4.75 9.773 1 97.81 115 MET B C 1
ATOM 2868 O O . MET B 1 115 ? -8.836 -4.684 9.32 1 97.81 115 MET B O 1
ATOM 2872 N N . ASP B 1 116 ? -10.477 -5.789 10.344 1 96.56 116 ASP B N 1
ATOM 2873 C CA . ASP B 1 116 ? -9.672 -6.988 10.57 1 96.56 116 ASP B CA 1
ATOM 2874 C C . ASP B 1 116 ? -9.211 -7.602 9.25 1 96.56 116 ASP B C 1
ATOM 2876 O O . ASP B 1 116 ? -8.031 -7.895 9.07 1 96.56 116 ASP B O 1
ATOM 2880 N N . ALA B 1 117 ? -10.148 -7.785 8.359 1 94.94 117 ALA B N 1
ATOM 2881 C CA . ALA B 1 117 ? -9.867 -8.406 7.07 1 94.94 117 ALA B CA 1
ATOM 2882 C C . ALA B 1 117 ? -8.82 -7.613 6.293 1 94.94 117 ALA B C 1
ATOM 2884 O O . ALA B 1 117 ? -7.844 -8.18 5.801 1 94.94 117 ALA B O 1
ATOM 2885 N N . ASN B 1 118 ? -8.992 -6.309 6.227 1 97.62 118 ASN B N 1
ATOM 2886 C CA . ASN B 1 118 ? -8.078 -5.461 5.473 1 97.62 118 ASN B CA 1
ATOM 2887 C C . ASN B 1 118 ? -6.699 -5.398 6.129 1 97.62 118 ASN B C 1
ATOM 2889 O O . ASN B 1 118 ? -5.68 -5.344 5.441 1 97.62 118 ASN B O 1
ATOM 2893 N N . LEU B 1 119 ? -6.648 -5.441 7.43 1 98.38 119 LEU B N 1
ATOM 2894 C CA . LEU B 1 119 ? -5.359 -5.438 8.109 1 98.38 119 LEU B CA 1
ATOM 2895 C C . LEU B 1 119 ? -4.586 -6.719 7.812 1 98.38 119 LEU B C 1
ATOM 2897 O O . LEU B 1 119 ? -3.365 -6.688 7.637 1 98.38 119 LEU B O 1
ATOM 2901 N N . ARG B 1 120 ? -5.297 -7.832 7.801 1 97.31 120 ARG B N 1
ATOM 2902 C CA . ARG B 1 120 ? -4.637 -9.094 7.461 1 97.31 120 ARG B CA 1
ATOM 2903 C C . ARG B 1 120 ? -3.932 -8.992 6.113 1 97.31 120 ARG B C 1
ATOM 2905 O O . ARG B 1 120 ? -2.764 -9.367 5.992 1 97.31 120 ARG B O 1
ATOM 2912 N N . ALA B 1 121 ? -4.641 -8.484 5.129 1 97.19 121 ALA B N 1
ATOM 2913 C CA . ALA B 1 121 ? -4.082 -8.344 3.787 1 97.19 121 ALA B CA 1
ATOM 2914 C C . ALA B 1 121 ? -2.865 -7.426 3.791 1 97.19 121 ALA B C 1
ATOM 2916 O O . ALA B 1 121 ? -1.832 -7.75 3.203 1 97.19 121 ALA B O 1
ATOM 2917 N N . ARG B 1 122 ? -2.939 -6.285 4.445 1 98.56 122 ARG B N 1
ATOM 2918 C CA . ARG B 1 122 ? -1.859 -5.305 4.426 1 98.56 122 ARG B CA 1
ATOM 2919 C C . ARG B 1 122 ? -0.657 -5.801 5.227 1 98.56 122 ARG B C 1
ATOM 2921 O O . ARG B 1 122 ? 0.489 -5.52 4.867 1 98.56 122 ARG B O 1
ATOM 2928 N N . LEU B 1 123 ? -0.878 -6.535 6.297 1 98.56 123 LEU B N 1
ATOM 2929 C CA . LEU B 1 123 ? 0.226 -7.109 7.062 1 98.56 123 LEU B CA 1
ATOM 2930 C C . LEU B 1 123 ? 0.965 -8.164 6.242 1 98.56 123 LEU B C 1
ATOM 2932 O O . LEU B 1 123 ? 2.197 -8.227 6.27 1 98.56 123 LEU B O 1
ATOM 2936 N N . ARG B 1 124 ? 0.196 -8.961 5.551 1 98.19 124 ARG B N 1
ATOM 2937 C CA . ARG B 1 124 ? 0.818 -9.953 4.676 1 98.19 124 ARG B CA 1
ATOM 2938 C C . ARG B 1 124 ? 1.72 -9.281 3.645 1 98.19 124 ARG B C 1
ATOM 2940 O O . ARG B 1 124 ? 2.863 -9.695 3.447 1 98.19 124 ARG B O 1
ATOM 2947 N N . MET B 1 125 ? 1.221 -8.227 3.053 1 98.69 125 MET B N 1
ATOM 2948 C CA . MET B 1 125 ? 1.991 -7.578 1.995 1 98.69 125 MET B CA 1
ATOM 2949 C C . MET B 1 125 ? 3.182 -6.824 2.576 1 98.69 125 MET B C 1
ATOM 2951 O O . MET B 1 125 ? 4.238 -6.75 1.947 1 98.69 125 MET B O 1
ATOM 2955 N N . SER B 1 126 ? 3.023 -6.203 3.783 1 98.81 126 SER B N 1
ATOM 2956 C CA . SER B 1 126 ? 4.164 -5.574 4.441 1 98.81 126 SER B CA 1
ATOM 2957 C C . SER B 1 126 ? 5.293 -6.578 4.668 1 98.81 126 SER B C 1
ATOM 2959 O O . SER B 1 126 ? 6.465 -6.258 4.457 1 98.81 126 SER B O 1
ATOM 2961 N N . THR B 1 127 ? 4.918 -7.73 5.055 1 98.88 127 THR B N 1
ATOM 2962 C CA . THR B 1 127 ? 5.891 -8.789 5.312 1 98.88 127 THR B CA 1
ATOM 2963 C C . THR B 1 127 ? 6.484 -9.305 4.004 1 98.88 127 THR B C 1
ATOM 2965 O O . THR B 1 127 ? 7.691 -9.547 3.914 1 98.88 127 THR B O 1
ATOM 2968 N N . LEU B 1 128 ? 5.637 -9.469 3.045 1 98.88 128 LEU B N 1
ATOM 2969 C CA . LEU B 1 128 ? 6.102 -9.898 1.729 1 98.88 128 LEU B CA 1
ATOM 2970 C C . LEU B 1 128 ? 7.117 -8.906 1.166 1 98.88 128 LEU B C 1
ATOM 2972 O O . LEU B 1 128 ? 8.164 -9.312 0.655 1 98.88 128 LEU B O 1
ATOM 2976 N N . TYR B 1 129 ? 6.887 -7.637 1.281 1 98.94 129 TYR B N 1
ATOM 2977 C CA . TYR B 1 129 ? 7.805 -6.605 0.809 1 98.94 129 TYR B CA 1
ATOM 2978 C C . TYR B 1 129 ? 9.086 -6.598 1.633 1 98.94 129 TYR B C 1
ATOM 2980 O O . TYR B 1 129 ? 10.164 -6.289 1.114 1 98.94 129 TYR B O 1
ATOM 2988 N N . SER B 1 130 ? 8.969 -6.871 2.936 1 98.88 130 SER B N 1
ATOM 2989 C CA . SER B 1 130 ? 10.18 -6.992 3.74 1 98.88 130 SER B CA 1
ATOM 2990 C C . SER B 1 130 ? 11.102 -8.078 3.193 1 98.88 130 SER B C 1
ATOM 2992 O O . SER B 1 130 ? 12.312 -7.867 3.068 1 98.88 130 SER B O 1
ATOM 2994 N N . THR B 1 131 ? 10.5 -9.18 2.863 1 98.94 131 THR B N 1
ATOM 2995 C CA . THR B 1 131 ? 11.242 -10.281 2.256 1 98.94 131 THR B CA 1
ATOM 2996 C C . THR B 1 131 ? 11.859 -9.852 0.929 1 98.94 131 THR B C 1
ATOM 2998 O O . THR B 1 131 ? 13.047 -10.055 0.696 1 98.94 131 THR B O 1
ATOM 3001 N N . ALA B 1 132 ? 11.07 -9.211 0.099 1 98.94 132 ALA B N 1
ATOM 3002 C CA . ALA B 1 132 ? 11.516 -8.75 -1.212 1 98.94 132 ALA B CA 1
ATOM 3003 C C . ALA B 1 132 ? 12.656 -7.746 -1.078 1 98.94 132 ALA B C 1
ATOM 3005 O O . ALA B 1 132 ? 13.625 -7.785 -1.843 1 98.94 132 ALA B O 1
ATOM 3006 N N . ASN B 1 133 ? 12.5 -6.805 -0.13 1 98.69 133 ASN B N 1
ATOM 3007 C CA . ASN B 1 133 ? 13.531 -5.797 0.091 1 98.69 133 ASN B CA 1
ATOM 3008 C C . ASN B 1 133 ? 14.875 -6.434 0.456 1 98.69 133 ASN B C 1
ATOM 3010 O O . ASN B 1 133 ? 15.922 -6.012 -0.037 1 98.69 133 ASN B O 1
ATOM 3014 N N . ASN B 1 134 ? 14.828 -7.41 1.325 1 98.88 134 ASN B N 1
ATOM 3015 C CA . ASN B 1 134 ? 16.078 -8.055 1.734 1 98.88 134 ASN B CA 1
ATOM 3016 C C . ASN B 1 134 ? 16.734 -8.797 0.573 1 98.88 134 ASN B C 1
ATOM 3018 O O . ASN B 1 134 ? 17.953 -8.828 0.465 1 98.88 134 ASN B O 1
ATOM 3022 N N . LEU B 1 135 ? 15.953 -9.312 -0.314 1 98.88 135 LEU B N 1
ATOM 3023 C CA . LEU B 1 135 ? 16.469 -10.156 -1.39 1 98.88 135 LEU B CA 1
ATOM 3024 C C . LEU B 1 135 ? 16.719 -9.328 -2.648 1 98.88 135 LEU B C 1
ATOM 3026 O O . LEU B 1 135 ? 17.312 -9.836 -3.613 1 98.88 135 LEU B O 1
ATOM 3030 N N . ASN B 1 136 ? 16.25 -8.102 -2.658 1 98.62 136 ASN B N 1
ATOM 3031 C CA . ASN B 1 136 ? 16.219 -7.281 -3.867 1 98.62 136 ASN B CA 1
ATOM 3032 C C . ASN B 1 136 ? 15.398 -7.934 -4.969 1 98.62 136 ASN B C 1
ATOM 3034 O O . ASN B 1 136 ? 15.883 -8.133 -6.082 1 98.62 136 ASN B O 1
ATOM 3038 N N . TYR B 1 137 ? 14.156 -8.336 -4.645 1 98.94 137 TYR B N 1
ATOM 3039 C CA . TYR B 1 137 ? 13.195 -8.984 -5.531 1 98.94 137 TYR B CA 1
ATOM 3040 C C . TYR B 1 137 ? 12.008 -8.07 -5.812 1 98.94 137 TYR B C 1
ATOM 3042 O O . TYR B 1 137 ? 11.82 -7.059 -5.129 1 98.94 137 TYR B O 1
ATOM 3050 N N . LEU B 1 138 ? 11.242 -8.367 -6.852 1 98.94 138 LEU B N 1
ATOM 3051 C CA . LEU B 1 138 ? 9.945 -7.746 -7.105 1 98.94 138 LEU B CA 1
ATOM 3052 C C . LEU B 1 138 ? 8.82 -8.578 -6.5 1 98.94 138 LEU B C 1
ATOM 3054 O O . LEU B 1 138 ? 8.852 -9.805 -6.551 1 98.94 138 LEU B O 1
ATOM 3058 N N . VAL B 1 139 ? 7.852 -7.918 -5.938 1 98.94 139 VAL B N 1
ATOM 3059 C CA . VAL B 1 139 ? 6.656 -8.555 -5.395 1 98.94 139 VAL B CA 1
ATOM 3060 C C . VAL B 1 139 ? 5.637 -8.773 -6.508 1 98.94 139 VAL B C 1
ATOM 3062 O O . VAL B 1 139 ? 5.195 -7.82 -7.152 1 98.94 139 VAL B O 1
ATOM 3065 N N . VAL B 1 140 ? 5.203 -10.008 -6.695 1 98.94 140 VAL B N 1
ATOM 3066 C CA . VAL B 1 140 ? 4.297 -10.359 -7.781 1 98.94 140 VAL B CA 1
ATOM 3067 C C . VAL B 1 140 ? 2.895 -10.602 -7.227 1 98.94 140 VAL B C 1
ATOM 3069 O O . VAL B 1 140 ? 2.719 -11.375 -6.285 1 98.94 140 VAL B O 1
ATOM 3072 N N . GLY B 1 141 ? 1.939 -9.891 -7.77 1 98.81 141 GLY B N 1
ATOM 3073 C CA . GLY B 1 141 ? 0.555 -10.039 -7.352 1 98.81 141 GLY B CA 1
ATOM 3074 C C . GLY B 1 141 ? -0.171 -11.164 -8.07 1 98.81 141 GLY B C 1
ATOM 3075 O O . GLY B 1 141 ? 0.331 -11.703 -9.055 1 98.81 141 GLY B O 1
ATOM 3076 N N . THR B 1 142 ? -1.388 -11.477 -7.578 1 98.69 142 THR B N 1
ATOM 3077 C CA . THR B 1 142 ? -2.08 -12.664 -8.07 1 98.69 142 THR B CA 1
ATOM 3078 C C . THR B 1 142 ? -3.494 -12.312 -8.523 1 98.69 142 THR B C 1
ATOM 3080 O O . THR B 1 142 ? -4.309 -13.203 -8.781 1 98.69 142 THR B O 1
ATOM 3083 N N . ASP B 1 143 ? -3.793 -11.031 -8.594 1 98.31 143 ASP B N 1
ATOM 3084 C CA . ASP B 1 143 ? -5.137 -10.625 -8.992 1 98.31 143 ASP B CA 1
ATOM 3085 C C . ASP B 1 143 ? -5.406 -10.953 -10.453 1 98.31 143 ASP B C 1
ATOM 3087 O O . ASP B 1 143 ? -4.555 -10.734 -11.312 1 98.31 143 ASP B O 1
ATOM 3091 N N . ASN B 1 144 ? -6.535 -11.562 -10.75 1 98.31 144 ASN B N 1
ATOM 3092 C CA . ASN B 1 144 ? -6.984 -11.828 -12.109 1 98.31 144 ASN B CA 1
ATOM 3093 C C . ASN B 1 144 ? -7.902 -10.727 -12.625 1 98.31 144 ASN B C 1
ATOM 3095 O O . ASN B 1 144 ? -8.148 -9.742 -11.93 1 98.31 144 ASN B O 1
ATOM 3099 N N . ALA B 1 145 ? -8.43 -10.859 -13.805 1 98.44 145 ALA B N 1
ATOM 3100 C CA . ALA B 1 145 ? -9.203 -9.805 -14.461 1 98.44 145 ALA B CA 1
ATOM 3101 C C . ALA B 1 145 ? -10.484 -9.5 -13.695 1 98.44 145 ALA B C 1
ATOM 3103 O O . ALA B 1 145 ? -10.883 -8.344 -13.57 1 98.44 145 ALA B O 1
ATOM 3104 N N . ALA B 1 146 ? -11.148 -10.523 -13.234 1 98.62 146 ALA B N 1
ATOM 3105 C CA . ALA B 1 146 ? -12.398 -10.352 -12.5 1 98.62 146 ALA B CA 1
ATOM 3106 C C . ALA B 1 146 ? -12.172 -9.547 -11.219 1 98.62 146 ALA B C 1
ATOM 3108 O O . ALA B 1 146 ? -12.938 -8.625 -10.914 1 98.62 146 ALA B O 1
ATOM 3109 N N . GLU B 1 147 ? -11.117 -9.898 -10.523 1 98.5 147 GLU B N 1
ATOM 3110 C CA . GLU B 1 147 ? -10.789 -9.227 -9.266 1 98.5 147 GLU B CA 1
ATOM 3111 C C . GLU B 1 147 ? -10.398 -7.77 -9.516 1 98.5 147 GLU B C 1
ATOM 3113 O O . GLU B 1 147 ? -10.805 -6.879 -8.766 1 98.5 147 GLU B O 1
ATOM 3118 N N . LEU B 1 148 ? -9.641 -7.555 -10.555 1 98.38 148 LEU B N 1
ATOM 3119 C CA . LEU B 1 148 ? -9.234 -6.191 -10.875 1 98.38 148 LEU B CA 1
ATOM 3120 C C . LEU B 1 148 ? -10.445 -5.34 -11.258 1 98.38 148 LEU B C 1
ATOM 3122 O O . LEU B 1 148 ? -10.586 -4.207 -10.789 1 98.38 148 LEU B O 1
ATOM 3126 N N . HIS B 1 149 ? -11.312 -5.875 -12.062 1 98.69 149 HIS B N 1
ATOM 3127 C CA . HIS B 1 149 ? -12.461 -5.117 -12.547 1 98.69 149 HIS B CA 1
ATOM 3128 C C . HIS B 1 149 ? -13.422 -4.785 -11.406 1 98.69 149 HIS B C 1
ATOM 3130 O O . HIS B 1 149 ? -13.914 -3.658 -11.312 1 98.69 149 HIS B O 1
ATOM 3136 N N . THR B 1 150 ? -13.672 -5.746 -10.547 1 98.62 150 THR B N 1
ATOM 3137 C CA . THR B 1 150 ? -14.648 -5.57 -9.484 1 98.62 150 THR B CA 1
ATOM 3138 C C . THR B 1 150 ? -14.023 -4.867 -8.281 1 98.62 150 THR B C 1
ATOM 3140 O O . THR B 1 150 ? -14.727 -4.438 -7.367 1 98.62 150 THR B O 1
ATOM 3143 N N . GLY B 1 151 ? -12.703 -4.785 -8.258 1 98.31 151 GLY B N 1
ATOM 3144 C CA . GLY B 1 151 ? -12.016 -4.215 -7.113 1 98.31 151 GLY B CA 1
ATOM 3145 C C . GLY B 1 151 ? -12.016 -5.133 -5.906 1 98.31 151 GLY B C 1
ATOM 3146 O O . GLY B 1 151 ? -11.875 -4.676 -4.77 1 98.31 151 GLY B O 1
ATOM 3147 N N . TYR B 1 152 ? -12.219 -6.477 -6.172 1 97.69 152 TYR B N 1
ATOM 3148 C CA . TYR B 1 152 ? -12.227 -7.438 -5.074 1 97.69 152 TYR B CA 1
ATOM 3149 C C . TYR B 1 152 ? -10.812 -7.762 -4.617 1 97.69 152 TYR B C 1
ATOM 3151 O O . TYR B 1 152 ? -10.344 -8.891 -4.773 1 97.69 152 TYR B O 1
ATOM 3159 N N . PHE B 1 153 ? -10.148 -6.816 -4.043 1 97.56 153 PHE B N 1
ATOM 3160 C CA . PHE B 1 153 ? -8.844 -6.848 -3.387 1 97.56 153 PHE B CA 1
ATOM 3161 C C . PHE B 1 153 ? -8.711 -5.699 -2.393 1 97.56 153 PHE B C 1
ATOM 3163 O O . PHE B 1 153 ? -9.508 -4.758 -2.416 1 97.56 153 PHE B O 1
ATOM 3170 N N . THR B 1 154 ? -7.812 -5.777 -1.467 1 97.88 154 THR B N 1
ATOM 3171 C CA . THR B 1 154 ? -7.535 -4.719 -0.504 1 97.88 154 THR B CA 1
ATOM 3172 C C . THR B 1 154 ? -6.527 -3.725 -1.069 1 97.88 154 THR B C 1
ATOM 3174 O O . THR B 1 154 ? -5.418 -4.105 -1.45 1 97.88 154 THR B O 1
ATOM 3177 N N . LYS B 1 155 ? -6.93 -2.441 -1.131 1 98.31 155 LYS B N 1
ATOM 3178 C CA . LYS B 1 155 ? -6.055 -1.364 -1.585 1 98.31 155 LYS B CA 1
ATOM 3179 C C . LYS B 1 155 ? -4.789 -1.292 -0.739 1 98.31 155 LYS B C 1
ATOM 3181 O O . LYS B 1 155 ? -4.859 -1.224 0.49 1 98.31 155 LYS B O 1
ATOM 3186 N N . TYR B 1 156 ? -3.607 -1.483 -1.349 1 98.25 156 TYR B N 1
ATOM 3187 C CA . TYR B 1 156 ? -2.287 -1.459 -0.73 1 98.25 156 TYR B CA 1
ATOM 3188 C C . TYR B 1 156 ? -2.092 -2.662 0.185 1 98.25 156 TYR B C 1
ATOM 3190 O O . TYR B 1 156 ? -1.197 -2.664 1.034 1 98.25 156 TYR B O 1
ATOM 3198 N N . GLY B 1 157 ? -3.031 -3.582 0.174 1 97.62 157 GLY B N 1
ATOM 3199 C CA . GLY B 1 157 ? -2.816 -4.953 0.608 1 97.62 157 GLY B CA 1
ATOM 3200 C C . GLY B 1 157 ? -2.4 -5.879 -0.521 1 97.62 157 GLY B C 1
ATOM 3201 O O . GLY B 1 157 ? -1.347 -5.688 -1.132 1 97.62 157 GLY B O 1
ATOM 3202 N N . ASP B 1 158 ? -3.34 -6.793 -0.849 1 96.94 158 ASP B N 1
ATOM 3203 C CA . ASP B 1 158 ? -3.021 -7.688 -1.956 1 96.94 158 ASP B CA 1
ATOM 3204 C C . ASP B 1 158 ? -3.062 -6.949 -3.291 1 96.94 158 ASP B C 1
ATOM 3206 O O . ASP B 1 158 ? -2.543 -7.438 -4.297 1 96.94 158 ASP B O 1
ATOM 3210 N N . GLY B 1 159 ? -3.586 -5.707 -3.275 1 97.12 159 GLY B N 1
ATOM 3211 C CA . GLY B 1 159 ? -3.564 -4.871 -4.461 1 97.12 159 GLY B CA 1
ATOM 3212 C C . GLY B 1 159 ? -2.301 -4.035 -4.578 1 97.12 159 GLY B C 1
ATOM 3213 O O . GLY B 1 159 ? -2.092 -3.355 -5.586 1 97.12 159 GLY B O 1
ATOM 3214 N N . GLY B 1 160 ? -1.491 -3.982 -3.564 1 97.94 160 GLY B N 1
ATOM 3215 C CA . GLY B 1 160 ? -0.227 -3.266 -3.574 1 97.94 160 GLY B CA 1
ATOM 3216 C C . GLY B 1 160 ? 0.954 -4.141 -3.947 1 97.94 160 GLY B C 1
ATOM 3217 O O . GLY B 1 160 ? 1.667 -4.637 -3.07 1 97.94 160 GLY B O 1
ATOM 3218 N N . VAL B 1 161 ? 1.22 -4.266 -5.277 1 98.81 161 VAL B N 1
ATOM 3219 C CA . VAL B 1 161 ? 2.248 -5.172 -5.773 1 98.81 161 VAL B CA 1
ATOM 3220 C C . VAL B 1 161 ? 3.062 -4.484 -6.871 1 98.81 161 VAL B C 1
ATOM 3222 O O . VAL B 1 161 ? 2.74 -3.367 -7.281 1 98.81 161 VAL B O 1
ATOM 3225 N N . ASP B 1 162 ? 4.129 -5.168 -7.301 1 98.81 162 ASP B N 1
ATOM 3226 C CA . ASP B 1 162 ? 4.984 -4.602 -8.336 1 98.81 162 ASP B CA 1
ATOM 3227 C C . ASP B 1 162 ? 4.504 -5.004 -9.727 1 98.81 162 ASP B C 1
ATOM 3229 O O . ASP B 1 162 ? 4.648 -4.242 -10.688 1 98.81 162 ASP B O 1
ATOM 3233 N N . LEU B 1 163 ? 4 -6.234 -9.844 1 98.88 163 LEU B N 1
ATOM 3234 C CA . LEU B 1 163 ? 3.605 -6.82 -11.117 1 98.88 163 LEU B CA 1
ATOM 3235 C C . LEU B 1 163 ? 2.293 -7.582 -10.984 1 98.88 163 LEU B C 1
ATOM 3237 O O . LEU B 1 163 ? 2.035 -8.211 -9.953 1 98.88 163 LEU B O 1
ATOM 3241 N N . LEU B 1 164 ? 1.523 -7.594 -12.047 1 98.88 164 LEU B N 1
ATOM 3242 C CA . LEU B 1 164 ? 0.294 -8.375 -12.086 1 98.88 164 LEU B CA 1
ATOM 3243 C C . LEU B 1 164 ? 0.248 -9.258 -13.336 1 98.88 164 LEU B C 1
ATOM 3245 O O . LEU B 1 164 ? -0.452 -8.938 -14.297 1 98.88 164 LEU B O 1
ATOM 3249 N N . PRO B 1 165 ? 0.838 -10.383 -13.273 1 98.88 165 PRO B N 1
ATOM 3250 C CA . PRO B 1 165 ? 1.064 -11.164 -14.492 1 98.88 165 PRO B CA 1
ATOM 3251 C C . PRO B 1 165 ? -0.211 -11.82 -15.016 1 98.88 165 PRO B C 1
ATOM 3253 O O . PRO B 1 165 ? -0.271 -12.219 -16.172 1 98.88 165 PRO B O 1
ATOM 3256 N N . ILE B 1 166 ? -1.265 -11.93 -14.148 1 98.69 166 ILE B N 1
ATOM 3257 C CA . ILE B 1 166 ? -2.432 -12.648 -14.648 1 98.69 166 ILE B CA 1
ATOM 3258 C C . ILE B 1 166 ? -3.658 -11.742 -14.602 1 98.69 166 ILE B C 1
ATOM 3260 O O . ILE B 1 166 ? -4.793 -12.219 -14.594 1 98.69 166 ILE B O 1
ATOM 3264 N N . ALA B 1 167 ? -3.48 -10.445 -14.555 1 98.31 167 ALA B N 1
ATOM 3265 C CA . ALA B 1 167 ? -4.562 -9.484 -14.359 1 98.31 167 ALA B CA 1
ATOM 3266 C C . ALA B 1 167 ? -5.41 -9.359 -15.625 1 98.31 167 ALA B C 1
ATOM 3268 O O . ALA B 1 167 ? -6.492 -8.766 -15.602 1 98.31 167 ALA B O 1
ATOM 3269 N N . ASN B 1 168 ? -4.996 -9.93 -16.703 1 96.88 168 ASN B N 1
ATOM 3270 C CA . ASN B 1 168 ? -5.801 -9.914 -17.922 1 96.88 168 ASN B CA 1
ATOM 3271 C C . ASN B 1 168 ? -6.5 -11.25 -18.141 1 96.88 168 ASN B C 1
ATOM 3273 O O . ASN B 1 168 ? -7.219 -11.414 -19.125 1 96.88 168 ASN B O 1
ATOM 3277 N N . LEU B 1 169 ? -6.293 -12.188 -17.312 1 98.12 169 LEU B N 1
ATOM 3278 C CA . LEU B 1 169 ? -6.91 -13.5 -17.453 1 98.12 169 LEU B CA 1
ATOM 3279 C C . LEU B 1 169 ? -8.273 -13.539 -16.766 1 98.12 169 LEU B C 1
ATOM 3281 O O . LEU B 1 169 ? -8.398 -13.117 -15.617 1 98.12 169 LEU B O 1
ATOM 3285 N N . LYS B 1 170 ? -9.211 -14.055 -17.5 1 98.25 170 LYS B N 1
ATOM 3286 C CA . LYS B 1 170 ? -10.461 -14.43 -16.844 1 98.25 170 LYS B CA 1
ATOM 3287 C C . LYS B 1 170 ? -10.234 -15.578 -15.859 1 98.25 170 LYS B C 1
ATOM 3289 O O . LYS B 1 170 ? -9.242 -16.297 -15.961 1 98.25 170 LYS B O 1
ATOM 3294 N N . LYS B 1 171 ? -11.219 -15.695 -14.938 1 98.38 171 LYS B N 1
ATOM 3295 C CA . LYS B 1 171 ? -11.055 -16.719 -13.914 1 98.38 171 LYS B CA 1
ATOM 3296 C C . LYS B 1 171 ? -10.977 -18.109 -14.539 1 98.38 171 LYS B C 1
ATOM 3298 O O . LYS B 1 171 ? -10.164 -18.938 -14.125 1 98.38 171 LYS B O 1
ATOM 3303 N N . TYR B 1 172 ? -11.789 -18.406 -15.562 1 97.94 172 TYR B N 1
ATOM 3304 C CA . TYR B 1 172 ? -11.75 -19.719 -16.188 1 97.94 172 TYR B CA 1
ATOM 3305 C C . TYR B 1 172 ? -10.414 -19.969 -16.859 1 97.94 172 TYR B C 1
ATOM 3307 O O . TYR B 1 172 ? -9.945 -21.109 -16.953 1 97.94 172 TYR B O 1
ATOM 3315 N N . GLU B 1 173 ? -9.789 -18.922 -17.391 1 98.06 173 GLU B N 1
ATOM 3316 C CA . GLU B 1 173 ? -8.469 -19.062 -17.984 1 98.06 173 GLU B CA 1
ATOM 3317 C C . GLU B 1 173 ? -7.414 -19.391 -16.922 1 98.06 173 GLU B C 1
ATOM 3319 O O . GLU B 1 173 ? -6.477 -20.141 -17.188 1 98.06 173 GLU B O 1
ATOM 3324 N N . VAL B 1 174 ? -7.543 -18.812 -15.727 1 98.62 174 VAL B N 1
ATOM 3325 C CA . VAL B 1 174 ? -6.648 -19.141 -14.617 1 98.62 174 VAL B CA 1
ATOM 3326 C C . VAL B 1 174 ? -6.707 -20.641 -14.344 1 98.62 174 VAL B C 1
ATOM 3328 O O . VAL B 1 174 ? -5.672 -21.281 -14.172 1 98.62 174 VAL B O 1
ATOM 3331 N N . TYR B 1 175 ? -7.895 -21.188 -14.328 1 98.44 175 TYR B N 1
ATOM 3332 C CA . TYR B 1 175 ? -8.062 -22.625 -14.102 1 98.44 175 TYR B CA 1
ATOM 3333 C C . TYR B 1 175 ? -7.422 -23.438 -15.227 1 98.44 175 TYR B C 1
ATOM 3335 O O . TYR B 1 175 ? -6.805 -24.469 -14.977 1 98.44 175 TYR B O 1
ATOM 3343 N N . GLU B 1 176 ? -7.586 -22.969 -16.438 1 98.25 176 GLU B N 1
ATOM 3344 C CA . GLU B 1 176 ? -6.961 -23.641 -17.578 1 98.25 176 GLU B CA 1
ATOM 3345 C C . GLU B 1 176 ? -5.441 -23.625 -17.453 1 98.25 176 GLU B C 1
ATOM 3347 O O . GLU B 1 176 ? -4.785 -24.641 -17.703 1 98.25 176 GLU B O 1
ATOM 3352 N N . TRP B 1 177 ? -4.891 -22.453 -17.094 1 98.5 177 TRP B N 1
ATOM 3353 C CA . TRP B 1 177 ? -3.445 -22.359 -16.891 1 98.5 177 TRP B CA 1
ATOM 3354 C C . TRP B 1 177 ? -2.988 -23.297 -15.781 1 98.5 177 TRP B C 1
ATOM 3356 O O . TRP B 1 177 ? -1.93 -23.922 -15.891 1 98.5 177 TRP B O 1
ATOM 3366 N N . ALA B 1 178 ? -3.789 -23.375 -14.695 1 98.56 178 ALA B N 1
ATOM 3367 C CA . ALA B 1 178 ? -3.461 -24.234 -13.562 1 98.56 178 ALA B CA 1
ATOM 3368 C C . ALA B 1 178 ? -3.305 -25.688 -14.008 1 98.56 178 ALA B C 1
ATOM 3370 O O . ALA B 1 178 ? -2.377 -26.375 -13.578 1 98.56 178 ALA B O 1
ATOM 3371 N N . LYS B 1 179 ? -4.176 -26.109 -14.859 1 97.5 179 LYS B N 1
ATOM 3372 C CA . LYS B 1 179 ? -4.121 -27.469 -15.375 1 97.5 179 LYS B CA 1
ATOM 3373 C C . LYS B 1 179 ? -2.84 -27.703 -16.172 1 97.5 179 LYS B C 1
ATOM 3375 O O . LYS B 1 179 ? -2.154 -28.703 -15.969 1 97.5 179 LYS B O 1
ATOM 3380 N N . VAL B 1 180 ? -2.535 -26.781 -17.031 1 97.94 180 VAL B N 1
ATOM 3381 C CA . VAL B 1 180 ? -1.358 -26.891 -17.891 1 97.94 180 VAL B CA 1
ATOM 3382 C C . VAL B 1 180 ? -0.093 -26.875 -17.047 1 97.94 180 VAL B C 1
ATOM 3384 O O . VAL B 1 180 ? 0.881 -27.562 -17.344 1 97.94 180 VAL B O 1
ATOM 3387 N N . LEU B 1 181 ? -0.096 -26.094 -15.922 1 98.31 181 LEU B N 1
ATOM 3388 C CA . LEU B 1 181 ? 1.067 -25.891 -15.07 1 98.31 181 LEU B CA 1
ATOM 3389 C C . LEU B 1 181 ? 1.199 -27.031 -14.055 1 98.31 181 LEU B C 1
ATOM 3391 O O . LEU B 1 181 ? 2.178 -27.094 -13.305 1 98.31 181 LEU B O 1
ATOM 3395 N N . GLY B 1 182 ? 0.216 -27.891 -14.016 1 97.62 182 GLY B N 1
ATOM 3396 C CA . GLY B 1 182 ? 0.272 -29.047 -13.133 1 97.62 182 GLY B CA 1
ATOM 3397 C C . GLY B 1 182 ? -0.057 -28.703 -11.695 1 97.62 182 GLY B C 1
ATOM 3398 O O . GLY B 1 182 ? 0.487 -29.312 -10.766 1 97.62 182 GLY B O 1
ATOM 3399 N N . VAL B 1 183 ? -0.854 -27.75 -11.453 1 98.56 183 VAL B N 1
ATOM 3400 C CA . VAL B 1 183 ? -1.315 -27.438 -10.102 1 98.56 183 VAL B CA 1
ATOM 3401 C C . VAL B 1 183 ? -2.1 -28.625 -9.531 1 98.56 183 VAL B C 1
ATOM 3403 O O . VAL B 1 183 ? -2.959 -29.188 -10.211 1 98.56 183 VAL B O 1
ATOM 3406 N N . PRO B 1 184 ? -1.831 -29 -8.32 1 98.44 184 PRO B N 1
ATOM 3407 C CA . PRO B 1 184 ? -2.52 -30.156 -7.738 1 98.44 184 PRO B CA 1
ATOM 3408 C C . PRO B 1 184 ? -4.039 -30.016 -7.77 1 98.44 184 PRO B C 1
ATOM 3410 O O . PRO B 1 184 ? -4.566 -28.922 -7.539 1 98.44 184 PRO B O 1
ATOM 3413 N N . GLN B 1 185 ? -4.672 -31.109 -8 1 98.12 185 GLN B N 1
ATOM 3414 C CA . GLN B 1 185 ? -6.125 -31.125 -8.141 1 98.12 185 GLN B CA 1
ATOM 3415 C C . GLN B 1 185 ? -6.805 -30.594 -6.871 1 98.12 185 GLN B C 1
ATOM 3417 O O . GLN B 1 185 ? -7.84 -29.938 -6.945 1 98.12 185 GLN B O 1
ATOM 3422 N N . ARG B 1 186 ? -6.262 -30.891 -5.77 1 96.75 186 ARG B N 1
ATOM 3423 C CA . ARG B 1 186 ? -6.793 -30.422 -4.492 1 96.75 186 ARG B CA 1
ATOM 3424 C C . ARG B 1 186 ? -6.918 -28.906 -4.469 1 96.75 186 ARG B C 1
ATOM 3426 O O . ARG B 1 186 ? -7.863 -28.359 -3.891 1 96.75 186 ARG B O 1
ATOM 3433 N N . ILE B 1 187 ? -5.938 -28.234 -5.004 1 97.62 187 ILE B N 1
ATOM 3434 C CA . ILE B 1 187 ? -5.918 -26.781 -5.055 1 97.62 187 ILE B CA 1
ATOM 3435 C C . ILE B 1 187 ? -6.945 -26.281 -6.066 1 97.62 187 ILE B C 1
ATOM 3437 O O . ILE B 1 187 ? -7.656 -25.312 -5.812 1 97.62 187 ILE B O 1
ATOM 3441 N N . VAL B 1 188 ? -7.055 -26.969 -7.211 1 97.5 188 VAL B N 1
ATOM 3442 C CA . VAL B 1 188 ? -7.977 -26.609 -8.281 1 97.5 188 VAL B CA 1
ATOM 3443 C C . VAL B 1 188 ? -9.414 -26.734 -7.793 1 97.5 188 VAL B C 1
ATOM 3445 O O . VAL B 1 188 ? -10.273 -25.906 -8.148 1 97.5 188 VAL B O 1
ATOM 3448 N N . ASP B 1 189 ? -9.672 -27.688 -6.934 1 96.12 189 ASP B N 1
ATOM 3449 C CA . ASP B 1 189 ? -11.031 -28 -6.492 1 96.12 189 ASP B CA 1
ATOM 3450 C C . ASP B 1 189 ? -11.469 -27.047 -5.375 1 96.12 189 ASP B C 1
ATOM 3452 O O . ASP B 1 189 ? -12.656 -26.984 -5.047 1 96.12 189 ASP B O 1
ATOM 3456 N N . ARG B 1 190 ? -10.562 -26.344 -4.781 1 92.19 190 ARG B N 1
ATOM 3457 C CA . ARG B 1 190 ? -10.867 -25.422 -3.693 1 92.19 190 ARG B CA 1
ATOM 3458 C C . ARG B 1 190 ? -11.656 -24.219 -4.207 1 92.19 190 ARG B C 1
ATOM 3460 O O . ARG B 1 190 ? -11.266 -23.594 -5.195 1 92.19 190 ARG B O 1
ATOM 3467 N N . PRO B 1 191 ? -12.75 -23.969 -3.527 1 92 191 PRO B N 1
ATOM 3468 C CA . PRO B 1 191 ? -13.43 -22.719 -3.906 1 92 191 PRO B CA 1
ATOM 3469 C C . PRO B 1 191 ? -12.562 -21.484 -3.689 1 92 191 PRO B C 1
ATOM 3471 O O . PRO B 1 191 ? -11.805 -21.422 -2.715 1 92 191 PRO B O 1
ATOM 3474 N N . PRO B 1 192 ? -12.672 -20.547 -4.621 1 93.56 192 PRO B N 1
ATOM 3475 C CA . PRO B 1 192 ? -11.914 -19.312 -4.418 1 93.56 192 PRO B CA 1
ATOM 3476 C C . PRO B 1 192 ? -12.25 -18.625 -3.1 1 93.56 192 PRO B C 1
ATOM 3478 O O . PRO B 1 192 ? -13.422 -18.5 -2.75 1 93.56 192 PRO B O 1
ATOM 3481 N N . THR B 1 193 ? -11.203 -18.234 -2.365 1 90.38 193 THR B N 1
ATOM 3482 C CA . THR B 1 193 ? -11.375 -17.609 -1.063 1 90.38 193 THR B CA 1
ATOM 3483 C C . THR B 1 193 ? -10.266 -16.594 -0.807 1 90.38 193 THR B C 1
ATOM 3485 O O . THR B 1 193 ? -9.148 -16.734 -1.312 1 90.38 193 THR B O 1
ATOM 3488 N N . ALA B 1 194 ? -10.609 -15.562 -0.088 1 84.5 194 ALA B N 1
ATOM 3489 C CA . ALA B 1 194 ? -9.609 -14.594 0.347 1 84.5 194 ALA B CA 1
ATOM 3490 C C . ALA B 1 194 ? -9.102 -14.914 1.748 1 84.5 194 ALA B C 1
ATOM 3492 O O . ALA B 1 194 ? -8.164 -14.289 2.236 1 84.5 194 ALA B O 1
ATOM 3493 N N . GLY B 1 195 ? -9.633 -15.883 2.357 1 80 195 GLY B N 1
ATOM 3494 C CA . GLY B 1 195 ? -9.18 -16.312 3.67 1 80 195 GLY B CA 1
ATOM 3495 C C . GLY B 1 195 ? -9.359 -15.25 4.742 1 80 195 GLY B C 1
ATOM 3496 O O . GLY B 1 195 ? -8.523 -15.117 5.633 1 80 195 GLY B O 1
ATOM 3497 N N . LEU B 1 196 ? -10.383 -14.5 4.684 1 78.44 196 LEU B N 1
ATOM 3498 C CA . LEU B 1 196 ? -10.57 -13.367 5.578 1 78.44 196 LEU B CA 1
ATOM 3499 C C . LEU B 1 196 ? -11.219 -13.812 6.891 1 78.44 196 LEU B C 1
ATOM 3501 O O . LEU B 1 196 ? -10.883 -13.289 7.957 1 78.44 196 LEU B O 1
ATOM 3505 N N . TRP B 1 197 ? -12.125 -14.773 6.828 1 78.44 197 TRP B N 1
ATOM 3506 C CA . TRP B 1 197 ? -12.734 -15.406 7.988 1 78.44 197 TRP B CA 1
ATOM 3507 C C . TRP B 1 197 ? -13.25 -16.797 7.641 1 78.44 197 TRP B C 1
ATOM 3509 O O . TRP B 1 197 ? -13.234 -17.203 6.477 1 78.44 197 TRP B O 1
ATOM 3519 N N . GLU B 1 198 ? -13.547 -17.516 8.688 1 79.31 198 GLU B N 1
ATOM 3520 C CA . GLU B 1 198 ? -13.945 -18.891 8.484 1 79.31 198 GLU B CA 1
ATOM 3521 C C . GLU B 1 198 ? -15.172 -18.984 7.582 1 79.31 198 GLU B C 1
ATOM 3523 O O . GLU B 1 198 ? -16.156 -18.281 7.793 1 79.31 198 GLU B O 1
ATOM 3528 N N . GLY B 1 199 ? -15.055 -19.75 6.547 1 80.5 199 GLY B N 1
ATOM 3529 C CA . GLY B 1 199 ? -16.188 -20.016 5.672 1 80.5 199 GLY B CA 1
ATOM 3530 C C . GLY B 1 199 ? -16.344 -18.984 4.57 1 80.5 199 GLY B C 1
ATOM 3531 O O . GLY B 1 199 ? -17.188 -19.141 3.686 1 80.5 199 GLY B O 1
ATOM 3532 N N . GLN B 1 200 ? -15.617 -18.016 4.547 1 85 200 GLN B N 1
ATOM 3533 C CA . GLN B 1 200 ? -15.727 -16.953 3.551 1 85 200 GLN B CA 1
ATOM 3534 C C . GLN B 1 200 ? -15.328 -17.453 2.166 1 85 200 GLN B C 1
ATOM 3536 O O . GLN B 1 200 ? -14.305 -18.125 2.014 1 85 200 GLN B O 1
ATOM 3541 N N . THR B 1 201 ? -16.188 -17.266 1.135 1 92.25 201 THR B N 1
ATOM 3542 C CA . THR B 1 201 ? -15.812 -17.438 -0.264 1 92.25 201 THR B CA 1
ATOM 3543 C C . THR B 1 201 ? -16.016 -16.141 -1.04 1 92.25 201 THR B C 1
ATOM 3545 O O . THR B 1 201 ? -16.875 -15.32 -0.686 1 92.25 201 THR B O 1
ATOM 3548 N N . ASP B 1 202 ? -15.258 -15.953 -2.062 1 95.56 202 ASP B N 1
ATOM 3549 C CA . ASP B 1 202 ? -15.328 -14.734 -2.857 1 95.56 202 ASP B CA 1
ATOM 3550 C C . ASP B 1 202 ? -16.75 -14.484 -3.375 1 95.56 202 ASP B C 1
ATOM 3552 O O . ASP B 1 202 ? -17.297 -13.398 -3.195 1 95.56 202 ASP B O 1
ATOM 3556 N N . GLU B 1 203 ? -17.344 -15.508 -3.951 1 96.25 203 GLU B N 1
ATOM 3557 C CA . GLU B 1 203 ? -18.609 -15.367 -4.664 1 96.25 203 GLU B CA 1
ATOM 3558 C C . GLU B 1 203 ? -19.75 -15.07 -3.703 1 96.25 203 GLU B C 1
ATOM 3560 O O . GLU B 1 203 ? -20.656 -14.289 -4.027 1 96.25 203 GLU B O 1
ATOM 3565 N N . VAL B 1 204 ? -19.719 -15.727 -2.523 1 94 204 VAL B N 1
ATOM 3566 C CA . VAL B 1 204 ? -20.734 -15.445 -1.511 1 94 204 VAL B CA 1
ATOM 3567 C C . VAL B 1 204 ? -20.609 -14 -1.041 1 94 204 VAL B C 1
ATOM 3569 O O . VAL B 1 204 ? -21.609 -13.289 -0.917 1 94 204 VAL B O 1
ATOM 3572 N N . GLU B 1 205 ? -19.438 -13.547 -0.885 1 93.38 205 GLU B N 1
ATOM 3573 C CA . GLU B 1 205 ? -19.203 -12.18 -0.412 1 93.38 205 GLU B CA 1
ATOM 3574 C C . GLU B 1 205 ? -19.625 -11.156 -1.458 1 93.38 205 GLU B C 1
ATOM 3576 O O . GLU B 1 205 ? -20.266 -10.156 -1.131 1 93.38 205 GLU B O 1
ATOM 3581 N N . MET B 1 206 ? -19.297 -11.398 -2.709 1 96.12 206 MET B N 1
ATOM 3582 C CA . MET B 1 206 ? -19.578 -10.438 -3.771 1 96.12 206 MET B CA 1
ATOM 3583 C C . MET B 1 206 ? -21.047 -10.516 -4.195 1 96.12 206 MET B C 1
ATOM 3585 O O . MET B 1 206 ? -21.594 -9.555 -4.742 1 96.12 206 MET B O 1
ATOM 3589 N N . GLY B 1 207 ? -21.641 -11.664 -4.027 1 96.75 207 GLY B N 1
ATOM 3590 C CA . GLY B 1 207 ? -23.016 -11.844 -4.461 1 96.75 207 GLY B CA 1
ATOM 3591 C C . GLY B 1 207 ? -23.156 -12.109 -5.945 1 96.75 207 GLY B C 1
ATOM 3592 O O . GLY B 1 207 ? -24.219 -11.891 -6.531 1 96.75 207 GLY B O 1
ATOM 3593 N N . VAL B 1 208 ? -22.094 -12.477 -6.574 1 98.06 208 VAL B N 1
ATOM 3594 C CA . VAL B 1 208 ? -22.047 -12.781 -8 1 98.06 208 VAL B CA 1
ATOM 3595 C C . VAL B 1 208 ? -20.953 -13.82 -8.273 1 98.06 208 VAL B C 1
ATOM 3597 O O . VAL B 1 208 ? -19.984 -13.922 -7.516 1 98.06 208 VAL B O 1
ATOM 3600 N N . THR B 1 209 ? -21.078 -14.602 -9.273 1 97.75 209 THR B N 1
ATOM 3601 C CA . THR B 1 209 ? -20.141 -15.672 -9.562 1 97.75 209 THR B CA 1
ATOM 3602 C C . THR B 1 209 ? -19.016 -15.172 -10.477 1 97.75 209 THR B C 1
ATOM 3604 O O . THR B 1 209 ? -19.219 -14.227 -11.234 1 97.75 209 THR B O 1
ATOM 3607 N N . TYR B 1 210 ? -17.891 -15.883 -10.406 1 98.19 210 TYR B N 1
ATOM 3608 C CA . TYR B 1 210 ? -16.812 -15.602 -11.344 1 98.19 210 TYR B CA 1
ATOM 3609 C C . TYR B 1 210 ? -17.25 -15.875 -12.781 1 98.19 210 TYR B C 1
ATOM 3611 O O . TYR B 1 210 ? -16.828 -15.18 -13.711 1 98.19 210 TYR B O 1
ATOM 3619 N N . LYS B 1 211 ? -18.031 -16.891 -12.961 1 98.06 211 LYS B N 1
ATOM 3620 C CA . LYS B 1 211 ? -18.547 -17.188 -14.281 1 98.06 211 LYS B CA 1
ATOM 3621 C C . LYS B 1 211 ? -19.297 -15.992 -14.867 1 98.06 211 LYS B C 1
ATOM 3623 O O . LYS B 1 211 ? -19.078 -15.633 -16.031 1 98.06 211 LYS B O 1
ATOM 3628 N N . SER B 1 212 ? -20.156 -15.383 -14.086 1 98.56 212 SER B N 1
ATOM 3629 C CA . SER B 1 212 ? -20.906 -14.211 -14.523 1 98.56 212 SER B CA 1
ATOM 3630 C C . SER B 1 212 ? -19.969 -13.039 -14.805 1 98.56 212 SER B C 1
ATOM 3632 O O . SER B 1 212 ? -20.156 -12.32 -15.797 1 98.56 212 SER B O 1
ATOM 3634 N N . ILE B 1 213 ? -18.984 -12.828 -13.977 1 98.75 213 ILE B N 1
ATOM 3635 C CA . ILE B 1 213 ? -18.047 -11.727 -14.164 1 98.75 213 ILE B CA 1
ATOM 3636 C C . ILE B 1 213 ? -17.25 -11.945 -15.445 1 98.75 213 ILE B C 1
ATOM 3638 O O . ILE B 1 213 ? -17.062 -11.016 -16.234 1 98.75 213 ILE B O 1
ATOM 3642 N N . ASP B 1 214 ? -16.812 -13.172 -15.672 1 98.62 214 ASP B N 1
ATOM 3643 C CA . ASP B 1 214 ? -16.078 -13.492 -16.891 1 98.62 214 ASP B CA 1
ATOM 3644 C C . ASP B 1 214 ? -16.922 -13.211 -18.125 1 98.62 214 ASP B C 1
ATOM 3646 O O . ASP B 1 214 ? -16.438 -12.617 -19.094 1 98.62 214 ASP B O 1
ATOM 3650 N N . ALA B 1 215 ? -18.125 -13.648 -18.109 1 98.75 215 ALA B N 1
ATOM 3651 C CA . ALA B 1 215 ? -19.031 -13.391 -19.234 1 98.75 215 ALA B CA 1
ATOM 3652 C C . ALA B 1 215 ? -19.203 -11.898 -19.453 1 98.75 215 ALA B C 1
ATOM 3654 O O . ALA B 1 215 ? -19.156 -11.43 -20.609 1 98.75 215 ALA B O 1
ATOM 3655 N N . TYR B 1 216 ? -19.422 -11.148 -18.391 1 98.69 216 TYR B N 1
ATOM 3656 C CA . TYR B 1 216 ? -19.547 -9.695 -18.453 1 98.69 216 TYR B CA 1
ATOM 3657 C C . TYR B 1 216 ? -18.328 -9.078 -19.141 1 98.69 216 TYR B C 1
ATOM 3659 O O . TYR B 1 216 ? -18.469 -8.266 -20.062 1 98.69 216 TYR B O 1
ATOM 3667 N N . LEU B 1 217 ? -17.125 -9.539 -18.766 1 98.44 217 LEU B N 1
ATOM 3668 C CA . LEU B 1 217 ? -15.883 -8.992 -19.297 1 98.44 217 LEU B CA 1
ATOM 3669 C C . LEU B 1 217 ? -15.711 -9.344 -20.766 1 98.44 217 LEU B C 1
ATOM 3671 O O . LEU B 1 217 ? -15.023 -8.633 -21.516 1 98.44 217 LEU B O 1
ATOM 3675 N N . GLU B 1 218 ? -16.344 -10.367 -21.156 1 97.88 218 GLU B N 1
ATOM 3676 C CA . GLU B 1 218 ? -16.25 -10.812 -22.547 1 97.88 218 GLU B CA 1
ATOM 3677 C C . GLU B 1 218 ? -17.359 -10.195 -23.406 1 97.88 218 GLU B C 1
ATOM 3679 O O . GLU B 1 218 ? -17.438 -10.469 -24.609 1 97.88 218 GLU B O 1
ATOM 3684 N N . GLY B 1 219 ? -18.25 -9.445 -22.797 1 97.81 219 GLY B N 1
ATOM 3685 C CA . GLY B 1 219 ? -19.344 -8.812 -23.516 1 97.81 219 GLY B CA 1
ATOM 3686 C C . GLY B 1 219 ? -20.5 -9.766 -23.781 1 97.81 219 GLY B C 1
ATOM 3687 O O . GLY B 1 219 ? -21.328 -9.508 -24.656 1 97.81 219 GLY B O 1
ATOM 3688 N N . LYS B 1 220 ? -20.562 -10.82 -23.078 1 98.19 220 LYS B N 1
ATOM 3689 C CA . LYS B 1 220 ? -21.656 -11.789 -23.219 1 98.19 220 LYS B CA 1
ATOM 3690 C C . LYS B 1 220 ? -22.844 -11.414 -22.344 1 98.19 220 LYS B C 1
ATOM 3692 O O . LYS B 1 220 ? -22.688 -10.711 -21.344 1 98.19 220 LYS B O 1
ATOM 3697 N N . PRO B 1 221 ? -24 -11.875 -22.734 1 97.38 221 PRO B N 1
ATOM 3698 C CA . PRO B 1 221 ? -25.188 -11.57 -21.922 1 97.38 221 PRO B CA 1
ATOM 3699 C C . PRO B 1 221 ? -25.141 -12.242 -20.547 1 97.38 221 PRO B C 1
ATOM 3701 O O . PRO B 1 221 ? -24.688 -13.383 -20.438 1 97.38 221 PRO B O 1
ATOM 3704 N N . ILE B 1 222 ? -25.531 -11.484 -19.531 1 97.81 222 ILE B N 1
ATOM 3705 C CA . ILE B 1 222 ? -25.672 -12.008 -18.188 1 97.81 222 ILE B CA 1
ATOM 3706 C C . ILE B 1 222 ? -26.953 -11.477 -17.562 1 97.81 222 ILE B C 1
ATOM 3708 O O . ILE B 1 222 ? -27.594 -10.562 -18.109 1 97.81 222 ILE B O 1
ATOM 3712 N N . ASP B 1 223 ? -27.375 -12.039 -16.469 1 97.25 223 ASP B N 1
ATOM 3713 C CA . ASP B 1 223 ? -28.562 -11.586 -15.742 1 97.25 223 ASP B CA 1
ATOM 3714 C C . ASP B 1 223 ? -28.422 -10.125 -15.312 1 97.25 223 ASP B C 1
ATOM 3716 O O . ASP B 1 223 ? -27.328 -9.695 -14.906 1 97.25 223 ASP B O 1
ATOM 3720 N N . GLN B 1 224 ? -29.547 -9.453 -15.336 1 98.06 224 GLN B N 1
ATOM 3721 C CA . GLN B 1 224 ? -29.562 -8.031 -14.984 1 98.06 224 GLN B CA 1
ATOM 3722 C C . GLN B 1 224 ? -29.078 -7.816 -13.555 1 98.06 224 GLN B C 1
ATOM 3724 O O . GLN B 1 224 ? -28.359 -6.852 -13.273 1 98.06 224 GLN B O 1
ATOM 3729 N N . LYS B 1 225 ? -29.484 -8.656 -12.727 1 98.19 225 LYS B N 1
ATOM 3730 C CA . LYS B 1 225 ? -29.062 -8.562 -11.328 1 98.19 225 LYS B CA 1
ATOM 3731 C C . LYS B 1 225 ? -27.547 -8.641 -11.203 1 98.19 225 LYS B C 1
ATOM 3733 O O . LYS B 1 225 ? -26.938 -7.848 -10.484 1 98.19 225 LYS B O 1
ATOM 3738 N N . ASP B 1 226 ? -26.953 -9.57 -11.859 1 98.5 226 ASP B N 1
ATOM 3739 C CA . ASP B 1 226 ? -25.5 -9.727 -11.844 1 98.5 226 ASP B CA 1
ATOM 3740 C C . ASP B 1 226 ? -24.812 -8.492 -12.422 1 98.5 226 ASP B C 1
ATOM 3742 O O . ASP B 1 226 ? -23.812 -8.023 -11.875 1 98.5 226 ASP B O 1
ATOM 3746 N N . LYS B 1 227 ? -25.375 -8.023 -13.523 1 98.5 227 LYS B N 1
ATOM 3747 C CA . LYS B 1 227 ? -24.812 -6.84 -14.164 1 98.5 227 LYS B CA 1
ATOM 3748 C C . LYS B 1 227 ? -24.781 -5.652 -13.203 1 98.5 227 LYS B C 1
ATOM 3750 O O . LYS B 1 227 ? -23.797 -4.926 -13.125 1 98.5 227 LYS B O 1
ATOM 3755 N N . GLU B 1 228 ? -25.859 -5.48 -12.5 1 98.62 228 GLU B N 1
ATOM 3756 C CA . GLU B 1 228 ? -25.953 -4.371 -11.562 1 98.62 228 GLU B CA 1
ATOM 3757 C C . GLU B 1 228 ? -24.922 -4.5 -10.438 1 98.62 228 GLU B C 1
ATOM 3759 O O . GLU B 1 228 ? -24.328 -3.506 -10.031 1 98.62 228 GLU B O 1
ATOM 3764 N N . ILE B 1 229 ? -24.766 -5.707 -9.961 1 98.62 229 ILE B N 1
ATOM 3765 C CA . ILE B 1 229 ? -23.797 -5.965 -8.898 1 98.62 229 ILE B CA 1
ATOM 3766 C C . ILE B 1 229 ? -22.391 -5.645 -9.391 1 98.62 229 ILE B C 1
ATOM 3768 O O . ILE B 1 229 ? -21.641 -4.941 -8.719 1 98.62 229 ILE B O 1
ATOM 3772 N N . ILE B 1 230 ? -22.016 -6.137 -10.578 1 98.81 230 ILE B N 1
ATOM 3773 C CA . ILE B 1 230 ? -20.688 -5.938 -11.156 1 98.81 230 ILE B CA 1
ATOM 3774 C C . ILE B 1 230 ? -20.438 -4.445 -11.375 1 98.81 230 ILE B C 1
ATOM 3776 O O . ILE B 1 230 ? -19.359 -3.934 -11.031 1 98.81 230 ILE B O 1
ATOM 3780 N N . ASP B 1 231 ? -21.453 -3.736 -11.906 1 98.69 231 ASP B N 1
ATOM 3781 C CA . ASP B 1 231 ? -21.328 -2.305 -12.148 1 98.69 231 ASP B CA 1
ATOM 3782 C C . ASP B 1 231 ? -21.125 -1.537 -10.852 1 98.69 231 ASP B C 1
ATOM 3784 O O . ASP B 1 231 ? -20.312 -0.605 -10.797 1 98.69 231 ASP B O 1
ATOM 3788 N N . ARG B 1 232 ? -21.859 -1.923 -9.875 1 98.31 232 ARG B N 1
ATOM 3789 C CA . ARG B 1 232 ? -21.75 -1.265 -8.578 1 98.31 232 ARG B CA 1
ATOM 3790 C C . ARG B 1 232 ? -20.344 -1.461 -7.988 1 98.31 232 ARG B C 1
ATOM 3792 O O . ARG B 1 232 ? -19.734 -0.508 -7.512 1 98.31 232 ARG B O 1
ATOM 3799 N N . PHE B 1 233 ? -19.844 -2.691 -8.055 1 98.44 233 PHE B N 1
ATOM 3800 C CA . PHE B 1 233 ? -18.5 -2.984 -7.547 1 98.44 233 PHE B CA 1
ATOM 3801 C C . PHE B 1 233 ? -17.453 -2.191 -8.312 1 98.44 233 PHE B C 1
ATOM 3803 O O . PHE B 1 233 ? -16.547 -1.602 -7.711 1 98.44 233 PHE B O 1
ATOM 3810 N N . HIS B 1 234 ? -17.562 -2.189 -9.633 1 98.69 234 HIS B N 1
ATOM 3811 C CA . HIS B 1 234 ? -16.594 -1.495 -10.461 1 98.69 234 HIS B CA 1
ATOM 3812 C C . HIS B 1 234 ? -16.562 -0.005 -10.148 1 98.69 234 HIS B C 1
ATOM 3814 O O . HIS B 1 234 ? -15.484 0.584 -10.023 1 98.69 234 HIS B O 1
ATOM 3820 N N . LYS B 1 235 ? -17.75 0.534 -9.969 1 98 235 LYS B N 1
ATOM 3821 C CA . LYS B 1 235 ? -17.859 1.969 -9.719 1 98 235 LYS B CA 1
ATOM 3822 C C . LYS B 1 235 ? -17.328 2.328 -8.336 1 98 235 LYS B C 1
ATOM 3824 O O . LYS B 1 235 ? -16.531 3.248 -8.188 1 98 235 LYS B O 1
ATOM 3829 N N . SER B 1 236 ? -17.719 1.599 -7.332 1 97.19 236 SER B N 1
ATOM 3830 C CA . SER B 1 236 ? -17.391 1.942 -5.949 1 97.19 236 SER B CA 1
ATOM 3831 C C . SER B 1 236 ? -15.922 1.682 -5.645 1 97.19 236 SER B C 1
ATOM 3833 O O . SER B 1 236 ? -15.367 2.248 -4.703 1 97.19 236 SER B O 1
ATOM 3835 N N . SER B 1 237 ? -15.305 0.848 -6.473 1 97.94 237 SER B N 1
ATOM 3836 C CA . SER B 1 237 ? -13.914 0.504 -6.203 1 97.94 237 SER B CA 1
ATOM 3837 C C . SER B 1 237 ? -12.969 1.226 -7.16 1 97.94 237 SER B C 1
ATOM 3839 O O . SER B 1 237 ? -11.781 0.91 -7.227 1 97.94 237 SER B O 1
ATOM 3841 N N . GLN B 1 238 ? -13.414 2.199 -7.934 1 97.94 238 GLN B N 1
ATOM 3842 C CA . GLN B 1 238 ? -12.625 2.91 -8.938 1 97.94 238 GLN B CA 1
ATOM 3843 C C . GLN B 1 238 ? -11.344 3.473 -8.328 1 97.94 238 GLN B C 1
ATOM 3845 O O . GLN B 1 238 ? -10.297 3.494 -8.977 1 97.94 238 GLN B O 1
ATOM 3850 N N . HIS B 1 239 ? -11.43 3.91 -7.098 1 97.62 239 HIS B N 1
ATOM 3851 C CA . HIS B 1 239 ? -10.305 4.527 -6.402 1 97.62 239 HIS B CA 1
ATOM 3852 C C . HIS B 1 239 ? -9.148 3.545 -6.246 1 97.62 239 HIS B C 1
ATOM 3854 O O . HIS B 1 239 ? -8.008 3.953 -6.035 1 97.62 239 HIS B O 1
ATOM 3860 N N . LYS B 1 240 ? -9.383 2.199 -6.363 1 98.19 240 LYS B N 1
ATOM 3861 C CA . LYS B 1 240 ? -8.352 1.177 -6.223 1 98.19 240 LYS B CA 1
ATOM 3862 C C . LYS B 1 240 ? -7.543 1.028 -7.508 1 98.19 240 LYS B C 1
ATOM 3864 O O . LYS B 1 240 ? -6.48 0.403 -7.516 1 98.19 240 LYS B O 1
ATOM 3869 N N . ARG B 1 241 ? -8.023 1.58 -8.594 1 97.94 241 ARG B N 1
ATOM 3870 C CA . ARG B 1 241 ? -7.383 1.443 -9.898 1 97.94 241 ARG B CA 1
ATOM 3871 C C . ARG B 1 241 ? -6.852 2.785 -10.391 1 97.94 241 ARG B C 1
ATOM 3873 O O . ARG B 1 241 ? -6.684 2.988 -11.594 1 97.94 241 ARG B O 1
ATOM 3880 N N . GLU B 1 242 ? -6.676 3.707 -9.469 1 97.69 242 GLU B N 1
ATOM 3881 C CA . GLU B 1 242 ? -6.16 5.039 -9.773 1 97.69 242 GLU B CA 1
ATOM 3882 C C . GLU B 1 242 ? -5.113 5.469 -8.75 1 97.69 242 GLU B C 1
ATOM 3884 O O . GLU B 1 242 ? -5.098 4.969 -7.621 1 97.69 242 GLU B O 1
ATOM 3889 N N . LEU B 1 243 ? -4.195 6.348 -9.195 1 97.94 243 LEU B N 1
ATOM 3890 C CA . LEU B 1 243 ? -3.295 6.984 -8.242 1 97.94 243 LEU B CA 1
ATOM 3891 C C . LEU B 1 243 ? -4.051 7.961 -7.348 1 97.94 243 LEU B C 1
ATOM 3893 O O . LEU B 1 243 ? -5.121 8.445 -7.719 1 97.94 243 LEU B O 1
ATOM 3897 N N . PRO B 1 244 ? -3.537 8.234 -6.129 1 98.38 244 PRO B N 1
ATOM 3898 C CA . PRO B 1 244 ? -4.234 9.18 -5.254 1 98.38 244 PRO B CA 1
ATOM 3899 C C . PRO B 1 244 ? -4.434 10.547 -5.902 1 98.38 244 PRO B C 1
ATOM 3901 O O . PRO B 1 244 ? -3.518 11.07 -6.543 1 98.38 244 PRO B O 1
ATOM 3904 N N . PRO B 1 245 ? -5.621 11.086 -5.793 1 98.44 245 PRO B N 1
ATOM 3905 C CA . PRO B 1 245 ? -5.871 12.398 -6.387 1 98.44 245 PRO B CA 1
ATOM 3906 C C . PRO B 1 245 ? -5.102 13.516 -5.688 1 98.44 245 PRO B C 1
ATOM 3908 O O . PRO B 1 245 ? -4.797 13.414 -4.496 1 98.44 245 PRO B O 1
ATOM 3911 N N . ILE B 1 246 ? -4.773 14.547 -6.379 1 98.31 246 ILE B N 1
ATOM 3912 C CA . ILE B 1 246 ? -4.062 15.75 -5.973 1 98.31 246 ILE B CA 1
ATOM 3913 C C . ILE B 1 246 ? -4.867 16.984 -6.367 1 98.31 246 ILE B C 1
ATOM 3915 O O . ILE B 1 246 ? -5.332 17.094 -7.504 1 98.31 246 ILE B O 1
ATOM 3919 N N . PRO B 1 247 ? -5.109 17.891 -5.438 1 98.19 247 PRO B N 1
ATOM 3920 C CA . PRO B 1 247 ? -5.855 19.094 -5.82 1 98.19 247 PRO B CA 1
ATOM 3921 C C . PRO B 1 247 ? -5.094 19.969 -6.812 1 98.19 247 PRO B C 1
ATOM 3923 O O . PRO B 1 247 ? -3.871 20.094 -6.715 1 98.19 247 PRO B O 1
ATOM 3926 N N . GLN B 1 248 ? -5.773 20.547 -7.727 1 94.44 248 GLN B N 1
ATOM 3927 C CA . GLN B 1 248 ? -5.18 21.484 -8.68 1 94.44 248 GLN B CA 1
ATOM 3928 C C . GLN B 1 248 ? -5.145 22.906 -8.109 1 94.44 248 GLN B C 1
ATOM 3930 O O . GLN B 1 248 ? -6.016 23.719 -8.406 1 94.44 248 GLN B O 1
ATOM 3935 N N . ILE B 1 249 ? -4.156 23.125 -7.336 1 90.19 249 ILE B N 1
ATOM 3936 C CA . ILE B 1 249 ? -4.039 24.422 -6.66 1 90.19 249 ILE B CA 1
ATOM 3937 C C . ILE B 1 249 ? -3.666 25.5 -7.672 1 90.19 249 ILE B C 1
ATOM 3939 O O . ILE B 1 249 ? -2.705 25.344 -8.43 1 90.19 249 ILE B O 1
ATOM 3943 N N . ASN B 1 250 ? -4.715 25.969 -8.664 1 67.25 250 ASN B N 1
ATOM 3944 C CA . ASN B 1 250 ? -4.465 27.047 -9.617 1 67.25 250 ASN B CA 1
ATOM 3945 C C . ASN B 1 250 ? -3.547 28.109 -9.023 1 67.25 250 ASN B C 1
ATOM 3947 O O . ASN B 1 250 ? -3.918 28.797 -8.07 1 67.25 250 ASN B O 1
ATOM 3951 N N . ILE B 1 251 ? -2.262 27.812 -9.07 1 46.03 251 ILE B N 1
ATOM 3952 C CA . ILE B 1 251 ? -1.397 28.922 -8.711 1 46.03 251 ILE B CA 1
ATOM 3953 C C . ILE B 1 251 ? -1.52 30.031 -9.758 1 46.03 251 ILE B C 1
ATOM 3955 O O . ILE B 1 251 ? -1.518 29.766 -10.961 1 46.03 251 ILE B O 1
#

InterPro domains:
  IPR003694 NAD(+) synthetase [PTHR23090] (12-223)
  IPR003694 NAD(+) synthetase [TIGR00552] (6-245)
  IPR003694 NAD(+) synthetase [cd00553] (3-241)
  IPR014729 Rossmann-like alpha/beta/alpha sandwich fold [G3DSA:3.40.50.620] (1-249)
  IPR022310 NAD/GMP synthase [PF02540] (12-244)
  IPR022926 NH(3)-dependent NAD(+) synthetase [MF_00193] (4-247)

pLDDT: mean 96.68, std 5.38, range [46.03, 98.94]

Foldseek 3Di:
DLVVLVVLLVVLLVVLLVVCVVVVFDFEEEEQQLALLSLLVLLSRCSSPVPHYEYEYEDAVFDPVRSVSSVLSCVQSVHHYYYDYCNVVLVVVLVVVQVVCVVVVNHDPVCSLVVSLLSSQQVVVVVRVVVCVVRRHFYEARAACLCVQLVVDHQNGSLVGDYYSHNDPQPVSSLVSCVSSVPDPVNSPDADASRSDPPGGPCVVLVHDSVQSSCVVVVHDDDPVNVVSSVVSNVVNVCSVDDDDDDDPVD/DLVVLVVLLVVLLVVLLVVCVVVVFDFEEEEQQLALLSLLVLLSRCSSPVPHYEYEYEDAVFDPVRSVSSVLSCVQSVHHYDYDYCNVVLVVVLVVVQVVCVVVVNHDPVCSLVVSLLSSQQVVVVVRVVVCVVRRHFYEARAACLCVQLVVDRQNGSLVGDYYSHNDPQPVSSLVSCVSSVPDPVNSPDADASRSDPPGGPCVVLVHDSVQSSCVVVVHDDDPVNVVSSVVSNVVNVCSVDDDDDDPPVD

Radius of gyration: 22.74 Å; Cα contacts (8 Å, |Δi|>4): 892; chains: 2; bounding box: 55×68×52 Å

Sequence (502 aa):
MTMKIQKQIDFVVDWLRQQVKLSGTRGLVVGISGGIDSAVVANLIKKAFPDNSLGVILPVKSNHKDVEDGILVAEACGIKYITVDLSKQQEDIVGKVTNELKNQNLYHEKNQRVMDANLRARLRMSTLYSTANNLNYLVVGTDNAAELHTGYFTKYGDGGVDLLPIANLKKYEVYEWAKVLGVPQRIVDRPPTAGLWEGQTDEVEMGVTYKSIDAYLEGKPIDQKDKEIIDRFHKSSQHKRELPPIPQINIMTMKIQKQIDFVVDWLRQQVKLSGTRGLVVGISGGIDSAVVANLIKKAFPDNSLGVILPVKSNHKDVEDGILVAEACGIKYITVDLSKQQEDIVGKVTNELKNQNLYHEKNQRVMDANLRARLRMSTLYSTANNLNYLVVGTDNAAELHTGYFTKYGDGGVDLLPIANLKKYEVYEWAKVLGVPQRIVDRPPTAGLWEGQTDEVEMGVTYKSIDAYLEGKPIDQKDKEIIDRFHKSSQHKRELPPIPQINI

Secondary structure (DSSP, 8-state):
-HHHHHHHHHHHHHHHHHHHHHHT--EEEEE--SSHHHHHHHHHHHHH-TTSEEEEE--SS--HHHHHHHHHHHHHHT-EEEE---HHHHHHHHHHHHHHHHHTT---GGGHHHHHHHHHHHHHHHHHHHHHHHHTEEEB----HHHHHHT-S-TTTTT--SB-TTTTS-HHHHHHHHHHHT--HHHHTSPP---SSTT--HHHHHTS-HHHHHHHHTT----HHHHHHHHHHHHHTGGGGSPPP------/-HHHHHHHHHHHHHHHHHHHHHHT--EEEEE--SSHHHHHHHHHHHHH-TTSEEEEE--SS--HHHHHHHHHHHHHHT-EEEE---HHHHHHHHHHHHHHHHHTT---GGGHHHHHHHHHHHHHHHHHHHHHHHHTEEEE----HHHHHHT-S-TTTTT--SB-TTTTS-HHHHHHHHHHHT--HHHHTSPP---SSTT--HHHHHTS-HHHHHHHHTT----HHHHHHHHHHHHHTGGGGSPPP------